Protein AF-A0A315RXN0-F1 (afdb_monomer_lite)

Structure (mmCIF, N/CA/C/O backbone):
data_AF-A0A315RXN0-F1
#
_entry.id   AF-A0A315RXN0-F1
#
loop_
_atom_site.group_PDB
_atom_site.id
_ato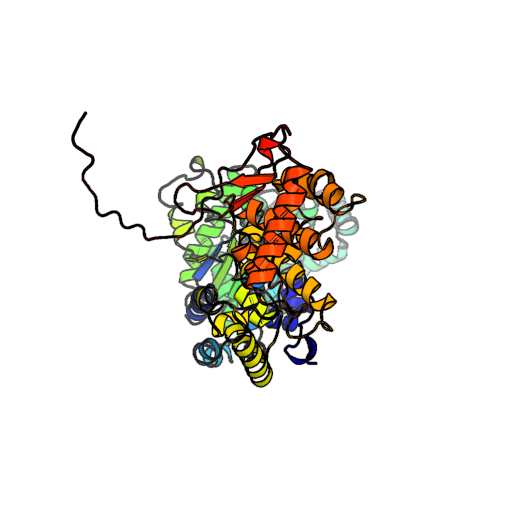m_site.type_symbol
_atom_site.label_atom_id
_atom_site.label_alt_id
_atom_site.label_comp_id
_atom_site.label_asym_id
_atom_site.label_entity_id
_atom_site.label_seq_id
_atom_site.pdbx_PDB_ins_code
_atom_site.Cartn_x
_atom_site.Cartn_y
_atom_site.Cartn_z
_atom_site.occupancy
_atom_site.B_iso_or_equiv
_atom_site.auth_seq_id
_atom_site.auth_comp_id
_atom_site.auth_asym_id
_atom_site.auth_atom_id
_atom_site.pdbx_PDB_model_num
ATOM 1 N N . MET A 1 1 ? -21.521 -25.350 19.139 1.00 75.31 1 MET A N 1
ATOM 2 C CA . MET A 1 1 ? -21.614 -23.873 19.123 1.00 75.31 1 MET A CA 1
ATOM 3 C C . MET A 1 1 ? -20.817 -23.420 17.915 1.00 75.31 1 MET A C 1
ATOM 5 O O . MET A 1 1 ? -19.782 -24.033 17.699 1.00 75.31 1 MET A O 1
ATOM 9 N N . LYS A 1 2 ? -21.306 -22.473 17.102 1.00 87.25 2 LYS A N 1
ATOM 10 C CA . LYS A 1 2 ? -20.527 -22.011 15.941 1.00 87.25 2 LYS A CA 1
ATOM 11 C C . LYS A 1 2 ? -19.225 -21.360 16.410 1.00 87.25 2 LYS A C 1
ATOM 13 O O . LYS A 1 2 ? -19.244 -20.686 17.444 1.00 87.25 2 LYS A O 1
ATOM 18 N N . THR A 1 3 ? -18.146 -21.546 15.666 1.00 93.25 3 THR A N 1
ATOM 19 C CA . THR A 1 3 ? -16.863 -20.861 15.879 1.00 93.25 3 THR A CA 1
ATOM 20 C C . THR A 1 3 ? -16.587 -19.869 14.750 1.00 93.25 3 THR A C 1
ATOM 22 O O . THR A 1 3 ? -17.370 -19.760 13.805 1.00 93.25 3 THR A O 1
ATOM 25 N N . TYR A 1 4 ? -15.483 -19.129 14.841 1.00 93.31 4 TYR A N 1
ATOM 26 C CA . TYR A 1 4 ? -15.018 -18.248 13.765 1.00 93.31 4 TYR A CA 1
ATOM 27 C C . TYR A 1 4 ? -14.851 -18.984 12.431 1.00 93.31 4 TYR A C 1
ATOM 29 O O . TYR A 1 4 ? -15.318 -18.496 11.405 1.00 93.31 4 TYR A O 1
ATOM 37 N N . SER A 1 5 ? -14.299 -20.201 12.461 1.00 92.94 5 SER A N 1
ATOM 38 C CA . SER A 1 5 ? -14.101 -21.037 11.264 1.00 92.94 5 SER A CA 1
ATOM 39 C C . SER A 1 5 ? -15.405 -21.387 10.526 1.00 92.94 5 SER A C 1
ATOM 41 O O . SER A 1 5 ? -15.380 -21.694 9.339 1.00 92.94 5 SER A O 1
ATOM 43 N N . ASP A 1 6 ? -16.560 -21.325 11.201 1.00 93.69 6 ASP A N 1
ATOM 44 C CA . ASP A 1 6 ? -17.869 -21.541 10.568 1.00 93.69 6 ASP A CA 1
ATOM 45 C C . ASP A 1 6 ? -18.415 -20.279 9.870 1.00 93.69 6 ASP A C 1
ATOM 47 O O . ASP A 1 6 ? -19.415 -20.345 9.146 1.00 93.69 6 ASP A O 1
ATOM 51 N N . LEU A 1 7 ? -17.831 -19.109 10.141 1.00 94.56 7 LEU A N 1
ATOM 52 C CA . LEU A 1 7 ? -18.395 -17.799 9.804 1.00 94.56 7 LEU A CA 1
ATOM 53 C C . LEU A 1 7 ? -17.593 -17.009 8.782 1.00 94.56 7 LEU A C 1
ATOM 55 O O . LEU A 1 7 ? -18.133 -16.051 8.238 1.00 94.56 7 LEU A O 1
ATOM 59 N N . PHE A 1 8 ? -16.360 -17.401 8.499 1.00 95.38 8 PHE A N 1
ATOM 60 C CA . PHE A 1 8 ? -15.545 -16.808 7.447 1.00 95.38 8 PHE A CA 1
ATOM 61 C C . PHE A 1 8 ? -14.391 -17.737 7.079 1.00 95.38 8 PHE A C 1
ATOM 63 O O . PHE A 1 8 ? -14.064 -18.668 7.812 1.00 95.38 8 PHE A O 1
ATOM 70 N N . GLU A 1 9 ? -13.776 -17.459 5.939 1.00 94.06 9 GLU A N 1
ATOM 71 C CA . GLU A 1 9 ? -12.486 -18.007 5.545 1.00 94.06 9 GLU A CA 1
ATOM 72 C C . GLU A 1 9 ? -11.409 -16.946 5.784 1.00 94.06 9 GLU A C 1
ATOM 74 O O . GLU A 1 9 ? -11.575 -15.782 5.414 1.00 94.06 9 GLU A O 1
ATOM 79 N N . LEU A 1 10 ? -10.324 -17.334 6.450 1.00 93.44 10 LEU A N 1
ATOM 80 C CA . LEU A 1 10 ? -9.169 -16.463 6.631 1.00 93.44 10 LEU A CA 1
ATOM 81 C C . LEU A 1 10 ? -8.245 -16.635 5.426 1.00 93.44 10 LEU A C 1
ATOM 83 O O . LEU A 1 10 ? -7.914 -17.765 5.064 1.00 93.44 10 LEU A O 1
ATOM 87 N N . SER A 1 11 ? -7.828 -15.530 4.815 1.00 90.06 11 SER A N 1
ATOM 88 C CA . SER A 1 11 ? -6.896 -15.572 3.688 1.00 90.06 11 SER A CA 1
ATOM 89 C C . SER A 1 11 ? -5.485 -15.991 4.111 1.00 90.06 11 SER A C 1
ATOM 91 O O . SER A 1 11 ? -5.196 -16.236 5.287 1.00 90.06 11 SER A O 1
ATOM 93 N N . GLN A 1 12 ? -4.575 -16.092 3.140 1.00 86.19 12 GLN A N 1
ATOM 94 C CA . GLN A 1 12 ? -3.159 -16.292 3.438 1.00 86.19 12 GLN A CA 1
ATOM 95 C C . GLN A 1 12 ? -2.584 -15.091 4.198 1.00 86.19 12 GLN A C 1
ATOM 97 O O . GLN A 1 12 ? -3.066 -13.966 4.067 1.00 86.19 12 GLN A O 1
ATOM 102 N N . LYS A 1 13 ? -1.538 -15.336 4.994 1.00 85.25 13 LYS A N 1
ATOM 103 C CA . LYS A 1 13 ? -0.887 -14.282 5.775 1.00 85.25 13 LYS A CA 1
ATOM 104 C C . LYS A 1 13 ? -0.389 -13.161 4.845 1.00 85.25 13 LYS A C 1
ATOM 106 O O . LYS A 1 13 ? 0.370 -13.465 3.922 1.00 85.25 13 LYS A O 1
ATOM 111 N N . PRO A 1 14 ? -0.751 -11.888 5.094 1.00 77.56 14 PRO A N 1
ATOM 112 C CA . PRO A 1 14 ? -0.233 -10.761 4.325 1.00 77.56 14 PRO A CA 1
ATOM 113 C C . PRO A 1 14 ? 1.295 -10.677 4.418 1.00 77.56 14 PRO A C 1
ATOM 115 O O . PRO A 1 14 ? 1.860 -10.788 5.507 1.00 77.56 14 PRO A O 1
ATOM 118 N N . GLN A 1 15 ? 1.966 -10.465 3.284 1.00 68.75 15 GLN A N 1
ATOM 119 C CA . GLN A 1 15 ? 3.411 -10.218 3.237 1.00 68.75 15 GLN A CA 1
ATOM 120 C C . GLN A 1 15 ? 3.730 -8.731 3.449 1.00 68.75 15 GLN A C 1
ATOM 122 O O . GLN A 1 15 ? 2.965 -7.859 3.039 1.00 68.75 15 GLN A O 1
ATOM 127 N N . GLU A 1 16 ? 4.872 -8.439 4.078 1.00 58.25 16 GLU A N 1
ATOM 128 C CA . GLU A 1 16 ? 5.240 -7.071 4.479 1.00 58.25 16 GLU A CA 1
ATOM 129 C C . GLU A 1 16 ? 5.811 -6.226 3.335 1.00 58.25 16 GLU A C 1
ATOM 131 O O . GLU A 1 16 ? 5.558 -5.016 3.259 1.00 58.25 16 GLU A O 1
ATOM 136 N N . VAL A 1 17 ? 6.571 -6.859 2.437 1.00 58.62 17 VAL A N 1
ATOM 137 C CA . VAL A 1 17 ? 7.255 -6.205 1.320 1.00 58.62 17 VAL A CA 1
ATOM 138 C C . VAL A 1 17 ? 7.345 -7.184 0.155 1.00 58.62 17 VAL A C 1
ATOM 140 O O . VAL A 1 17 ? 7.923 -8.256 0.292 1.00 58.62 17 VAL A O 1
ATOM 143 N N . ILE A 1 18 ? 6.796 -6.793 -0.992 1.00 60.75 18 ILE A N 1
ATOM 144 C CA . ILE A 1 18 ? 7.152 -7.370 -2.287 1.00 60.75 18 ILE A CA 1
ATOM 145 C C . ILE A 1 18 ? 7.739 -6.210 -3.083 1.00 60.75 18 ILE A C 1
ATOM 147 O O . ILE A 1 18 ? 7.095 -5.163 -3.208 1.00 60.75 18 ILE A O 1
ATOM 151 N N . THR A 1 19 ? 8.973 -6.356 -3.559 1.00 66.94 19 THR A N 1
ATOM 152 C CA . THR A 1 19 ? 9.562 -5.354 -4.456 1.00 66.94 19 THR A CA 1
ATOM 153 C C . THR A 1 19 ? 8.796 -5.346 -5.779 1.00 66.94 19 THR A C 1
ATOM 155 O O . THR A 1 19 ? 8.264 -6.378 -6.190 1.00 66.94 19 THR A O 1
ATOM 158 N N . MET A 1 20 ? 8.712 -4.200 -6.461 1.00 71.94 20 MET A N 1
ATOM 159 C CA . MET A 1 20 ? 7.974 -4.113 -7.731 1.00 71.94 20 MET A CA 1
ATOM 160 C C . MET A 1 20 ? 8.499 -5.128 -8.763 1.00 71.94 20 MET A C 1
ATOM 162 O O . MET A 1 20 ? 7.715 -5.763 -9.467 1.00 71.94 20 MET A O 1
ATOM 166 N N . ASP A 1 21 ? 9.810 -5.370 -8.774 1.00 68.19 21 ASP A N 1
ATOM 167 C CA . ASP A 1 21 ? 10.449 -6.349 -9.656 1.00 68.19 21 ASP A CA 1
ATOM 168 C C . ASP A 1 21 ? 10.018 -7.797 -9.334 1.00 68.19 21 ASP A C 1
ATOM 170 O O . ASP A 1 21 ? 9.669 -8.564 -10.235 1.00 68.19 21 ASP A O 1
ATOM 174 N N . GLU A 1 22 ? 9.972 -8.183 -8.053 1.00 66.19 22 GLU A N 1
ATOM 175 C CA . GLU A 1 22 ? 9.501 -9.514 -7.635 1.00 66.19 22 GLU A CA 1
ATOM 176 C C . GLU A 1 22 ? 7.999 -9.702 -7.875 1.00 66.19 22 GLU A C 1
ATOM 178 O O . GLU A 1 22 ? 7.572 -10.759 -8.355 1.00 66.19 22 GLU A O 1
ATOM 183 N N . ALA A 1 23 ? 7.210 -8.664 -7.586 1.00 66.44 23 ALA A N 1
ATOM 184 C CA . ALA A 1 23 ? 5.761 -8.641 -7.744 1.00 66.44 23 ALA A CA 1
ATOM 185 C C . ALA A 1 23 ? 5.357 -8.949 -9.191 1.00 66.44 23 ALA A C 1
ATOM 187 O O . ALA A 1 23 ? 4.492 -9.791 -9.448 1.00 66.44 23 ALA A O 1
ATOM 188 N N . VAL A 1 24 ? 6.026 -8.296 -10.141 1.00 66.88 24 VAL A N 1
ATOM 189 C CA . VAL A 1 24 ? 5.688 -8.352 -11.564 1.00 66.88 24 VAL A CA 1
ATOM 190 C C . VAL A 1 24 ? 6.201 -9.627 -12.240 1.00 66.88 24 VAL A C 1
ATOM 192 O O . VAL A 1 24 ? 5.588 -10.100 -13.201 1.00 66.88 24 VAL A O 1
ATOM 195 N N . ILE A 1 25 ? 7.300 -10.215 -11.761 1.00 69.38 25 ILE A N 1
ATOM 196 C CA . ILE A 1 25 ? 7.927 -11.372 -12.419 1.00 69.38 25 ILE A CA 1
ATOM 197 C C . ILE A 1 25 ? 7.445 -12.698 -11.818 1.00 69.38 25 ILE A C 1
ATOM 199 O O . ILE A 1 25 ? 7.067 -13.598 -12.569 1.00 69.38 25 ILE A O 1
ATOM 203 N N . ASN A 1 26 ? 7.422 -12.822 -10.488 1.00 69.06 26 ASN A N 1
ATOM 204 C CA . ASN A 1 26 ? 7.276 -14.118 -9.812 1.00 69.06 26 ASN A CA 1
ATOM 205 C C . ASN A 1 26 ? 5.956 -14.287 -9.046 1.00 69.06 26 ASN A C 1
ATOM 207 O O . ASN A 1 26 ? 5.575 -15.421 -8.757 1.00 69.06 26 ASN A O 1
ATOM 211 N N . SER A 1 27 ? 5.236 -13.196 -8.764 1.00 75.31 27 SER A N 1
ATOM 212 C CA . SER A 1 27 ? 4.100 -13.206 -7.827 1.00 75.31 27 SER A CA 1
ATOM 213 C C . SER A 1 27 ? 2.819 -12.580 -8.393 1.00 75.31 27 SER A C 1
ATOM 215 O O . SER A 1 27 ? 1.987 -12.085 -7.642 1.00 75.31 27 SER A O 1
ATOM 217 N N . ARG A 1 28 ? 2.610 -12.623 -9.715 1.00 82.38 28 ARG A N 1
ATOM 218 C CA . ARG A 1 28 ? 1.486 -11.950 -10.406 1.00 82.38 28 ARG A CA 1
ATOM 219 C C . ARG A 1 28 ? 0.103 -12.279 -9.836 1.00 82.38 28 ARG A C 1
ATOM 221 O O . ARG A 1 28 ? -0.680 -11.377 -9.563 1.00 82.38 28 ARG A O 1
ATOM 228 N N . GLU A 1 29 ? -0.199 -13.564 -9.642 1.00 82.00 29 GLU A N 1
ATOM 229 C CA . GLU A 1 29 ? -1.489 -13.985 -9.070 1.00 82.00 29 GLU A CA 1
ATOM 230 C C . GLU A 1 29 ? -1.657 -13.477 -7.640 1.00 82.00 29 GLU A C 1
ATOM 232 O O . GLU A 1 29 ? -2.728 -13.009 -7.266 1.00 82.00 29 GLU A O 1
ATOM 237 N N . GLN A 1 30 ? -0.578 -13.515 -6.860 1.00 78.62 30 GLN A N 1
ATOM 238 C CA . GLN A 1 30 ? -0.580 -12.997 -5.505 1.00 78.62 30 GLN A CA 1
ATOM 239 C C . GLN A 1 30 ? -0.837 -11.484 -5.501 1.00 78.62 30 GLN A C 1
ATOM 241 O O . GLN A 1 30 ? -1.710 -11.038 -4.771 1.00 78.62 30 GLN A O 1
ATOM 246 N N . VAL A 1 31 ? -0.163 -10.706 -6.356 1.00 82.88 31 VAL A N 1
ATOM 247 C CA . VAL A 1 31 ? -0.358 -9.249 -6.473 1.00 82.88 31 VAL A CA 1
ATOM 248 C C . VAL A 1 31 ? -1.819 -8.897 -6.738 1.00 82.88 31 VAL A C 1
ATOM 250 O O . VAL A 1 31 ? -2.343 -7.988 -6.094 1.00 82.88 31 VAL A O 1
ATOM 253 N N . ILE A 1 32 ? -2.471 -9.627 -7.649 1.00 85.62 32 ILE A N 1
ATOM 254 C CA . ILE A 1 32 ? -3.877 -9.409 -8.010 1.00 85.62 32 ILE A CA 1
ATOM 255 C C . ILE A 1 32 ? -4.823 -9.779 -6.867 1.00 85.62 32 ILE A C 1
ATOM 257 O O . ILE A 1 32 ? -5.783 -9.058 -6.619 1.00 85.62 32 ILE A O 1
ATOM 261 N N . ASN A 1 33 ? -4.553 -10.881 -6.169 1.00 79.75 33 ASN A N 1
ATOM 262 C CA . ASN A 1 33 ? -5.395 -11.350 -5.067 1.00 79.75 33 ASN A CA 1
ATOM 263 C C . ASN A 1 33 ? -5.205 -10.528 -3.782 1.00 79.75 33 ASN A C 1
ATOM 265 O O . ASN A 1 33 ? -6.117 -10.435 -2.965 1.00 79.75 33 ASN A O 1
ATOM 269 N N . ASP A 1 34 ? -4.019 -9.950 -3.594 1.00 79.00 34 ASP A N 1
ATOM 270 C CA . ASP A 1 34 ? -3.653 -9.202 -2.395 1.00 79.00 34 ASP A CA 1
ATOM 271 C C . ASP A 1 34 ? -4.034 -7.720 -2.456 1.00 79.00 34 ASP A C 1
ATOM 273 O O . ASP A 1 34 ? -4.115 -7.071 -1.410 1.00 79.00 34 ASP A O 1
ATOM 277 N N . TYR A 1 35 ? -4.211 -7.144 -3.647 1.00 84.12 35 TYR A N 1
ATOM 278 C CA . TYR A 1 35 ? -4.552 -5.729 -3.770 1.00 84.12 35 TYR A CA 1
ATOM 279 C C . TYR A 1 35 ? -6.065 -5.519 -3.691 1.00 84.12 35 TYR A C 1
ATOM 281 O O . TYR A 1 35 ? -6.819 -6.019 -4.523 1.00 84.12 35 TYR A O 1
ATOM 289 N N . VAL A 1 36 ? -6.508 -4.729 -2.712 1.00 84.50 36 VAL A N 1
ATOM 290 C CA . VAL A 1 36 ? -7.911 -4.318 -2.584 1.00 84.50 36 VAL A CA 1
ATOM 291 C C . VAL A 1 36 ? -8.067 -2.915 -3.148 1.00 84.50 36 VAL A C 1
ATOM 293 O O . VAL A 1 36 ? -7.514 -1.958 -2.604 1.00 84.50 36 VAL A O 1
ATOM 296 N N . VAL A 1 37 ? -8.855 -2.784 -4.216 1.00 87.06 37 VAL A N 1
ATOM 297 C CA . VAL A 1 37 ? -9.267 -1.477 -4.742 1.00 87.06 37 VAL A CA 1
ATOM 298 C C . VAL A 1 37 ? -10.373 -0.926 -3.841 1.00 87.06 37 VAL A C 1
ATOM 300 O O . VAL A 1 37 ? -11.558 -1.172 -4.068 1.00 87.06 37 VAL A O 1
ATOM 303 N N . THR A 1 38 ? -9.971 -0.203 -2.795 1.00 86.69 38 THR A N 1
ATOM 304 C CA . THR A 1 38 ? -10.905 0.401 -1.837 1.00 86.69 38 THR A CA 1
ATOM 305 C C . THR A 1 38 ? -11.777 1.466 -2.493 1.00 86.69 38 THR A C 1
ATOM 307 O O . THR A 1 38 ? -11.410 2.047 -3.518 1.00 86.69 38 THR A O 1
ATOM 310 N N . SER A 1 39 ? -12.914 1.789 -1.879 1.00 83.94 39 SER A N 1
ATOM 311 C CA . SER A 1 39 ? -13.827 2.834 -2.355 1.00 83.94 39 SER A CA 1
ATOM 312 C C . SER A 1 39 ? -13.123 4.183 -2.555 1.00 83.94 39 SER A C 1
ATOM 314 O O . SER A 1 39 ? -13.461 4.916 -3.485 1.00 83.94 39 SER A O 1
ATOM 316 N N . GLN A 1 40 ? -12.119 4.490 -1.723 1.00 81.00 40 GLN A N 1
ATOM 317 C CA . GLN A 1 40 ? -11.324 5.719 -1.810 1.00 81.00 40 GLN A CA 1
ATOM 318 C C . GLN A 1 40 ? -10.398 5.727 -3.038 1.00 81.00 40 GLN A C 1
ATOM 320 O O . GLN A 1 40 ? -10.372 6.704 -3.783 1.00 81.00 40 GLN A O 1
ATOM 325 N N . ILE A 1 41 ? -9.682 4.625 -3.292 1.00 87.94 41 ILE A N 1
ATOM 326 C CA . ILE A 1 41 ? -8.713 4.525 -4.399 1.00 87.94 41 ILE A CA 1
ATOM 327 C C . ILE A 1 41 ? -9.415 4.260 -5.735 1.00 87.94 41 ILE A C 1
ATOM 329 O O . ILE A 1 41 ? -8.898 4.611 -6.793 1.00 87.94 41 ILE A O 1
ATOM 333 N N . LYS A 1 42 ? -10.619 3.680 -5.716 1.00 90.56 42 LYS A N 1
ATOM 334 C CA . LYS A 1 42 ? -11.374 3.281 -6.911 1.00 90.56 42 LYS A CA 1
ATOM 335 C C . LYS A 1 42 ? -11.503 4.387 -7.954 1.00 90.56 42 LYS A C 1
ATOM 337 O O . LYS A 1 42 ? -11.374 4.111 -9.144 1.00 90.56 42 LYS A O 1
ATOM 342 N N . LYS A 1 43 ? -11.748 5.628 -7.524 1.00 90.44 43 LYS A N 1
ATOM 343 C CA . LYS A 1 43 ? -11.845 6.779 -8.432 1.00 90.44 43 LYS A CA 1
ATOM 344 C C . LYS A 1 43 ? -10.516 7.042 -9.143 1.00 90.44 43 LYS A C 1
ATOM 346 O O . LYS A 1 43 ? -10.502 7.161 -10.364 1.00 90.44 43 LYS A O 1
ATOM 351 N N . GLU A 1 44 ? -9.420 7.093 -8.393 1.00 91.88 44 GLU A N 1
ATOM 352 C CA . GLU A 1 44 ? -8.078 7.321 -8.937 1.00 91.88 44 GLU A CA 1
ATOM 353 C C . GLU A 1 44 ? -7.633 6.168 -9.843 1.00 91.88 44 GLU A C 1
ATOM 355 O O . GLU A 1 44 ? -7.081 6.378 -10.920 1.00 91.88 44 GLU A O 1
ATOM 360 N N . PHE A 1 45 ? -7.958 4.934 -9.457 1.00 94.25 45 PHE A N 1
ATOM 361 C CA . PHE A 1 45 ? -7.713 3.754 -10.274 1.00 94.25 45 PHE A CA 1
ATOM 362 C C . PHE A 1 45 ? -8.469 3.815 -11.610 1.00 94.25 45 PHE A C 1
ATOM 364 O O . PHE A 1 45 ? -7.867 3.612 -12.664 1.00 94.25 45 PHE A O 1
ATOM 371 N N . LYS A 1 46 ? -9.762 4.175 -11.594 1.00 94.94 46 LYS A N 1
ATOM 372 C CA . LYS A 1 46 ? -10.535 4.407 -12.824 1.00 94.94 46 LYS A CA 1
ATOM 373 C C . LYS A 1 46 ? -9.956 5.549 -13.662 1.00 94.94 46 LYS A C 1
ATOM 375 O O . LYS A 1 46 ? -9.945 5.425 -14.879 1.00 94.94 46 LYS A O 1
ATOM 380 N N . ASN A 1 47 ? -9.431 6.615 -13.049 1.00 94.75 47 ASN A N 1
ATOM 381 C CA . ASN A 1 47 ? -8.774 7.701 -13.788 1.00 94.75 47 ASN A CA 1
ATOM 382 C C . ASN A 1 47 ? -7.568 7.188 -14.596 1.00 94.75 47 ASN A C 1
ATOM 384 O O . ASN A 1 47 ? -7.449 7.471 -15.789 1.00 94.75 47 ASN A O 1
ATOM 388 N N . VAL A 1 48 ? -6.722 6.354 -13.983 1.00 96.50 48 VAL A N 1
ATOM 389 C CA . VAL A 1 48 ? -5.592 5.721 -14.683 1.00 96.50 48 VAL A CA 1
ATOM 390 C C . VAL A 1 48 ? -6.072 4.831 -15.825 1.00 96.50 48 VAL A C 1
ATOM 392 O O . VAL A 1 48 ? -5.589 4.974 -16.948 1.00 96.50 48 VAL A O 1
ATOM 395 N N . LEU A 1 49 ? -7.031 3.935 -15.564 1.00 96.38 49 LEU A N 1
ATOM 396 C CA . LEU A 1 49 ? -7.565 3.041 -16.596 1.00 96.38 49 LEU A CA 1
ATOM 397 C C . LEU A 1 49 ? -8.183 3.824 -17.754 1.00 96.38 49 LEU A C 1
ATOM 399 O O . LEU A 1 49 ? -7.904 3.518 -18.910 1.00 96.38 49 LEU A O 1
ATOM 403 N N . HIS A 1 50 ? -8.959 4.866 -17.457 1.00 96.19 50 HIS A N 1
ATOM 404 C CA . HIS A 1 50 ? -9.536 5.744 -18.464 1.00 96.19 50 HIS A CA 1
ATOM 405 C C . HIS A 1 50 ? -8.457 6.421 -19.307 1.00 96.19 50 HIS A C 1
ATOM 407 O O . HIS A 1 50 ? -8.533 6.382 -20.533 1.00 96.19 50 HIS A O 1
ATOM 413 N N . SER A 1 51 ? -7.426 6.985 -18.677 1.00 95.88 51 SER A N 1
ATOM 414 C CA . SER A 1 51 ? -6.312 7.608 -19.393 1.00 95.88 51 SER A CA 1
ATOM 415 C C . SER A 1 51 ? -5.612 6.630 -20.333 1.00 95.88 51 SER A C 1
ATOM 417 O O . SER A 1 51 ? -5.308 6.993 -21.467 1.00 95.88 51 SER A O 1
ATOM 419 N N . LEU A 1 52 ? -5.420 5.382 -19.900 1.00 95.88 52 LEU A N 1
ATOM 420 C CA . LEU A 1 52 ? -4.833 4.324 -20.721 1.00 95.88 52 LEU A CA 1
ATOM 421 C C . LEU A 1 52 ? -5.685 3.991 -21.955 1.00 95.88 52 LEU A C 1
ATOM 423 O O . LEU A 1 52 ? -5.129 3.547 -22.954 1.00 95.88 52 LEU A O 1
ATOM 427 N N . THR A 1 53 ? -7.000 4.244 -21.934 1.00 94.94 53 THR A N 1
ATOM 428 C CA . THR A 1 53 ? -7.865 4.035 -23.112 1.00 94.94 53 THR A CA 1
ATOM 429 C C . THR A 1 53 ? -7.690 5.072 -24.223 1.00 94.94 53 THR A C 1
ATOM 431 O O . THR A 1 53 ? -8.213 4.891 -25.323 1.00 94.94 53 THR A O 1
ATOM 434 N N . LEU A 1 54 ? -6.978 6.168 -23.954 1.00 92.62 54 LEU A N 1
ATOM 435 C CA . LEU A 1 54 ? -6.794 7.266 -24.898 1.00 92.62 54 LEU A CA 1
ATOM 436 C C . LEU A 1 54 ? -5.564 7.032 -25.787 1.00 92.62 54 LEU A C 1
ATOM 438 O O . LEU A 1 54 ? -4.566 6.478 -25.353 1.00 92.62 54 LEU A O 1
ATOM 442 N N . ASP A 1 55 ? -5.554 7.579 -27.004 1.00 85.56 55 ASP A N 1
ATOM 443 C CA . ASP A 1 55 ? -4.355 7.576 -27.870 1.00 85.56 55 ASP A CA 1
ATOM 444 C C . ASP A 1 55 ? -3.319 8.651 -27.464 1.00 85.56 55 ASP A C 1
ATOM 446 O O . ASP A 1 55 ? -2.495 9.095 -28.268 1.00 85.56 55 ASP A O 1
ATOM 450 N N . LYS A 1 56 ? -3.401 9.141 -26.223 1.00 89.06 56 LYS A N 1
ATOM 451 C CA . LYS A 1 56 ? -2.536 10.176 -25.656 1.00 89.06 56 LYS A CA 1
ATOM 452 C C . LYS A 1 56 ? -2.122 9.770 -24.255 1.00 89.06 56 LYS A C 1
ATOM 454 O O . LYS A 1 56 ? -2.965 9.485 -23.410 1.00 89.06 56 LYS A O 1
ATOM 459 N N . GLY A 1 57 ? -0.823 9.805 -24.030 1.00 92.38 57 GLY A N 1
ATOM 460 C CA . GLY A 1 57 ? -0.192 9.495 -22.771 1.00 92.38 57 GLY A CA 1
ATOM 461 C C . GLY A 1 57 ? -0.453 10.535 -21.695 1.00 92.38 57 GLY A C 1
ATOM 462 O O . GLY A 1 57 ? -0.832 11.679 -21.969 1.00 92.38 57 GLY A O 1
ATOM 463 N N . GLN A 1 58 ? -0.206 10.129 -20.455 1.00 93.62 58 GLN A N 1
ATOM 464 C CA . GLN A 1 58 ? -0.328 10.984 -19.285 1.00 93.62 58 GLN A CA 1
ATOM 465 C C . GLN A 1 58 ? 0.720 10.623 -18.235 1.00 93.62 58 GLN A C 1
ATOM 467 O O . GLN A 1 58 ? 1.104 9.461 -18.079 1.00 93.62 58 GLN A O 1
ATOM 472 N N . GLY A 1 59 ? 1.192 11.642 -17.523 1.00 93.19 59 GLY A N 1
ATOM 473 C CA . GLY A 1 59 ? 2.030 11.471 -16.345 1.00 93.19 59 GLY A CA 1
ATOM 474 C C . GLY A 1 59 ? 1.177 11.485 -15.081 1.00 93.19 59 GLY A C 1
ATOM 475 O O . GLY A 1 59 ? 0.280 12.315 -14.967 1.00 93.19 59 GLY A O 1
ATOM 476 N N . PHE A 1 60 ? 1.480 10.615 -14.125 1.00 94.12 60 PHE A N 1
ATOM 477 C CA . PHE A 1 60 ? 0.823 10.540 -12.830 1.00 94.12 60 PHE A CA 1
ATOM 478 C C . PHE A 1 60 ? 1.835 10.529 -11.687 1.00 94.12 60 PHE A C 1
ATOM 480 O O . PHE A 1 60 ? 2.796 9.752 -11.688 1.00 94.12 60 PHE A O 1
ATOM 487 N N . TRP A 1 61 ? 1.572 11.346 -10.672 1.00 92.25 61 TRP A N 1
ATOM 488 C CA . TRP A 1 61 ? 2.247 11.260 -9.384 1.00 92.25 61 TRP A CA 1
ATOM 489 C C . TRP A 1 61 ? 1.453 10.339 -8.471 1.00 92.25 61 TRP A C 1
ATOM 491 O O . TRP A 1 61 ? 0.387 10.718 -8.006 1.00 92.25 61 TRP A O 1
ATOM 501 N N . VAL A 1 62 ? 1.964 9.147 -8.177 1.00 93.25 62 VAL A N 1
ATOM 502 C CA . VAL A 1 62 ? 1.355 8.257 -7.181 1.00 93.25 62 VAL A CA 1
ATOM 503 C C . VAL A 1 62 ? 1.814 8.730 -5.801 1.00 93.25 62 VAL A C 1
ATOM 505 O O . VAL A 1 62 ? 2.910 8.390 -5.357 1.00 93.25 62 VAL A O 1
ATOM 508 N N . GLN A 1 63 ? 1.007 9.571 -5.158 1.00 88.81 63 GLN A N 1
ATOM 509 C CA . GLN A 1 63 ? 1.325 10.269 -3.912 1.00 88.81 63 GLN A CA 1
ATOM 510 C C . GLN A 1 63 ? 0.847 9.487 -2.687 1.00 88.81 63 GLN A C 1
ATOM 512 O O . GLN A 1 63 ? -0.207 8.860 -2.716 1.00 88.81 63 GLN A O 1
ATOM 517 N N . GLY A 1 64 ? 1.606 9.532 -1.593 1.00 83.69 64 GLY A N 1
ATOM 518 C CA . GLY A 1 64 ? 1.175 8.998 -0.299 1.00 83.69 64 GLY A CA 1
ATOM 519 C C . GLY A 1 64 ? 2.337 8.755 0.661 1.00 83.69 64 GLY A C 1
ATOM 520 O O . GLY A 1 64 ? 3.492 8.639 0.240 1.00 83.69 64 GLY A O 1
ATOM 521 N N . ALA A 1 65 ? 2.042 8.627 1.955 1.00 76.25 65 ALA A N 1
ATOM 522 C CA . ALA A 1 65 ? 3.044 8.359 2.989 1.00 76.25 65 ALA A CA 1
ATOM 523 C C . ALA A 1 65 ? 3.791 7.026 2.767 1.00 76.25 65 ALA A C 1
ATOM 525 O O . ALA A 1 65 ? 3.408 6.191 1.936 1.00 76.25 65 ALA A O 1
ATOM 526 N N . TYR A 1 66 ? 4.893 6.806 3.489 1.00 73.44 66 TYR A N 1
ATOM 527 C CA . TYR A 1 66 ? 5.545 5.493 3.495 1.00 73.44 66 TYR A CA 1
ATOM 528 C C . TYR A 1 66 ? 4.526 4.408 3.888 1.00 73.44 66 TYR A C 1
ATOM 530 O O . TYR A 1 66 ? 3.611 4.664 4.654 1.00 73.44 66 TYR A O 1
ATOM 538 N N . GLY A 1 67 ? 4.601 3.215 3.299 1.00 72.12 67 GLY A N 1
ATOM 539 C CA . GLY A 1 67 ? 3.637 2.150 3.606 1.00 72.12 67 GLY A CA 1
ATOM 540 C C . GLY A 1 67 ? 2.239 2.281 2.974 1.00 72.12 67 GLY A C 1
ATOM 541 O O . GLY A 1 67 ? 1.545 1.266 2.926 1.00 72.12 67 GLY A O 1
ATOM 542 N N . SER A 1 68 ? 1.862 3.419 2.366 1.00 76.25 68 SER A N 1
ATOM 543 C CA . SER A 1 68 ? 0.516 3.645 1.782 1.00 76.25 68 SER A CA 1
ATOM 544 C C . SER A 1 68 ? 0.132 2.731 0.606 1.00 76.25 68 SER A C 1
ATOM 546 O O . SER A 1 68 ? -1.009 2.723 0.164 1.00 76.25 68 SER A O 1
ATOM 548 N N . GLY A 1 69 ? 1.082 1.950 0.079 1.00 82.12 69 GLY A N 1
ATOM 549 C CA . GLY A 1 69 ? 0.814 0.964 -0.974 1.00 82.12 69 GLY A CA 1
ATOM 550 C C . GLY A 1 69 ? 1.139 1.415 -2.400 1.00 82.12 69 GLY A C 1
ATOM 551 O O . GLY A 1 69 ? 0.778 0.699 -3.323 1.00 82.12 69 GLY A O 1
ATOM 552 N N . LYS A 1 70 ? 1.866 2.528 -2.599 1.00 88.00 70 LYS A N 1
ATOM 553 C CA . LYS A 1 70 ? 2.289 3.040 -3.927 1.00 88.00 70 LYS A CA 1
ATOM 554 C C . LYS A 1 70 ? 2.867 1.967 -4.858 1.00 88.00 70 LYS A C 1
ATOM 556 O O . LYS A 1 70 ? 2.348 1.760 -5.950 1.00 88.00 70 LYS A O 1
ATOM 561 N N . SER A 1 71 ? 3.885 1.237 -4.405 1.00 87.19 71 SER A N 1
ATOM 562 C CA . SER A 1 71 ? 4.527 0.168 -5.182 1.00 87.19 71 SER A CA 1
ATOM 563 C C . SER A 1 71 ? 3.564 -0.977 -5.509 1.00 87.19 71 SER A C 1
ATOM 565 O O . SER A 1 71 ? 3.608 -1.535 -6.603 1.00 87.19 71 SER A O 1
ATOM 567 N N . HIS A 1 72 ? 2.657 -1.312 -4.582 1.00 85.81 72 HIS A N 1
ATOM 568 C CA . HIS A 1 72 ? 1.660 -2.369 -4.780 1.00 85.81 72 HIS A CA 1
ATOM 569 C C . HIS A 1 72 ? 0.578 -1.927 -5.774 1.00 85.81 72 HIS A C 1
ATOM 571 O O . HIS A 1 72 ? 0.234 -2.704 -6.654 1.00 85.81 72 HIS A O 1
ATOM 577 N N . PHE A 1 73 ? 0.130 -0.668 -5.717 1.00 90.44 73 PHE A N 1
ATOM 578 C CA . PHE A 1 73 ? -0.784 -0.071 -6.698 1.00 90.44 73 PHE A CA 1
ATOM 579 C C . PHE A 1 73 ? -0.197 -0.093 -8.115 1.00 90.44 73 PHE A C 1
ATOM 581 O O . PHE A 1 73 ? -0.851 -0.551 -9.049 1.00 90.44 73 PHE A O 1
ATOM 588 N N . MET A 1 74 ? 1.059 0.337 -8.272 1.00 93.62 74 MET A N 1
ATOM 589 C CA . MET A 1 74 ? 1.754 0.284 -9.563 1.00 93.62 74 MET A CA 1
ATOM 590 C C . MET A 1 74 ? 1.915 -1.159 -10.056 1.00 93.62 74 MET A C 1
ATOM 592 O O . MET A 1 74 ? 1.539 -1.460 -11.184 1.00 93.62 74 MET A O 1
ATOM 596 N N . SER A 1 75 ? 2.364 -2.074 -9.189 1.00 91.31 75 SER A N 1
ATOM 597 C CA . SER A 1 75 ? 2.475 -3.505 -9.517 1.00 91.31 75 SER A CA 1
ATOM 598 C C . SER A 1 75 ? 1.132 -4.106 -9.939 1.00 91.31 75 SER A C 1
ATOM 600 O O . SER A 1 75 ? 1.080 -4.913 -10.863 1.00 91.31 75 SER A O 1
ATOM 602 N N . TYR A 1 76 ? 0.040 -3.707 -9.284 1.00 91.62 76 TYR A N 1
ATOM 603 C CA . TYR A 1 76 ? -1.310 -4.165 -9.594 1.00 91.62 76 TYR A CA 1
ATOM 604 C C . TYR A 1 76 ? -1.733 -3.761 -11.009 1.00 91.62 76 TYR A C 1
ATOM 606 O O . TYR A 1 76 ? -2.144 -4.619 -11.789 1.00 91.62 76 TYR A O 1
ATOM 614 N N . ILE A 1 77 ? -1.544 -2.489 -11.380 1.00 94.44 77 ILE A N 1
ATOM 615 C CA . ILE A 1 77 ? -1.800 -2.012 -12.748 1.00 94.44 77 ILE A CA 1
ATOM 616 C C . ILE A 1 77 ? -0.911 -2.758 -13.747 1.00 94.44 77 ILE A C 1
ATOM 618 O O . ILE A 1 77 ? -1.405 -3.228 -14.771 1.00 94.44 77 ILE A 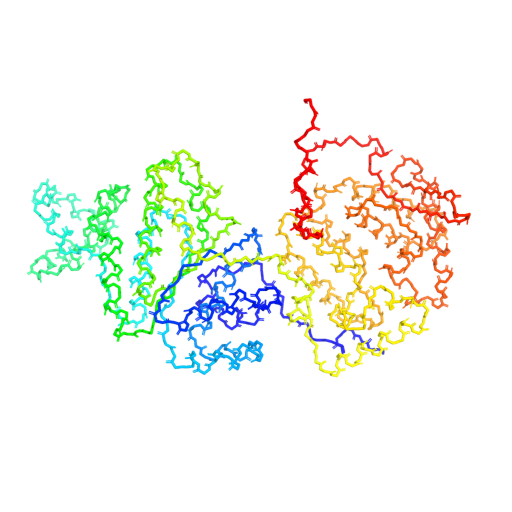O 1
ATOM 622 N N . THR A 1 78 ? 0.379 -2.923 -13.444 1.00 93.56 78 THR A N 1
ATOM 623 C CA . THR A 1 78 ? 1.310 -3.664 -14.301 1.00 93.56 78 THR A CA 1
ATOM 624 C C . THR A 1 78 ? 0.807 -5.075 -14.597 1.00 93.56 78 THR A C 1
ATOM 626 O O . THR A 1 78 ? 0.775 -5.480 -15.758 1.00 93.56 78 THR A O 1
ATOM 629 N N . VAL A 1 79 ? 0.382 -5.829 -13.578 1.00 92.06 79 VAL A N 1
ATOM 630 C CA . VAL A 1 79 ? -0.106 -7.201 -13.779 1.00 92.06 79 VAL A CA 1
ATOM 631 C C . VAL A 1 79 ? -1.412 -7.220 -14.579 1.00 92.06 79 VAL A C 1
ATOM 633 O O . VAL A 1 79 ? -1.563 -8.075 -15.452 1.00 92.06 79 VAL A O 1
ATOM 636 N N . LEU A 1 80 ? -2.323 -6.267 -14.360 1.00 92.50 80 LEU A N 1
ATOM 637 C CA . LEU A 1 80 ? -3.555 -6.151 -15.153 1.00 92.50 80 LEU A CA 1
ATOM 638 C C . LEU A 1 80 ? -3.274 -5.908 -16.641 1.00 92.50 80 LEU A C 1
ATOM 640 O O . LEU A 1 80 ? -3.915 -6.523 -17.496 1.00 92.50 80 LEU A O 1
ATOM 644 N N . LEU A 1 81 ? -2.293 -5.061 -16.958 1.00 92.88 81 LEU A N 1
ATOM 645 C CA . LEU A 1 81 ? -1.898 -4.761 -18.338 1.00 92.88 81 LEU A CA 1
ATOM 646 C C . LEU A 1 81 ? -1.175 -5.921 -19.034 1.00 92.88 81 LEU A C 1
ATOM 648 O O . LEU A 1 81 ? -1.126 -5.961 -20.259 1.00 92.88 81 LEU A O 1
ATOM 652 N N . GLN A 1 82 ? -0.653 -6.889 -18.278 1.00 87.81 82 GLN A N 1
ATOM 653 C CA . GLN A 1 82 ? 0.005 -8.080 -18.823 1.00 87.81 82 GLN A CA 1
ATOM 654 C C . GLN A 1 82 ? -0.969 -9.186 -19.252 1.00 87.81 82 GLN A C 1
ATOM 656 O O . GLN A 1 82 ? -0.540 -10.178 -19.849 1.00 87.81 82 GLN A O 1
ATOM 661 N N . GLY A 1 83 ? -2.265 -9.076 -18.943 1.00 85.19 83 GLY A N 1
ATOM 662 C CA . GLY A 1 83 ? -3.248 -10.005 -19.490 1.00 85.19 83 GLY A CA 1
ATOM 663 C C . GLY A 1 83 ? -4.648 -9.906 -18.897 1.00 85.19 83 GLY A C 1
ATOM 664 O O . GLY A 1 83 ? -4.839 -9.867 -17.682 1.00 85.19 83 GLY A O 1
ATOM 665 N N . SER A 1 84 ? -5.646 -10.021 -19.773 1.00 84.06 84 SER A N 1
ATOM 666 C CA . SER A 1 84 ? -7.076 -9.966 -19.439 1.00 84.06 84 SER A CA 1
ATOM 667 C C . SER A 1 84 ? -7.529 -11.004 -18.406 1.00 84.06 84 SER A C 1
ATOM 669 O O . SER A 1 84 ? -8.457 -10.754 -17.643 1.00 84.06 84 SER A O 1
ATOM 671 N N . LYS A 1 85 ? -6.835 -12.144 -18.284 1.00 86.62 85 LYS A N 1
ATOM 672 C CA . LYS A 1 85 ? -7.134 -13.161 -17.256 1.00 86.62 85 LYS A CA 1
ATOM 673 C C . LYS A 1 85 ? -7.042 -12.633 -15.815 1.00 86.62 85 LYS A C 1
ATOM 675 O O . LYS A 1 85 ? -7.674 -13.199 -14.931 1.00 86.62 85 LYS A O 1
ATOM 680 N N . TYR A 1 86 ? -6.257 -11.581 -15.575 1.00 88.56 86 TYR A N 1
ATOM 681 C CA . TYR A 1 86 ? -6.076 -10.992 -14.244 1.00 88.56 86 TYR A CA 1
ATOM 682 C C . TYR A 1 86 ? -7.205 -10.034 -13.847 1.00 88.56 86 TYR A C 1
ATOM 684 O O . TYR A 1 86 ? -7.283 -9.619 -12.695 1.00 88.56 86 TYR A O 1
ATOM 692 N N . TRP A 1 87 ? -8.109 -9.717 -14.773 1.00 89.56 87 TRP A N 1
ATOM 693 C CA . TRP A 1 87 ? -9.217 -8.796 -14.537 1.00 89.56 87 TRP A CA 1
ATOM 694 C C . TRP A 1 87 ? -10.409 -9.444 -13.828 1.00 89.56 87 TRP A C 1
ATOM 696 O O . TRP A 1 87 ? -11.280 -8.732 -13.341 1.00 89.56 87 TRP A O 1
ATOM 706 N N . ALA A 1 88 ? -10.439 -10.776 -13.719 1.00 83.56 88 ALA A N 1
ATOM 707 C CA . ALA A 1 88 ? -11.570 -11.526 -13.167 1.00 83.56 88 ALA A CA 1
ATOM 708 C C . ALA A 1 88 ? -11.918 -11.169 -11.707 1.00 83.56 88 ALA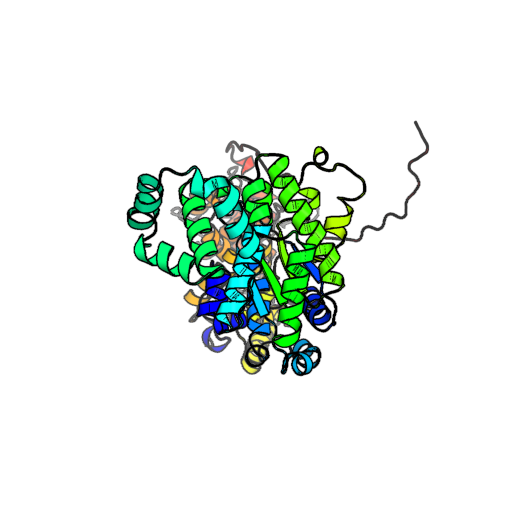 A C 1
ATOM 710 O O . ALA A 1 88 ? -13.060 -11.354 -11.293 1.00 83.56 88 ALA A O 1
ATOM 711 N N . ASN A 1 89 ? -10.947 -10.660 -10.940 1.00 75.50 89 ASN A N 1
ATOM 712 C CA . ASN A 1 89 ? -11.103 -10.319 -9.521 1.00 75.50 89 ASN A CA 1
ATOM 713 C C . ASN A 1 89 ? -11.377 -8.824 -9.276 1.00 75.50 89 ASN A C 1
ATOM 715 O O . ASN A 1 89 ? -11.438 -8.394 -8.126 1.00 75.50 89 ASN A O 1
ATOM 719 N N . LEU A 1 90 ? -11.516 -8.019 -10.334 1.00 85.06 90 LEU A N 1
ATOM 720 C CA . LEU A 1 90 ? -11.896 -6.613 -10.206 1.00 85.06 90 LEU A CA 1
ATOM 721 C C . LEU A 1 90 ? -13.377 -6.469 -9.840 1.00 85.06 90 LEU A C 1
ATOM 723 O O . LEU A 1 90 ? -14.178 -7.369 -10.070 1.00 85.06 90 LEU A O 1
ATOM 727 N N . ALA A 1 91 ? -13.767 -5.310 -9.309 1.00 85.62 91 ALA A N 1
ATOM 728 C CA . ALA A 1 91 ? -15.180 -5.008 -9.095 1.00 85.62 91 ALA A CA 1
ATOM 729 C C . ALA A 1 91 ? -15.957 -5.020 -10.426 1.00 85.62 91 ALA A C 1
ATOM 731 O O . ALA A 1 91 ? -15.440 -4.543 -11.441 1.00 85.62 91 ALA A O 1
ATOM 732 N N . ASP A 1 92 ? -17.197 -5.522 -10.406 1.00 88.44 92 ASP A N 1
ATOM 733 C CA . ASP A 1 92 ? -18.037 -5.694 -11.604 1.00 88.44 92 ASP A CA 1
ATOM 734 C C . ASP A 1 92 ? -18.139 -4.409 -12.437 1.00 88.44 92 ASP A C 1
ATOM 736 O O . ASP A 1 92 ? -17.971 -4.437 -13.649 1.00 88.44 92 ASP A O 1
ATOM 740 N N . ASP A 1 93 ? -18.297 -3.252 -11.794 1.00 91.62 93 ASP A N 1
ATOM 741 C CA . ASP A 1 93 ? -18.412 -1.961 -12.479 1.00 91.62 93 ASP A CA 1
ATOM 742 C C . ASP A 1 93 ? -17.104 -1.463 -13.118 1.00 91.62 93 ASP A C 1
ATOM 744 O O . ASP A 1 93 ? -17.130 -0.522 -13.905 1.00 91.62 93 ASP A O 1
ATOM 748 N N . ILE A 1 94 ? -15.949 -2.014 -12.736 1.00 92.31 94 ILE A N 1
ATOM 749 C CA . ILE A 1 94 ? -14.672 -1.767 -13.420 1.00 92.31 94 ILE A CA 1
ATOM 750 C C . ILE A 1 94 ? -14.556 -2.724 -14.606 1.00 92.31 94 ILE A C 1
ATOM 752 O O . ILE A 1 94 ? -14.154 -2.308 -15.691 1.00 92.31 94 ILE A O 1
ATOM 756 N N . GLN A 1 95 ? -14.923 -3.994 -14.413 1.00 92.75 95 GLN A N 1
ATOM 757 C CA . GLN A 1 95 ? -14.902 -4.987 -15.485 1.00 92.75 95 GLN A CA 1
ATOM 758 C C . GLN A 1 95 ? -15.840 -4.579 -16.627 1.00 92.75 95 GLN A C 1
ATOM 760 O O . GLN A 1 95 ? -15.400 -4.503 -17.768 1.00 92.75 95 GLN A O 1
ATOM 765 N N . GLU A 1 96 ? -17.092 -4.234 -16.321 1.00 93.00 96 GLU A N 1
ATOM 766 C CA . GLU A 1 96 ? -18.096 -3.801 -17.303 1.00 93.00 96 GLU A CA 1
ATOM 767 C C . GLU A 1 96 ? -17.654 -2.575 -18.116 1.00 93.00 96 GLU A C 1
ATOM 769 O O . GLU A 1 96 ? -18.044 -2.427 -19.272 1.00 93.00 96 GLU A O 1
ATOM 774 N N . GLU A 1 97 ? -16.846 -1.691 -17.527 1.00 95.06 97 GLU A N 1
ATOM 775 C CA . GLU A 1 97 ? -16.419 -0.442 -18.161 1.00 95.06 97 GLU A CA 1
ATOM 776 C C . GLU A 1 97 ? -15.150 -0.608 -19.015 1.00 95.06 97 GLU A C 1
ATOM 778 O O . GLU A 1 97 ? -15.035 0.022 -20.066 1.00 95.06 97 GLU A O 1
ATOM 783 N N . TYR A 1 98 ? -14.203 -1.452 -18.588 1.00 94.62 98 TYR A N 1
ATOM 784 C CA . TYR A 1 98 ? -12.848 -1.478 -19.154 1.00 94.62 98 TYR A CA 1
ATOM 785 C C . TYR A 1 98 ? -12.409 -2.835 -19.726 1.00 94.62 98 TYR A C 1
ATOM 787 O O . TYR A 1 98 ? -11.534 -2.854 -20.593 1.00 94.62 98 TYR A O 1
ATOM 795 N N . LEU A 1 99 ? -12.984 -3.964 -19.289 1.00 92.25 99 LEU A N 1
ATOM 796 C CA . LEU A 1 99 ? -12.485 -5.301 -19.647 1.00 92.25 99 LEU A CA 1
ATOM 797 C C . LEU A 1 99 ? -12.467 -5.526 -21.161 1.00 92.25 99 LEU A C 1
ATOM 799 O O . LEU A 1 99 ? -11.450 -5.959 -21.696 1.00 92.25 99 LEU A O 1
ATOM 803 N N . ASP A 1 100 ? -13.559 -5.186 -21.845 1.00 92.31 100 ASP A N 1
ATOM 804 C CA . ASP A 1 100 ? -13.682 -5.359 -23.295 1.00 92.31 100 ASP A CA 1
ATOM 805 C C . ASP A 1 100 ? -12.627 -4.549 -24.062 1.00 92.31 100 ASP A C 1
ATOM 807 O O . ASP A 1 100 ? -12.107 -5.014 -25.074 1.00 92.31 100 ASP A O 1
ATOM 811 N N . PHE A 1 101 ? -12.271 -3.354 -23.574 1.00 92.62 101 PHE A N 1
ATOM 812 C CA . PHE A 1 101 ? -11.234 -2.533 -24.198 1.00 92.62 101 PHE A CA 1
ATOM 813 C C . PHE A 1 101 ? -9.850 -3.162 -24.031 1.00 92.62 101 PHE A C 1
ATOM 815 O O . PHE A 1 101 ? -9.109 -3.269 -25.005 1.00 92.62 101 PHE A O 1
ATOM 822 N N . PHE A 1 102 ? -9.493 -3.582 -22.813 1.00 93.06 102 PHE A N 1
ATOM 823 C CA . PHE A 1 102 ? -8.162 -4.125 -22.523 1.00 93.06 102 PHE A CA 1
ATOM 824 C C . PHE A 1 102 ? -7.986 -5.589 -22.943 1.00 93.06 102 PHE A C 1
ATOM 826 O O . PHE A 1 102 ? -6.853 -6.064 -22.988 1.00 93.06 102 PHE A O 1
ATOM 833 N N . ALA A 1 103 ? -9.067 -6.305 -23.275 1.00 90.69 103 ALA A N 1
ATOM 834 C CA . ALA A 1 103 ? -9.031 -7.722 -23.636 1.00 90.69 103 ALA A CA 1
ATOM 835 C C . ALA A 1 103 ? -8.066 -8.039 -24.790 1.00 90.69 103 ALA A C 1
ATOM 837 O O . ALA A 1 103 ? -7.358 -9.045 -24.727 1.00 90.69 103 ALA A O 1
ATOM 838 N N . ASP A 1 104 ? -8.019 -7.157 -25.793 1.00 88.50 104 ASP A N 1
ATOM 839 C CA . ASP A 1 104 ? -7.223 -7.314 -27.015 1.00 88.50 104 ASP A CA 1
ATOM 840 C C . ASP A 1 104 ? -6.000 -6.380 -27.066 1.00 88.50 104 ASP A C 1
ATOM 842 O O . ASP A 1 104 ? -5.345 -6.269 -28.103 1.00 88.50 104 ASP A O 1
ATOM 846 N N . LYS A 1 105 ? -5.689 -5.682 -25.965 1.00 92.06 105 LYS A N 1
ATOM 847 C CA . LYS A 1 105 ? -4.606 -4.694 -25.914 1.00 92.06 105 LYS A CA 1
ATOM 848 C C . LYS A 1 105 ? -3.296 -5.301 -25.436 1.00 92.06 105 LYS A C 1
ATOM 850 O O . LYS A 1 105 ? -3.266 -6.081 -24.488 1.00 92.06 105 LYS A O 1
ATOM 855 N N . ASN A 1 106 ? -2.199 -4.879 -26.056 1.00 93.00 106 ASN A N 1
ATOM 856 C CA . ASN A 1 106 ? -0.845 -5.280 -25.703 1.00 93.00 106 ASN A CA 1
ATOM 857 C C . ASN A 1 106 ? -0.005 -4.056 -25.314 1.00 93.00 106 ASN A C 1
ATOM 859 O O . ASN A 1 106 ? 0.649 -3.442 -26.160 1.00 93.00 106 ASN A O 1
ATOM 863 N N . TYR A 1 107 ? -0.029 -3.694 -24.031 1.00 95.31 107 TYR A N 1
ATOM 864 C CA . TYR A 1 107 ? 0.820 -2.631 -23.491 1.00 95.31 107 TYR A CA 1
ATOM 865 C C . TYR A 1 107 ? 2.181 -3.188 -23.076 1.00 95.31 107 TYR A C 1
ATOM 867 O O . TYR A 1 107 ? 2.267 -4.197 -22.377 1.00 95.31 107 TYR A O 1
ATOM 875 N N . LEU A 1 108 ? 3.252 -2.482 -23.434 1.00 96.12 108 LEU A N 1
ATOM 876 C CA . LEU A 1 108 ? 4.569 -2.737 -22.866 1.00 96.12 108 LEU A CA 1
ATOM 877 C C . LEU A 1 108 ? 4.664 -2.053 -21.500 1.00 96.12 108 LEU A C 1
ATOM 879 O O . LEU A 1 108 ? 4.508 -0.837 -21.405 1.00 96.12 108 LEU A O 1
ATOM 883 N N . THR A 1 109 ? 4.946 -2.813 -20.444 1.00 95.56 109 THR A N 1
ATOM 884 C CA . THR A 1 109 ? 5.148 -2.264 -19.096 1.00 95.56 109 THR A CA 1
ATOM 885 C C . THR A 1 109 ? 6.631 -2.225 -18.749 1.00 95.56 109 THR A C 1
ATOM 887 O O . THR A 1 109 ? 7.278 -3.270 -18.761 1.00 95.56 109 THR A O 1
ATOM 890 N N . VAL A 1 110 ? 7.153 -1.057 -18.383 1.00 94.88 110 VAL A N 1
ATOM 891 C CA . VAL A 1 110 ? 8.535 -0.875 -17.920 1.00 94.88 110 VAL A CA 1
ATOM 892 C C . VAL A 1 110 ? 8.509 -0.500 -16.452 1.00 94.88 110 VAL A C 1
ATOM 894 O O . VAL A 1 110 ? 7.929 0.515 -16.085 1.00 94.88 110 VAL A O 1
ATOM 897 N N . ASN A 1 111 ? 9.131 -1.321 -15.613 1.00 92.19 111 ASN A N 1
ATOM 898 C CA . ASN A 1 111 ? 9.074 -1.201 -14.161 1.00 92.19 111 ASN A CA 1
ATOM 899 C C . ASN A 1 111 ? 10.495 -1.100 -13.622 1.00 92.19 111 ASN A C 1
ATOM 901 O O . ASN A 1 111 ? 11.325 -1.937 -13.972 1.00 92.19 111 ASN A O 1
ATOM 905 N N . PHE A 1 112 ? 10.786 -0.094 -12.798 1.00 90.50 112 PHE A N 1
ATOM 906 C CA . PHE A 1 112 ? 12.054 -0.044 -12.076 1.00 90.50 112 PHE A CA 1
ATOM 907 C C . PHE A 1 112 ? 11.996 0.837 -10.830 1.00 90.50 112 PHE A C 1
ATOM 909 O O . PHE A 1 112 ? 11.268 1.829 -10.763 1.00 90.50 112 PHE A O 1
ATOM 916 N N . THR A 1 113 ? 12.856 0.506 -9.873 1.00 89.12 113 THR A N 1
ATOM 917 C CA . THR A 1 113 ? 13.125 1.320 -8.685 1.00 89.12 113 THR A CA 1
ATOM 918 C C . THR A 1 113 ? 14.411 2.128 -8.876 1.00 89.12 113 THR A C 1
ATOM 920 O O . THR A 1 113 ? 15.354 1.682 -9.540 1.00 89.12 113 THR A O 1
ATOM 923 N N . LEU A 1 114 ? 14.467 3.337 -8.312 1.00 86.94 114 LEU A N 1
ATOM 924 C CA . LEU A 1 114 ? 15.627 4.235 -8.413 1.00 86.94 114 LEU A CA 1
ATOM 925 C C . LEU A 1 114 ? 16.703 4.029 -7.327 1.00 86.94 114 LEU A C 1
ATOM 927 O O . LEU A 1 114 ? 17.553 4.900 -7.115 1.00 86.94 114 LEU A O 1
ATOM 931 N N . SER A 1 115 ? 16.733 2.863 -6.683 1.00 71.75 115 SER A N 1
ATOM 932 C CA . SER A 1 115 ? 17.743 2.506 -5.687 1.00 71.75 115 SER A CA 1
ATOM 933 C C . SER A 1 115 ? 19.136 2.437 -6.343 1.00 71.75 115 SER A C 1
ATOM 935 O O . SER A 1 115 ? 19.338 1.729 -7.325 1.00 71.75 115 SER A O 1
ATOM 937 N N . GLU A 1 116 ? 20.104 3.203 -5.827 1.00 65.06 116 GLU A N 1
ATOM 938 C CA . GLU A 1 116 ? 21.513 3.227 -6.287 1.00 65.06 116 GLU A CA 1
ATOM 939 C C . GLU A 1 116 ? 21.770 3.809 -7.696 1.00 65.06 116 GLU A C 1
ATOM 941 O O . GLU A 1 116 ? 22.866 3.689 -8.252 1.00 65.06 116 GLU A O 1
ATOM 946 N N . VAL A 1 117 ? 20.789 4.498 -8.283 1.00 69.69 117 VAL A N 1
ATOM 947 C CA . VAL A 1 117 ? 20.921 5.120 -9.607 1.00 69.69 117 VAL A CA 1
ATOM 948 C C . VAL A 1 117 ? 21.509 6.531 -9.498 1.00 69.69 117 VAL A C 1
ATOM 950 O O . VAL A 1 117 ? 21.141 7.315 -8.630 1.00 69.69 117 VAL A O 1
ATOM 953 N N . ASN A 1 118 ? 22.391 6.900 -10.435 1.00 72.25 118 ASN A N 1
ATOM 954 C CA . ASN A 1 118 ? 22.963 8.253 -10.503 1.00 72.25 118 ASN A CA 1
ATOM 955 C C . ASN A 1 118 ? 22.271 9.174 -11.520 1.00 72.25 118 ASN A C 1
ATOM 957 O O . ASN A 1 118 ? 22.463 10.387 -11.457 1.00 72.25 118 ASN A O 1
ATOM 961 N N . ASN A 1 119 ? 21.505 8.645 -12.475 1.00 85.69 119 ASN A N 1
ATOM 962 C CA . ASN A 1 119 ? 20.917 9.443 -13.550 1.00 85.69 119 ASN A CA 1
ATOM 963 C C . ASN A 1 119 ? 19.590 8.849 -14.043 1.00 85.69 119 ASN A C 1
ATOM 965 O O . ASN A 1 119 ? 19.561 7.714 -14.521 1.00 85.69 119 ASN A O 1
ATOM 969 N N . LEU A 1 120 ? 18.518 9.641 -13.955 1.00 88.94 120 LEU A N 1
ATOM 970 C CA . LEU A 1 120 ? 17.159 9.219 -14.296 1.00 88.94 120 LEU A CA 1
ATOM 971 C C . LEU A 1 120 ? 17.008 8.863 -15.781 1.00 88.94 120 LEU A C 1
ATOM 973 O O . LEU A 1 120 ? 16.509 7.790 -16.102 1.00 88.94 120 LEU A O 1
ATOM 977 N N . LYS A 1 121 ? 17.481 9.730 -16.684 1.00 91.19 121 LYS A N 1
ATOM 978 C CA . LYS A 1 121 ? 17.386 9.532 -18.141 1.00 91.19 121 LYS A CA 1
ATOM 979 C C . LYS A 1 121 ? 18.052 8.234 -18.589 1.00 91.19 121 LYS A C 1
ATOM 981 O O . LYS A 1 121 ? 17.481 7.482 -19.370 1.00 91.19 121 LYS A O 1
ATOM 986 N N . VAL A 1 122 ? 19.264 7.979 -18.097 1.00 88.94 122 VAL A N 1
ATOM 987 C CA . VAL A 1 122 ? 20.019 6.765 -18.432 1.00 88.94 122 VAL A CA 1
ATOM 988 C C . VAL A 1 122 ? 19.274 5.520 -17.972 1.00 88.94 122 VAL A C 1
ATOM 990 O O . VAL A 1 122 ? 19.046 4.624 -18.778 1.00 88.94 122 VAL A O 1
ATOM 993 N N . LYS A 1 123 ? 18.851 5.487 -16.702 1.00 90.88 123 LYS A N 1
ATOM 994 C CA . LYS A 1 123 ? 18.109 4.349 -16.150 1.00 90.88 123 LYS A CA 1
ATOM 995 C C . LYS A 1 123 ? 16.811 4.107 -16.916 1.00 90.88 123 LYS A C 1
ATOM 997 O O . LYS A 1 123 ? 16.533 2.971 -17.274 1.00 90.88 123 LYS A O 1
ATOM 1002 N N . LEU A 1 124 ? 16.065 5.170 -17.212 1.00 93.62 124 LEU A N 1
ATOM 1003 C CA . LEU A 1 124 ? 14.833 5.099 -17.989 1.00 93.62 124 LEU A CA 1
ATOM 1004 C C . LEU A 1 124 ? 15.060 4.443 -19.357 1.00 93.62 124 LEU A C 1
ATOM 1006 O O . LEU A 1 124 ? 14.362 3.497 -19.703 1.00 93.62 124 LEU A O 1
ATOM 1010 N N . PHE A 1 125 ? 16.036 4.923 -20.132 1.00 94.19 125 PHE A N 1
ATOM 1011 C CA . PHE A 1 125 ? 16.308 4.356 -21.452 1.00 94.19 125 PHE A CA 1
ATOM 1012 C C . PHE A 1 125 ? 16.845 2.926 -21.389 1.00 94.19 125 PHE A C 1
ATOM 1014 O O . PHE A 1 125 ? 16.433 2.109 -22.206 1.00 94.19 125 PHE A O 1
ATOM 1021 N N . ASP A 1 126 ? 17.703 2.603 -20.420 1.00 91.19 126 ASP A N 1
ATOM 1022 C CA . ASP A 1 126 ? 18.204 1.237 -20.244 1.00 91.19 126 ASP A CA 1
ATOM 1023 C C . ASP A 1 126 ? 17.084 0.241 -19.926 1.00 91.19 126 ASP A C 1
ATOM 1025 O O . ASP A 1 126 ? 17.044 -0.840 -20.513 1.00 91.19 126 ASP A O 1
ATOM 1029 N N . GLU A 1 127 ? 16.158 0.593 -19.031 1.00 93.31 127 GLU A N 1
ATOM 1030 C CA . GLU A 1 127 ? 15.039 -0.294 -18.690 1.00 93.31 127 GLU A CA 1
ATOM 1031 C C . GLU A 1 127 ? 14.042 -0.420 -19.849 1.00 93.31 127 GLU A C 1
ATOM 1033 O O . GLU A 1 127 ? 13.528 -1.510 -20.093 1.00 93.31 127 GLU A O 1
ATOM 1038 N N . ILE A 1 128 ? 13.832 0.643 -20.636 1.00 95.31 128 ILE A N 1
ATOM 1039 C CA . ILE A 1 128 ? 13.031 0.560 -21.864 1.00 95.31 128 ILE A CA 1
ATOM 1040 C C . ILE A 1 128 ? 13.694 -0.387 -22.880 1.00 95.31 128 ILE A C 1
ATOM 1042 O O . ILE A 1 128 ? 13.043 -1.319 -23.345 1.00 95.31 128 ILE A O 1
ATOM 1046 N N . GLU A 1 129 ? 14.979 -0.205 -23.212 1.00 94.00 129 GLU A N 1
ATOM 1047 C CA . GLU A 1 129 ? 15.700 -1.100 -24.139 1.00 94.00 129 GLU A CA 1
ATOM 1048 C C . GLU A 1 129 ? 15.639 -2.564 -23.680 1.00 94.00 129 GLU A C 1
ATOM 1050 O O . GLU A 1 129 ? 15.386 -3.469 -24.483 1.00 94.00 129 GLU A O 1
ATOM 1055 N N . LYS A 1 130 ? 15.842 -2.795 -22.379 1.00 93.00 130 LYS A N 1
ATOM 1056 C CA . LYS A 1 130 ? 15.779 -4.120 -21.760 1.00 93.00 130 LYS A CA 1
ATOM 1057 C C . LYS A 1 130 ? 14.401 -4.757 -21.922 1.00 93.00 130 LYS A C 1
ATOM 1059 O O . LYS A 1 130 ? 14.332 -5.914 -22.329 1.00 93.00 130 LYS A O 1
ATOM 1064 N N . GLU A 1 131 ? 13.319 -4.028 -21.666 1.00 94.00 131 GLU A N 1
ATOM 1065 C CA . GLU A 1 131 ? 11.966 -4.579 -21.784 1.00 94.00 131 GLU A CA 1
ATOM 1066 C C . GLU A 1 131 ? 11.530 -4.815 -23.233 1.00 94.00 131 GLU A C 1
ATOM 1068 O O . GLU A 1 131 ? 10.914 -5.842 -23.524 1.00 94.00 131 GLU A O 1
ATOM 1073 N N . PHE A 1 132 ? 11.920 -3.953 -24.177 1.00 95.81 132 PHE A N 1
ATOM 1074 C CA . PHE A 1 132 ? 11.738 -4.246 -25.604 1.00 95.81 132 PHE A CA 1
ATOM 1075 C C . PHE A 1 132 ? 12.445 -5.558 -25.985 1.00 95.81 132 PHE A C 1
ATOM 1077 O O . PHE A 1 132 ? 11.832 -6.443 -26.590 1.00 95.81 132 PHE A O 1
ATOM 1084 N N . LYS A 1 133 ? 13.700 -5.735 -25.550 1.00 93.69 133 LYS A N 1
ATOM 1085 C CA . LYS A 1 133 ? 14.483 -6.953 -25.801 1.00 93.69 133 LYS A CA 1
ATOM 1086 C C . LYS A 1 133 ? 13.867 -8.196 -25.150 1.00 93.69 133 LYS A C 1
ATOM 1088 O O . LYS A 1 133 ? 13.823 -9.244 -25.793 1.00 93.69 133 LYS A O 1
ATOM 1093 N N . ASN A 1 134 ? 13.369 -8.091 -23.917 1.00 93.06 134 ASN A N 1
ATOM 1094 C CA . ASN A 1 134 ? 12.678 -9.182 -23.216 1.00 93.06 134 ASN A CA 1
ATOM 1095 C C . ASN A 1 134 ? 11.428 -9.654 -23.974 1.00 93.06 134 ASN A C 1
ATOM 1097 O O . ASN A 1 134 ? 11.093 -10.837 -23.938 1.00 93.06 134 ASN A O 1
ATOM 1101 N N . ASN A 1 135 ? 10.788 -8.749 -24.716 1.00 93.38 135 ASN A N 1
ATOM 1102 C CA . ASN A 1 135 ? 9.644 -9.037 -25.578 1.00 93.38 135 ASN A CA 1
ATOM 1103 C C . ASN A 1 135 ? 10.042 -9.370 -27.031 1.00 93.38 135 ASN A C 1
ATOM 1105 O O . ASN A 1 135 ? 9.192 -9.415 -27.916 1.00 93.38 135 ASN A O 1
ATOM 1109 N N . GLY A 1 136 ? 11.329 -9.627 -27.298 1.00 94.00 136 GLY A N 1
ATOM 1110 C CA . GLY A 1 136 ? 11.825 -10.043 -28.613 1.00 94.00 136 GLY A CA 1
ATOM 1111 C C . GLY A 1 136 ? 11.882 -8.928 -29.661 1.00 94.00 136 GLY A C 1
ATOM 1112 O O . GLY A 1 136 ? 12.042 -9.219 -30.847 1.00 94.00 136 GLY A O 1
ATOM 1113 N N . VAL A 1 137 ? 11.770 -7.664 -29.247 1.00 94.81 137 VAL A N 1
ATOM 1114 C CA . VAL A 1 137 ? 11.819 -6.497 -30.130 1.00 94.81 137 VAL A CA 1
ATOM 1115 C C . VAL A 1 137 ? 13.162 -5.790 -29.959 1.00 94.81 137 VAL A C 1
ATOM 1117 O O . VAL A 1 137 ? 13.549 -5.402 -28.860 1.00 94.81 137 VAL A O 1
ATOM 1120 N N . ASN A 1 138 ? 13.887 -5.592 -31.059 1.00 89.81 138 ASN A N 1
ATOM 1121 C CA . ASN A 1 138 ? 15.149 -4.858 -31.025 1.00 89.81 138 ASN A CA 1
ATOM 1122 C C . ASN A 1 138 ? 14.882 -3.350 -31.058 1.00 89.81 138 ASN A C 1
ATOM 1124 O O . ASN A 1 138 ? 14.462 -2.811 -32.081 1.00 89.81 138 ASN A O 1
ATOM 1128 N N . LEU A 1 139 ? 15.178 -2.679 -29.948 1.00 90.75 139 LEU A N 1
ATOM 1129 C CA . LEU A 1 139 ? 15.233 -1.227 -29.843 1.00 90.75 139 LEU A CA 1
ATOM 1130 C C . LEU A 1 139 ? 16.638 -0.826 -29.383 1.00 90.75 139 LEU A C 1
ATOM 1132 O O . LEU A 1 139 ? 17.122 -1.317 -28.366 1.00 90.75 139 LEU A O 1
ATOM 1136 N N . THR A 1 140 ? 17.273 0.079 -30.124 1.00 88.00 140 THR A N 1
ATOM 1137 C CA . THR A 1 140 ? 18.564 0.674 -29.756 1.00 88.00 140 THR A CA 1
ATOM 1138 C C . THR A 1 140 ? 18.395 2.185 -29.711 1.00 88.00 140 THR A C 1
ATOM 1140 O O . THR A 1 140 ? 18.351 2.848 -30.745 1.00 88.00 140 THR A O 1
ATOM 1143 N N . ILE A 1 141 ? 18.258 2.709 -28.496 1.00 90.06 141 ILE A N 1
ATOM 1144 C CA . ILE A 1 141 ? 18.186 4.137 -28.178 1.00 90.06 141 ILE A CA 1
ATOM 1145 C C . ILE A 1 141 ? 19.602 4.725 -28.133 1.00 90.06 141 ILE A C 1
ATOM 1147 O O . ILE A 1 141 ? 19.829 5.882 -28.498 1.00 90.06 141 ILE A O 1
ATOM 1151 N N . LYS A 1 142 ? 20.580 3.927 -27.686 1.00 88.69 142 LYS A N 1
ATOM 1152 C CA . LYS A 1 142 ? 21.994 4.315 -27.647 1.00 88.69 142 LYS A CA 1
ATOM 1153 C C . LYS A 1 142 ? 22.490 4.794 -29.020 1.00 88.69 142 LYS A C 1
ATOM 1155 O O . LYS A 1 142 ? 22.226 4.203 -30.065 1.00 88.69 142 LYS A O 1
ATOM 1160 N N . LYS A 1 143 ? 23.271 5.877 -29.032 1.00 89.12 143 LYS A N 1
ATOM 1161 C CA . LYS A 1 143 ? 23.890 6.450 -30.237 1.00 89.12 143 LYS A CA 1
ATOM 1162 C C . LYS A 1 143 ? 25.161 5.689 -30.621 1.00 89.12 143 LYS A C 1
ATOM 1164 O O . LYS A 1 143 ? 26.220 6.304 -30.757 1.00 89.12 143 LYS A O 1
ATOM 1169 N N . ASP A 1 144 ? 25.063 4.378 -30.834 1.00 89.00 144 ASP A N 1
ATOM 1170 C CA . ASP A 1 144 ? 26.200 3.472 -31.068 1.00 89.00 144 ASP A CA 1
ATOM 1171 C C . ASP A 1 144 ? 27.180 4.009 -32.118 1.00 89.00 144 ASP A C 1
ATOM 1173 O O . ASP A 1 144 ? 28.372 4.156 -31.854 1.00 89.00 144 ASP A O 1
ATOM 1177 N N . ALA A 1 145 ? 26.674 4.434 -33.279 1.00 88.50 145 ALA A N 1
ATOM 1178 C CA . ALA A 1 145 ? 27.506 4.999 -34.341 1.00 88.50 145 ALA A CA 1
ATOM 1179 C C . ALA A 1 145 ? 28.270 6.266 -33.903 1.00 88.50 145 ALA A C 1
ATOM 1181 O O . ALA A 1 145 ? 29.415 6.477 -34.304 1.00 88.50 145 ALA A O 1
ATOM 1182 N N . LYS A 1 146 ? 27.663 7.120 -33.064 1.00 89.44 146 LYS A N 1
ATOM 1183 C CA . LYS A 1 146 ? 28.317 8.321 -32.519 1.00 89.44 146 LYS A CA 1
ATOM 1184 C C . LYS A 1 146 ? 29.386 7.938 -31.496 1.00 89.44 146 LYS A C 1
ATOM 1186 O O . LYS A 1 146 ? 30.469 8.519 -31.542 1.00 89.44 146 LYS A O 1
ATOM 1191 N N . ILE A 1 147 ? 29.097 6.966 -30.627 1.00 90.19 147 ILE A N 1
ATOM 1192 C CA . ILE A 1 147 ? 30.029 6.433 -29.622 1.00 90.19 147 ILE A CA 1
ATOM 1193 C C . ILE A 1 147 ? 31.269 5.870 -30.319 1.00 90.19 147 ILE A C 1
ATOM 1195 O O . ILE A 1 147 ? 32.383 6.313 -30.040 1.00 90.19 147 ILE A O 1
ATOM 1199 N N . VAL A 1 148 ? 31.067 4.957 -31.274 1.00 92.38 148 VAL A N 1
ATOM 1200 C CA . VAL A 1 148 ? 32.142 4.313 -32.040 1.00 92.38 148 VAL A CA 1
ATOM 1201 C C . VAL A 1 148 ? 32.952 5.359 -32.798 1.00 92.38 148 VAL A C 1
ATOM 1203 O O . VAL A 1 148 ? 34.170 5.422 -32.644 1.00 92.38 148 VAL A O 1
ATOM 1206 N N . LYS A 1 149 ? 32.293 6.252 -33.548 1.00 92.00 149 LYS A N 1
ATOM 1207 C CA . LYS A 1 149 ? 32.980 7.293 -34.324 1.00 92.00 149 LYS A CA 1
ATOM 1208 C C . LYS A 1 149 ? 33.812 8.227 -33.446 1.00 92.00 149 LYS A C 1
ATOM 1210 O O . LYS A 1 149 ? 34.933 8.561 -33.819 1.00 92.00 149 LYS A O 1
ATOM 1215 N N . GLN A 1 150 ? 33.284 8.680 -32.308 1.00 89.94 150 GLN A N 1
ATOM 1216 C CA . GLN A 1 150 ? 34.035 9.557 -31.407 1.00 89.94 150 GLN A CA 1
ATOM 1217 C C . GLN A 1 150 ? 35.205 8.828 -30.753 1.00 89.94 150 GLN A C 1
ATOM 1219 O O . GLN A 1 150 ? 36.304 9.375 -30.723 1.00 89.94 150 GLN A O 1
ATOM 1224 N N . PHE A 1 151 ? 34.998 7.599 -30.279 1.00 91.44 151 PHE A N 1
ATOM 1225 C CA . PHE A 1 151 ? 36.063 6.820 -29.661 1.00 91.44 151 PHE A CA 1
ATOM 1226 C C . PHE A 1 151 ? 37.191 6.528 -30.652 1.00 91.44 151 PHE A C 1
ATOM 1228 O O . PHE A 1 151 ? 38.348 6.810 -30.352 1.00 91.44 151 PHE A O 1
ATOM 1235 N N . LEU A 1 152 ? 36.872 6.034 -31.852 1.00 92.38 152 LEU A N 1
ATOM 1236 C CA . LEU A 1 152 ? 37.879 5.695 -32.858 1.00 92.38 152 LEU A CA 1
ATOM 1237 C C . LEU A 1 152 ? 38.654 6.923 -33.349 1.00 92.38 152 LEU A C 1
ATOM 1239 O O . LEU A 1 152 ? 39.878 6.871 -33.432 1.00 92.38 152 LEU A O 1
ATOM 1243 N N . ASN A 1 153 ? 37.967 8.039 -33.613 1.00 90.75 153 ASN A N 1
ATOM 1244 C CA . ASN A 1 153 ? 38.610 9.225 -34.182 1.00 90.75 153 ASN A CA 1
ATOM 1245 C C . ASN A 1 153 ? 39.395 10.052 -33.160 1.00 90.75 153 ASN A C 1
ATOM 1247 O O . ASN A 1 153 ? 40.393 10.671 -33.524 1.00 90.75 153 ASN A O 1
ATOM 1251 N N . ASN A 1 154 ? 38.930 10.111 -31.909 1.00 87.62 154 ASN A N 1
ATOM 1252 C CA . ASN A 1 154 ? 39.446 11.078 -30.938 1.00 87.62 154 ASN A CA 1
ATOM 1253 C C . ASN A 1 154 ? 40.292 10.437 -29.836 1.00 87.62 154 ASN A C 1
ATOM 1255 O O . ASN A 1 154 ? 41.098 11.127 -29.217 1.00 87.62 154 ASN A O 1
ATOM 1259 N N . GLU A 1 155 ? 40.108 9.144 -29.564 1.00 88.12 155 GLU A N 1
ATOM 1260 C CA . GLU A 1 155 ? 40.716 8.490 -28.401 1.00 88.12 155 GLU A CA 1
ATOM 1261 C C . GLU A 1 155 ? 41.550 7.278 -28.786 1.00 88.12 155 GLU A C 1
ATOM 1263 O O . GLU A 1 155 ? 42.687 7.166 -28.335 1.00 88.12 155 GLU A O 1
ATOM 1268 N N . TYR A 1 156 ? 41.025 6.395 -29.639 1.00 90.25 156 TYR A N 1
ATOM 1269 C CA . TYR A 1 156 ? 41.604 5.079 -29.885 1.00 90.25 156 TYR A CA 1
ATOM 1270 C C . TYR A 1 156 ? 43.064 5.155 -30.336 1.00 90.25 156 TYR A C 1
ATOM 1272 O O . TYR A 1 156 ? 43.891 4.423 -29.796 1.00 90.25 156 TYR A O 1
ATOM 1280 N N . GLU A 1 157 ? 43.411 6.046 -31.267 1.00 86.94 157 GLU A N 1
ATOM 1281 C CA . GLU A 1 157 ? 44.794 6.241 -31.739 1.00 86.94 157 GLU A CA 1
ATOM 1282 C C . GLU A 1 157 ? 45.752 6.733 -30.643 1.00 86.94 157 GLU A C 1
ATOM 1284 O O . GLU A 1 157 ? 46.926 6.368 -30.632 1.00 86.94 157 GLU A O 1
ATOM 1289 N N . GLY A 1 158 ? 45.256 7.518 -29.683 1.00 85.44 158 GLY A N 1
ATOM 1290 C CA . GLY A 1 158 ? 46.044 8.029 -28.559 1.00 85.44 158 GLY A CA 1
ATOM 1291 C C . GLY A 1 158 ? 46.199 7.043 -27.395 1.00 85.44 158 GLY A C 1
ATOM 1292 O O . GLY A 1 158 ? 46.994 7.292 -26.486 1.00 85.44 158 GLY A O 1
ATOM 1293 N N . LEU A 1 159 ? 45.455 5.931 -27.392 1.00 89.62 159 LEU A N 1
ATOM 1294 C CA . LEU A 1 159 ? 45.522 4.930 -26.327 1.00 89.62 159 LEU A CA 1
ATOM 1295 C C . LEU A 1 159 ? 46.790 4.080 -26.425 1.00 89.62 159 LEU A C 1
ATOM 1297 O O . LEU A 1 159 ? 47.172 3.587 -27.488 1.00 89.62 159 LEU A O 1
ATOM 1301 N N . LYS A 1 160 ? 47.376 3.776 -25.263 1.00 92.56 160 LYS A N 1
ATOM 1302 C CA . LYS A 1 160 ? 48.327 2.668 -25.145 1.00 92.56 160 LYS A CA 1
ATOM 1303 C C . LYS A 1 160 ? 47.570 1.355 -25.343 1.00 92.56 160 LYS A C 1
ATOM 1305 O O . LYS A 1 160 ? 46.860 0.918 -24.441 1.00 92.56 160 LYS A O 1
ATOM 1310 N N . LYS A 1 161 ? 47.718 0.740 -26.520 1.00 91.69 161 LYS A N 1
ATOM 1311 C CA . LYS A 1 161 ? 46.967 -0.467 -26.914 1.00 91.69 161 LYS A CA 1
ATOM 1312 C C . LYS A 1 161 ? 47.128 -1.617 -25.918 1.00 91.69 161 LYS A C 1
ATOM 1314 O O . LYS A 1 161 ? 46.159 -2.306 -25.646 1.00 91.69 161 LYS A O 1
ATOM 1319 N N . GLU A 1 162 ? 48.315 -1.764 -25.336 1.00 91.50 162 GLU A N 1
ATOM 1320 C CA . GLU A 1 162 ? 48.608 -2.748 -24.285 1.00 91.50 162 GLU A CA 1
ATOM 1321 C C . GLU A 1 162 ? 47.662 -2.606 -23.087 1.00 91.50 162 GLU A C 1
ATOM 1323 O O . GLU A 1 162 ? 47.080 -3.589 -22.655 1.00 91.50 162 GLU A O 1
ATOM 1328 N N . TRP A 1 163 ? 47.446 -1.382 -22.593 1.00 90.69 163 TRP A N 1
ATOM 1329 C CA . TRP A 1 163 ? 46.554 -1.125 -21.455 1.00 90.69 163 TRP A CA 1
ATOM 1330 C C . TRP A 1 163 ? 45.081 -1.260 -21.828 1.00 90.69 163 TRP A C 1
ATOM 1332 O O . TRP A 1 163 ? 44.270 -1.670 -21.008 1.00 90.69 163 TRP A O 1
ATOM 1342 N N . PHE A 1 164 ? 44.728 -0.893 -23.061 1.00 93.06 164 PHE A N 1
ATOM 1343 C CA . PHE A 1 164 ? 43.370 -1.075 -23.558 1.00 93.06 164 PHE A CA 1
ATOM 1344 C C . PHE A 1 164 ? 43.010 -2.564 -23.616 1.00 93.06 164 PHE A C 1
ATOM 1346 O O . PHE A 1 164 ? 42.004 -2.956 -23.037 1.00 93.06 164 PHE A O 1
ATOM 1353 N N . TYR A 1 165 ? 43.853 -3.389 -24.247 1.00 94.38 165 TYR A N 1
ATOM 1354 C CA . TYR A 1 165 ? 43.623 -4.832 -24.337 1.00 94.38 165 TYR A CA 1
ATOM 1355 C C . TYR A 1 165 ? 43.693 -5.525 -22.974 1.00 94.38 165 TYR A C 1
ATOM 1357 O O . TYR A 1 165 ? 42.878 -6.402 -22.725 1.00 94.38 165 TYR A O 1
ATOM 1365 N N . ASP A 1 166 ? 44.581 -5.087 -22.077 1.00 93.50 166 ASP A N 1
ATOM 1366 C CA . ASP A 1 166 ? 44.642 -5.589 -20.699 1.00 93.50 166 ASP A CA 1
ATOM 1367 C C . ASP A 1 166 ? 43.313 -5.393 -19.954 1.00 93.50 166 ASP A C 1
ATOM 1369 O O . ASP A 1 166 ? 42.806 -6.332 -19.352 1.00 93.50 166 ASP A O 1
ATOM 1373 N N . ILE A 1 167 ? 42.694 -4.211 -20.060 1.00 93.19 167 ILE A N 1
ATOM 1374 C CA . ILE A 1 167 ? 41.378 -3.954 -19.453 1.00 93.19 167 ILE A CA 1
ATOM 1375 C C . ILE A 1 167 ? 40.286 -4.800 -20.119 1.00 93.19 167 ILE A C 1
ATOM 1377 O O . ILE A 1 167 ? 39.430 -5.342 -19.421 1.00 93.19 167 ILE A O 1
ATOM 1381 N N . LEU A 1 168 ? 40.295 -4.922 -21.451 1.00 94.69 168 LEU A N 1
ATOM 1382 C CA . LEU A 1 168 ? 39.302 -5.746 -22.145 1.00 94.69 168 LEU A CA 1
ATOM 1383 C C . LEU A 1 168 ? 39.366 -7.209 -21.682 1.00 94.69 168 LEU A C 1
ATOM 1385 O O . LEU A 1 168 ? 38.335 -7.784 -21.342 1.00 94.69 168 LEU A O 1
ATOM 1389 N N . GLU A 1 169 ? 40.565 -7.784 -21.615 1.00 94.25 169 GLU A N 1
ATOM 1390 C CA . GLU A 1 169 ? 40.760 -9.197 -21.289 1.00 94.25 169 GLU A CA 1
ATOM 1391 C C . GLU A 1 169 ? 40.586 -9.476 -19.792 1.00 94.25 169 GLU A C 1
ATOM 1393 O O . GLU A 1 169 ? 39.899 -10.426 -19.425 1.00 94.25 169 GLU A O 1
ATOM 1398 N N . ASN A 1 170 ? 41.165 -8.645 -18.920 1.00 92.06 170 ASN A N 1
ATOM 1399 C CA . ASN A 1 170 ? 41.210 -8.921 -17.482 1.00 92.06 170 ASN A CA 1
ATOM 1400 C C . ASN A 1 170 ? 40.025 -8.348 -16.693 1.00 92.06 170 ASN A C 1
ATOM 1402 O O . ASN A 1 170 ? 39.702 -8.893 -15.637 1.00 92.06 170 ASN A O 1
ATOM 1406 N N . SER A 1 171 ? 39.379 -7.277 -17.172 1.00 92.25 171 SER A N 1
ATOM 1407 C CA . SER A 1 171 ? 38.222 -6.675 -16.486 1.00 92.25 171 SER A CA 1
ATOM 1408 C C . SER A 1 171 ? 36.883 -6.974 -17.163 1.00 92.25 171 SER A C 1
ATOM 1410 O O . SER A 1 171 ? 35.863 -6.981 -16.478 1.00 92.25 171 SER A O 1
ATOM 1412 N N . LEU A 1 172 ? 36.850 -7.187 -18.485 1.00 91.50 172 LEU A N 1
ATOM 1413 C CA . LEU A 1 172 ? 35.595 -7.230 -19.255 1.00 91.50 172 LEU A CA 1
ATOM 1414 C C . LEU A 1 172 ? 35.324 -8.557 -19.972 1.00 91.50 172 LEU A C 1
ATOM 1416 O O . LEU A 1 172 ? 34.268 -8.679 -20.588 1.00 91.50 172 LEU A O 1
ATOM 1420 N N . ASP A 1 173 ? 36.238 -9.528 -19.887 1.00 92.69 173 ASP A N 1
ATOM 1421 C CA . ASP A 1 173 ? 36.144 -10.829 -20.568 1.00 92.69 173 ASP A CA 1
ATOM 1422 C C . ASP A 1 173 ? 35.952 -10.704 -22.097 1.00 92.69 173 ASP A C 1
ATOM 1424 O O . ASP A 1 173 ? 35.227 -11.466 -22.732 1.00 92.69 173 ASP A O 1
ATOM 1428 N N . VAL A 1 174 ? 36.595 -9.699 -22.705 1.00 93.75 174 VAL A N 1
ATOM 1429 C CA . VAL A 1 174 ? 36.589 -9.453 -24.156 1.00 93.75 174 VAL A CA 1
ATOM 1430 C C . VAL A 1 174 ? 38.006 -9.619 -24.690 1.00 93.75 174 VAL A C 1
ATOM 1432 O O . VAL A 1 174 ? 38.918 -8.886 -24.310 1.00 93.75 174 VAL A O 1
ATOM 1435 N N . SER A 1 175 ? 38.206 -10.560 -25.614 1.00 94.19 175 SER A N 1
ATOM 1436 C CA . SER A 1 175 ? 39.542 -10.807 -26.173 1.00 94.19 175 SER A CA 1
ATOM 1437 C C . SER A 1 175 ? 39.987 -9.708 -27.144 1.00 94.19 175 SER A C 1
ATOM 1439 O O . SER A 1 175 ? 39.179 -9.123 -27.874 1.00 94.19 175 SER A O 1
ATOM 1441 N N . ALA A 1 176 ? 41.300 -9.475 -27.257 1.00 91.94 176 ALA A N 1
ATOM 1442 C CA . ALA A 1 176 ? 41.827 -8.569 -28.280 1.00 91.94 176 ALA A CA 1
ATOM 1443 C C . ALA A 1 176 ? 41.494 -9.018 -29.719 1.00 91.94 176 ALA A C 1
ATOM 1445 O O . ALA A 1 176 ? 41.477 -8.186 -30.630 1.00 91.94 176 ALA A O 1
ATOM 1446 N N . ALA A 1 177 ? 41.260 -10.318 -29.939 1.00 93.31 177 ALA A N 1
ATOM 1447 C CA . ALA A 1 177 ? 40.811 -10.855 -31.223 1.00 93.31 177 ALA A CA 1
ATOM 1448 C C . ALA A 1 177 ? 39.368 -10.435 -31.521 1.00 93.31 177 ALA A C 1
ATOM 1450 O O . ALA A 1 177 ? 39.112 -9.888 -32.587 1.00 93.31 177 ALA A O 1
ATOM 1451 N N . GLU A 1 178 ? 38.467 -10.579 -30.550 1.00 94.69 178 GLU A N 1
ATOM 1452 C CA . GLU A 1 178 ? 37.062 -10.188 -30.685 1.00 94.69 178 GLU A CA 1
ATOM 1453 C C . GLU A 1 178 ? 36.906 -8.695 -31.011 1.00 94.69 178 GLU A C 1
ATOM 1455 O O . GLU A 1 178 ? 36.156 -8.330 -31.915 1.00 94.69 178 GLU A O 1
ATOM 1460 N N . TRP A 1 179 ? 37.662 -7.819 -30.338 1.00 94.69 179 TRP A N 1
ATOM 1461 C CA . TRP A 1 179 ? 37.667 -6.387 -30.660 1.00 94.69 179 TRP A CA 1
ATOM 1462 C C . TRP A 1 179 ? 38.088 -6.118 -32.113 1.00 94.69 179 TRP A C 1
ATOM 1464 O O . TRP A 1 179 ? 37.487 -5.289 -32.797 1.00 94.69 179 TRP A O 1
ATOM 1474 N N . LYS A 1 180 ? 39.126 -6.811 -32.600 1.00 94.31 180 LYS A N 1
ATOM 1475 C CA . LYS A 1 180 ? 39.618 -6.650 -33.976 1.00 94.31 180 LYS A CA 1
ATOM 1476 C C . LYS A 1 180 ? 38.627 -7.192 -34.999 1.00 94.31 180 LYS A C 1
ATOM 1478 O O . LYS A 1 180 ? 38.388 -6.521 -35.994 1.00 94.31 180 LYS A O 1
ATOM 1483 N N . GLU A 1 181 ? 38.025 -8.346 -34.737 1.00 95.88 181 GLU A N 1
ATOM 1484 C CA . GLU A 1 181 ? 36.981 -8.919 -35.590 1.00 95.88 181 GLU A CA 1
ATOM 1485 C C . GLU A 1 181 ? 35.770 -7.983 -35.683 1.00 95.88 181 GLU A C 1
ATOM 1487 O O . GLU A 1 181 ? 35.279 -7.719 -36.779 1.00 95.88 181 GLU A O 1
ATOM 1492 N N . ALA A 1 182 ? 35.335 -7.405 -34.559 1.00 94.06 182 ALA A N 1
ATOM 1493 C CA . ALA A 1 182 ? 34.253 -6.424 -34.540 1.00 94.06 182 ALA A CA 1
ATOM 1494 C C . ALA A 1 182 ? 34.601 -5.150 -35.333 1.00 94.06 182 ALA A C 1
ATOM 1496 O O . ALA A 1 182 ? 33.729 -4.597 -36.004 1.00 94.06 182 ALA A O 1
ATOM 1497 N N . LEU A 1 183 ? 35.864 -4.700 -35.294 1.00 93.81 183 LEU A N 1
ATOM 1498 C CA . LEU A 1 183 ? 36.346 -3.577 -36.107 1.00 93.81 183 LEU A CA 1
ATOM 1499 C C . LEU A 1 183 ? 36.366 -3.911 -37.602 1.00 93.81 183 LEU A C 1
ATOM 1501 O O . LEU A 1 183 ? 35.924 -3.100 -38.410 1.00 93.81 183 LEU A O 1
ATOM 1505 N N . GLU A 1 184 ? 36.876 -5.085 -37.975 1.00 94.94 184 GLU A N 1
ATOM 1506 C CA . GLU A 1 184 ? 36.951 -5.526 -39.373 1.00 94.94 184 GLU A CA 1
ATOM 1507 C C . GLU A 1 184 ? 35.561 -5.744 -39.984 1.00 94.94 184 GLU A C 1
ATOM 1509 O O . GLU A 1 184 ? 35.349 -5.446 -41.160 1.00 94.94 184 GLU A O 1
ATOM 1514 N N . ALA A 1 185 ? 34.608 -6.223 -39.182 1.00 94.12 185 ALA A N 1
ATOM 1515 C CA . ALA A 1 185 ? 33.225 -6.450 -39.587 1.00 94.12 185 ALA A CA 1
ATOM 1516 C C . ALA A 1 185 ? 32.336 -5.191 -39.537 1.00 94.12 185 ALA A C 1
ATOM 1518 O O . ALA A 1 185 ? 31.156 -5.287 -39.872 1.00 94.12 185 ALA A O 1
ATOM 1519 N N . ASP A 1 186 ? 32.865 -4.041 -39.099 1.00 91.31 186 ASP A N 1
ATOM 1520 C CA . ASP A 1 186 ? 32.101 -2.811 -38.825 1.00 91.31 186 ASP A CA 1
ATOM 1521 C C . ASP A 1 186 ? 30.866 -3.064 -37.930 1.00 91.31 186 ASP A C 1
ATOM 1523 O O . ASP A 1 186 ? 29.773 -2.521 -38.123 1.00 91.31 186 ASP A O 1
ATOM 1527 N N . ALA A 1 187 ? 31.032 -3.940 -36.930 1.00 92.12 187 ALA A N 1
ATOM 1528 C CA . ALA A 1 187 ? 29.977 -4.387 -36.026 1.00 92.12 187 ALA A CA 1
ATOM 1529 C C . ALA A 1 187 ? 29.642 -3.297 -34.991 1.00 92.12 187 ALA A C 1
ATOM 1531 O O . ALA A 1 187 ? 29.947 -3.419 -33.805 1.00 92.12 187 ALA A O 1
ATOM 1532 N N . THR A 1 188 ? 29.013 -2.214 -35.456 1.00 91.44 188 THR A N 1
ATOM 1533 C CA . THR A 1 188 ? 28.801 -0.958 -34.715 1.00 91.44 188 THR A CA 1
ATOM 1534 C C . THR A 1 188 ? 28.227 -1.163 -33.311 1.00 91.44 188 THR A C 1
ATOM 1536 O O . THR A 1 188 ? 28.774 -0.614 -32.357 1.00 91.44 188 THR A O 1
ATOM 1539 N N . SER A 1 189 ? 27.183 -1.981 -33.149 1.00 87.12 189 SER A N 1
ATOM 1540 C CA . SER A 1 189 ? 26.591 -2.222 -31.825 1.00 87.12 189 SER A CA 1
ATOM 1541 C C . SER A 1 189 ? 27.530 -2.977 -30.887 1.00 87.12 189 SER A C 1
ATOM 1543 O O . SER A 1 189 ? 27.689 -2.578 -29.737 1.00 87.12 189 SER A O 1
ATOM 1545 N N . ARG A 1 190 ? 28.251 -3.996 -31.380 1.00 90.88 190 ARG A N 1
ATOM 1546 C CA . ARG A 1 190 ? 29.232 -4.720 -30.555 1.00 90.88 190 ARG A CA 1
ATOM 1547 C C . ARG A 1 190 ? 30.403 -3.822 -30.157 1.00 90.88 190 ARG A C 1
ATOM 1549 O O . ARG A 1 190 ? 30.846 -3.848 -29.013 1.00 90.88 190 ARG A O 1
ATOM 1556 N N . LEU A 1 191 ? 30.881 -2.988 -31.081 1.00 93.38 191 LEU A N 1
ATOM 1557 C CA . LEU A 1 191 ? 31.922 -2.001 -30.796 1.00 93.38 191 LEU A CA 1
ATOM 1558 C C . LEU A 1 191 ? 31.461 -0.996 -29.735 1.00 93.38 191 LEU A C 1
ATOM 1560 O O . LEU A 1 191 ? 32.211 -0.712 -28.803 1.00 93.38 191 LEU A O 1
ATOM 1564 N N . ALA A 1 192 ? 30.234 -0.481 -29.846 1.00 91.12 192 ALA A N 1
ATOM 1565 C CA . ALA A 1 192 ? 29.664 0.436 -28.866 1.00 91.12 192 ALA A CA 1
ATOM 1566 C C . ALA A 1 192 ? 29.542 -0.212 -27.478 1.00 91.12 192 ALA A C 1
ATOM 1568 O O . ALA A 1 192 ? 29.968 0.403 -26.501 1.00 91.12 192 ALA A O 1
ATOM 1569 N N . GLU A 1 193 ? 29.054 -1.454 -27.386 1.00 90.00 193 GLU A N 1
ATOM 1570 C CA . GLU A 1 193 ? 28.995 -2.224 -26.133 1.00 90.00 193 GLU A CA 1
ATOM 1571 C C . GLU A 1 193 ? 30.368 -2.313 -25.452 1.00 90.00 193 GLU A C 1
ATOM 1573 O O . GLU A 1 193 ? 30.498 -1.976 -24.272 1.00 90.00 193 GLU A O 1
ATOM 1578 N N . ILE A 1 194 ? 31.407 -2.701 -26.204 1.00 93.12 194 ILE A N 1
ATOM 1579 C CA . ILE A 1 194 ? 32.777 -2.822 -25.685 1.00 93.12 194 ILE A CA 1
ATOM 1580 C C . ILE A 1 194 ? 33.306 -1.455 -25.223 1.00 93.12 194 ILE A C 1
ATOM 1582 O O . ILE A 1 194 ? 33.882 -1.345 -24.140 1.00 93.12 194 ILE A O 1
ATOM 1586 N N . ILE A 1 195 ? 33.086 -0.392 -26.005 1.00 92.19 195 ILE A N 1
ATOM 1587 C CA . ILE A 1 195 ? 33.524 0.971 -25.659 1.00 92.19 195 ILE A CA 1
ATOM 1588 C C . ILE A 1 195 ? 32.825 1.474 -24.391 1.00 92.19 195 ILE A C 1
ATOM 1590 O O . ILE A 1 195 ? 33.470 2.101 -23.545 1.00 92.19 195 ILE A O 1
ATOM 1594 N N . ILE A 1 196 ? 31.522 1.213 -24.247 1.00 89.38 196 ILE A N 1
ATOM 1595 C CA . ILE A 1 196 ? 30.751 1.592 -23.059 1.00 89.38 196 ILE A CA 1
ATOM 1596 C C . ILE A 1 196 ? 31.283 0.867 -21.826 1.00 89.38 196 ILE A C 1
ATOM 1598 O O . ILE A 1 196 ? 31.557 1.516 -20.815 1.00 89.38 196 ILE A O 1
ATOM 1602 N N . ALA A 1 197 ? 31.487 -0.448 -21.920 1.00 89.88 197 ALA A N 1
ATOM 1603 C CA . ALA A 1 197 ? 32.039 -1.250 -20.836 1.00 89.88 197 ALA A CA 1
ATOM 1604 C C . ALA A 1 197 ? 33.443 -0.764 -20.429 1.00 89.88 197 ALA A C 1
ATOM 1606 O O . ALA A 1 197 ? 33.685 -0.491 -19.253 1.00 89.88 197 ALA A O 1
ATOM 1607 N N . TYR A 1 198 ? 34.327 -0.527 -21.405 1.00 91.81 198 TYR A N 1
ATOM 1608 C CA . TYR A 1 198 ? 35.671 0.016 -21.182 1.00 91.81 198 TYR A CA 1
ATOM 1609 C C . TYR A 1 198 ? 35.650 1.367 -20.458 1.00 91.81 198 TYR A C 1
ATOM 1611 O O . TYR A 1 198 ? 36.370 1.581 -19.482 1.00 91.81 198 TYR A O 1
ATOM 1619 N N . ARG A 1 199 ? 34.810 2.304 -20.899 1.00 88.25 199 ARG A N 1
ATOM 1620 C CA . ARG A 1 199 ? 34.728 3.632 -20.275 1.00 88.25 199 ARG A CA 1
ATOM 1621 C C . ARG A 1 199 ? 34.047 3.613 -18.911 1.00 88.25 199 ARG A C 1
ATOM 1623 O O . ARG A 1 199 ? 34.395 4.430 -18.056 1.00 88.25 199 ARG A O 1
ATOM 1630 N N . LYS A 1 200 ? 33.102 2.697 -18.689 1.00 86.25 200 LYS A N 1
ATOM 1631 C CA . LYS A 1 200 ? 32.495 2.469 -17.373 1.00 86.25 200 LYS A CA 1
ATOM 1632 C C . LYS A 1 200 ? 33.550 1.997 -16.374 1.00 86.25 200 LYS A C 1
ATOM 1634 O O . LYS A 1 200 ? 33.656 2.602 -15.312 1.00 86.25 200 LYS A O 1
ATOM 1639 N N . GLU A 1 201 ? 34.388 1.038 -16.764 1.00 88.19 201 GLU A N 1
ATOM 1640 C CA . GLU A 1 201 ? 35.515 0.547 -15.956 1.00 88.19 201 GLU A CA 1
ATOM 1641 C C . GLU A 1 201 ? 36.529 1.660 -15.632 1.00 88.19 201 GLU A C 1
ATOM 1643 O O . GLU A 1 201 ? 37.081 1.742 -14.539 1.00 88.19 201 GLU A O 1
ATOM 1648 N N . ARG A 1 202 ? 36.719 2.608 -16.556 1.00 87.12 202 ARG A N 1
ATOM 1649 C CA . ARG A 1 202 ? 37.568 3.797 -16.358 1.00 87.12 202 ARG A CA 1
ATOM 1650 C C . ARG A 1 202 ? 36.926 4.908 -15.513 1.00 87.12 202 ARG A C 1
ATOM 1652 O O . ARG A 1 202 ? 37.562 5.942 -15.309 1.00 87.12 202 ARG A O 1
ATOM 1659 N N . GLY A 1 203 ? 35.687 4.738 -15.049 1.00 81.31 203 GLY A N 1
ATOM 1660 C CA . GLY A 1 203 ? 34.959 5.716 -14.231 1.00 81.31 203 GLY A CA 1
ATOM 1661 C C . GLY A 1 203 ? 34.326 6.879 -15.007 1.00 81.31 203 GLY A C 1
ATOM 1662 O O . GLY A 1 203 ? 33.758 7.790 -14.397 1.00 81.31 203 GLY A O 1
ATOM 1663 N N . SER A 1 204 ? 34.361 6.864 -16.345 1.00 80.12 204 SER A N 1
ATOM 1664 C CA . SER A 1 204 ? 33.836 7.952 -17.187 1.00 80.12 204 SER A CA 1
ATOM 1665 C C . SER A 1 204 ? 32.314 8.094 -17.120 1.00 80.12 204 SER A C 1
ATOM 1667 O O . SER A 1 204 ? 31.794 9.157 -17.433 1.00 80.12 204 SER A O 1
ATOM 1669 N N . PHE A 1 205 ? 31.582 7.066 -16.678 1.00 74.06 205 PHE A N 1
ATOM 1670 C CA . PHE A 1 205 ? 30.112 7.087 -16.569 1.00 74.06 205 PHE A CA 1
ATOM 1671 C C . PHE A 1 205 ? 29.571 8.164 -15.608 1.00 74.06 205 PHE A C 1
ATOM 1673 O O . PHE A 1 205 ? 28.427 8.608 -15.725 1.00 74.06 205 PHE A O 1
ATOM 1680 N N . SER A 1 206 ? 30.415 8.635 -14.686 1.00 70.62 206 SER A N 1
ATOM 1681 C CA . SER A 1 206 ? 30.123 9.765 -13.797 1.00 70.62 206 SER A CA 1
ATOM 1682 C C . SER A 1 206 ? 30.065 11.117 -14.528 1.00 70.62 206 SER A C 1
ATOM 1684 O O . SER A 1 206 ? 29.414 12.044 -14.047 1.00 70.62 206 SER A O 1
ATOM 1686 N N . GLN A 1 207 ? 30.658 11.229 -15.720 1.00 76.81 207 GLN A N 1
ATOM 1687 C CA . GLN A 1 207 ? 30.759 12.473 -16.483 1.00 76.81 207 GLN A CA 1
ATOM 1688 C C . GLN A 1 207 ? 29.499 12.709 -17.330 1.00 76.81 207 GLN A C 1
ATOM 1690 O O . GLN A 1 207 ? 29.122 11.863 -18.144 1.00 76.81 207 GLN A O 1
ATOM 1695 N N . LYS A 1 208 ? 28.862 13.880 -17.176 1.00 76.31 208 LYS A N 1
ATOM 1696 C CA . LYS A 1 208 ? 27.641 14.264 -17.915 1.00 76.31 208 LYS A CA 1
ATOM 1697 C C . LYS A 1 208 ? 27.838 14.200 -19.434 1.00 76.31 208 LYS A C 1
ATOM 1699 O O . LYS A 1 208 ? 27.060 13.547 -20.122 1.00 76.31 208 LYS A O 1
ATOM 1704 N N . GLU A 1 209 ? 28.930 14.782 -19.928 1.00 78.06 209 GLU A N 1
ATOM 1705 C CA . GLU A 1 209 ? 29.298 14.794 -21.354 1.00 78.06 209 GLU A CA 1
ATOM 1706 C C . GLU A 1 209 ? 29.337 13.385 -21.948 1.00 78.06 209 GLU A C 1
ATOM 1708 O O . GLU A 1 209 ? 28.872 13.145 -23.062 1.00 78.06 209 GLU A O 1
ATOM 1713 N N . TYR A 1 210 ? 29.853 12.422 -21.180 1.00 78.81 210 TYR A N 1
ATOM 1714 C CA . TYR A 1 210 ? 29.925 11.048 -21.634 1.00 78.81 210 TYR A CA 1
ATOM 1715 C C . TYR A 1 210 ? 28.538 10.402 -21.741 1.00 78.81 210 TYR A C 1
ATOM 1717 O O . TYR A 1 210 ? 28.244 9.747 -22.741 1.00 78.81 210 TYR A O 1
ATOM 1725 N N . ARG A 1 211 ? 27.644 10.643 -20.775 1.00 80.00 211 ARG A N 1
ATOM 1726 C CA . ARG A 1 211 ? 26.257 10.145 -20.823 1.00 80.00 211 ARG A CA 1
ATOM 1727 C C . ARG A 1 211 ? 25.461 10.733 -21.996 1.00 80.00 211 ARG A C 1
ATOM 1729 O O . ARG A 1 211 ? 24.686 10.014 -22.620 1.00 80.00 211 ARG A O 1
ATOM 1736 N N . GLU A 1 212 ? 25.681 12.002 -22.338 1.00 81.19 212 GLU A N 1
ATOM 1737 C CA . GLU A 1 212 ? 25.054 12.680 -23.492 1.00 81.19 212 GLU A CA 1
ATOM 1738 C C . GLU A 1 212 ? 25.571 12.203 -24.858 1.00 81.19 212 GLU A C 1
ATOM 1740 O O . GLU A 1 212 ? 24.935 12.404 -25.899 1.00 81.19 212 GLU A O 1
ATOM 1745 N N . ILE A 1 213 ? 26.750 11.581 -24.886 1.00 81.50 213 ILE A N 1
ATOM 1746 C CA . ILE A 1 213 ? 27.243 10.893 -26.078 1.00 81.50 213 ILE A CA 1
ATOM 1747 C C . ILE A 1 213 ? 26.500 9.572 -26.257 1.00 81.50 213 ILE A C 1
ATOM 1749 O O . ILE A 1 213 ? 26.125 9.262 -27.388 1.00 81.50 213 ILE A O 1
ATOM 1753 N N . ILE A 1 214 ? 26.294 8.826 -25.164 1.00 84.19 214 ILE A N 1
ATOM 1754 C CA . ILE A 1 214 ? 25.652 7.509 -25.202 1.00 84.19 214 ILE A CA 1
ATOM 1755 C C . ILE A 1 214 ? 24.180 7.637 -25.580 1.00 84.19 214 ILE A C 1
ATOM 1757 O O . ILE A 1 214 ? 23.744 6.972 -26.514 1.00 84.19 214 ILE A O 1
ATOM 1761 N N . TYR A 1 215 ? 23.424 8.491 -24.889 1.00 86.94 215 TYR A N 1
ATOM 1762 C CA . TYR A 1 215 ? 21.981 8.597 -25.097 1.00 86.94 215 TYR A CA 1
ATOM 1763 C C . TYR A 1 215 ? 21.590 9.893 -25.811 1.00 86.94 215 TYR A C 1
ATOM 1765 O O . TYR A 1 215 ? 22.221 10.936 -25.611 1.00 86.94 215 TYR A O 1
ATOM 1773 N N . PRO A 1 216 ? 20.528 9.863 -26.634 1.00 90.62 216 PRO A N 1
ATOM 1774 C CA . PRO A 1 216 ? 19.898 11.064 -27.157 1.00 90.62 216 PRO A CA 1
ATOM 1775 C C . PRO A 1 216 ? 19.366 11.986 -26.053 1.00 90.62 216 PRO A C 1
ATOM 1777 O O . PRO A 1 216 ? 19.284 11.630 -24.874 1.00 90.62 216 PRO A O 1
ATOM 1780 N N . ASN A 1 217 ? 18.988 13.203 -26.455 1.00 88.88 217 ASN A N 1
ATOM 1781 C CA . ASN A 1 217 ? 18.099 14.008 -25.623 1.00 88.88 217 ASN A CA 1
ATOM 1782 C C . ASN A 1 217 ? 16.723 13.318 -25.520 1.00 88.88 217 ASN A C 1
ATOM 1784 O O . ASN A 1 217 ? 16.417 12.405 -26.288 1.00 88.88 217 ASN A O 1
ATOM 1788 N N . MET A 1 218 ? 15.893 13.759 -24.574 1.00 90.00 218 MET A N 1
ATOM 1789 C CA . MET A 1 218 ? 14.602 13.115 -24.323 1.00 90.00 218 MET A CA 1
ATOM 1790 C C . MET A 1 218 ? 13.689 13.086 -25.551 1.00 90.00 218 MET A C 1
ATOM 1792 O O . MET A 1 218 ? 13.080 12.057 -25.815 1.00 90.00 218 MET A O 1
ATOM 1796 N N . ASN A 1 219 ? 13.633 14.166 -26.332 1.00 88.44 219 ASN A N 1
ATOM 1797 C CA . ASN A 1 219 ? 12.752 14.245 -27.500 1.00 88.44 219 ASN A CA 1
ATOM 1798 C C . ASN A 1 219 ? 13.147 13.233 -28.581 1.00 88.44 219 ASN A C 1
ATOM 1800 O O . ASN A 1 219 ? 12.310 12.449 -29.018 1.00 88.44 219 ASN A O 1
ATOM 1804 N N . GLU A 1 220 ? 14.427 13.205 -28.959 1.00 90.56 220 GLU A N 1
ATOM 1805 C CA . GLU A 1 220 ? 14.965 12.243 -29.927 1.00 90.56 220 GLU A CA 1
ATOM 1806 C C . GLU A 1 220 ? 14.782 10.794 -29.446 1.00 90.56 220 GLU A C 1
ATOM 1808 O O . GLU A 1 220 ? 14.403 9.926 -30.229 1.00 90.56 220 GLU A O 1
ATOM 1813 N N . GLY A 1 221 ? 15.029 10.527 -28.158 1.00 92.88 221 GLY A N 1
ATOM 1814 C CA . GLY A 1 221 ? 14.858 9.193 -27.579 1.00 92.88 221 GLY A CA 1
ATOM 1815 C C . GLY A 1 221 ? 13.402 8.727 -27.598 1.00 92.88 221 GLY A C 1
ATOM 1816 O O . GLY A 1 221 ? 13.118 7.609 -28.017 1.00 92.88 221 GLY A O 1
ATOM 1817 N N . LEU A 1 222 ? 12.462 9.594 -27.209 1.00 92.56 222 LEU A N 1
ATOM 1818 C CA . LEU A 1 222 ? 11.028 9.284 -27.226 1.00 92.56 222 LEU A CA 1
ATOM 1819 C C . LEU A 1 222 ? 10.481 9.110 -28.645 1.00 92.56 222 LEU A C 1
ATOM 1821 O O . LEU A 1 222 ? 9.605 8.275 -28.853 1.00 92.56 222 LEU A O 1
ATOM 1825 N N . GLU A 1 223 ? 11.005 9.837 -29.632 1.00 91.19 223 GLU A N 1
ATOM 1826 C CA . GLU A 1 223 ? 10.658 9.626 -31.043 1.00 91.19 223 GLU A CA 1
ATOM 1827 C C . GLU A 1 223 ? 11.113 8.255 -31.546 1.00 91.19 223 GLU A C 1
ATOM 1829 O O . GLU A 1 223 ? 10.340 7.548 -32.197 1.00 91.19 223 GLU A O 1
ATOM 1834 N N . GLN A 1 224 ? 12.334 7.840 -31.196 1.00 92.81 224 GLN A N 1
ATOM 1835 C CA . GLN A 1 224 ? 12.823 6.495 -31.505 1.00 92.81 224 GLN A CA 1
ATOM 1836 C C . GLN A 1 224 ? 11.949 5.426 -30.845 1.00 92.81 224 GLN A C 1
ATOM 1838 O O . GLN A 1 224 ? 11.478 4.521 -31.537 1.00 92.81 224 GLN A O 1
ATOM 1843 N N . ILE A 1 225 ? 11.665 5.571 -29.546 1.00 95.12 225 ILE A N 1
ATOM 1844 C CA . ILE A 1 225 ? 10.776 4.666 -28.805 1.00 95.12 225 ILE A CA 1
ATOM 1845 C C . ILE A 1 225 ? 9.410 4.593 -29.490 1.00 95.12 225 ILE A C 1
ATOM 1847 O O . ILE A 1 225 ? 8.959 3.502 -29.821 1.00 95.12 225 ILE A O 1
ATOM 1851 N N . SER A 1 226 ? 8.776 5.735 -29.766 1.00 92.88 226 SER A N 1
ATOM 1852 C CA . SER A 1 226 ? 7.443 5.786 -30.371 1.00 92.88 226 SER A CA 1
ATOM 1853 C C . SER A 1 226 ? 7.388 5.110 -31.739 1.00 92.88 226 SER A C 1
ATOM 1855 O O . SER A 1 226 ? 6.376 4.486 -32.058 1.00 92.88 226 SER A O 1
ATOM 1857 N N . SER A 1 227 ? 8.445 5.232 -32.548 1.00 92.56 227 SER A N 1
ATOM 1858 C CA . SER A 1 227 ? 8.489 4.627 -33.882 1.00 92.56 227 SER A CA 1
ATOM 1859 C C . SER A 1 227 ? 8.466 3.095 -33.836 1.00 92.56 227 SER A C 1
ATOM 1861 O O . SER A 1 227 ? 7.801 2.465 -34.655 1.00 92.56 227 SER A O 1
ATOM 1863 N N . VAL A 1 228 ? 9.147 2.497 -32.853 1.00 95.50 228 VAL A N 1
ATOM 1864 C CA . VAL A 1 228 ? 9.175 1.043 -32.649 1.00 95.50 228 VAL A CA 1
ATOM 1865 C C . VAL A 1 228 ? 7.937 0.580 -31.882 1.00 95.50 228 VAL A C 1
ATOM 1867 O O . VAL A 1 228 ? 7.385 -0.475 -32.191 1.00 95.50 228 VAL A O 1
ATOM 1870 N N . LEU A 1 229 ? 7.463 1.383 -30.925 1.00 95.19 229 LEU A N 1
ATOM 1871 C CA . LEU A 1 229 ? 6.275 1.107 -30.120 1.00 95.19 229 LEU A CA 1
ATOM 1872 C C . LEU A 1 229 ? 5.044 0.889 -31.004 1.00 95.19 229 LEU A C 1
ATOM 1874 O O . LEU A 1 229 ? 4.437 -0.172 -30.926 1.00 95.19 229 LEU A O 1
ATOM 1878 N N . ALA A 1 230 ? 4.757 1.826 -31.915 1.00 92.62 230 ALA A N 1
ATOM 1879 C CA . ALA A 1 230 ? 3.577 1.790 -32.785 1.00 92.62 230 ALA A CA 1
ATOM 1880 C C . ALA A 1 230 ? 3.495 0.553 -33.701 1.00 92.62 230 ALA A C 1
ATOM 1882 O O . ALA A 1 230 ? 2.433 0.254 -34.241 1.00 92.62 230 ALA A O 1
ATOM 1883 N N . ALA A 1 231 ? 4.611 -0.155 -33.908 1.00 93.88 231 ALA A N 1
ATOM 1884 C CA . ALA A 1 231 ? 4.662 -1.368 -34.719 1.00 93.88 231 ALA A CA 1
ATOM 1885 C C . ALA A 1 231 ? 4.485 -2.666 -33.910 1.00 93.88 231 ALA A C 1
ATOM 1887 O O . ALA A 1 231 ? 4.262 -3.712 -34.516 1.00 93.88 231 ALA A O 1
ATOM 1888 N N . ASN A 1 232 ? 4.617 -2.625 -32.578 1.00 95.44 232 ASN A N 1
ATOM 1889 C CA . ASN A 1 232 ? 4.722 -3.830 -31.742 1.00 95.44 232 ASN A CA 1
ATOM 1890 C C . ASN A 1 232 ? 3.764 -3.849 -30.536 1.00 95.44 232 ASN A C 1
ATOM 1892 O O . ASN A 1 232 ? 3.438 -4.930 -30.047 1.00 95.44 232 ASN A O 1
ATOM 1896 N N . PHE A 1 233 ? 3.313 -2.685 -30.059 1.00 96.06 233 PHE A N 1
ATOM 1897 C CA . PHE A 1 233 ? 2.504 -2.535 -28.847 1.00 96.06 233 PHE A CA 1
ATOM 1898 C C . PHE A 1 233 ? 1.454 -1.430 -29.023 1.00 96.06 233 PHE A C 1
ATOM 1900 O O . PHE A 1 233 ? 1.651 -0.494 -29.798 1.00 96.06 233 PHE A O 1
ATOM 1907 N N . ASP A 1 234 ? 0.360 -1.507 -28.267 1.00 95.19 234 ASP A N 1
ATOM 1908 C CA . ASP A 1 234 ? -0.684 -0.471 -28.237 1.00 95.19 234 ASP A CA 1
ATOM 1909 C C . ASP A 1 234 ? -0.266 0.767 -27.427 1.00 95.19 234 ASP A C 1
ATOM 1911 O O . ASP A 1 234 ? -0.827 1.848 -27.594 1.00 95.19 234 ASP A O 1
ATOM 1915 N N . GLY A 1 235 ? 0.733 0.623 -26.555 1.00 96.00 235 GLY A N 1
ATOM 1916 C CA . GLY A 1 235 ? 1.224 1.699 -25.708 1.00 96.00 235 GLY A CA 1
ATOM 1917 C C . GLY A 1 235 ? 2.361 1.260 -24.794 1.00 96.00 235 GLY A C 1
ATOM 1918 O O . GLY A 1 235 ? 2.637 0.069 -24.647 1.00 96.00 235 GLY A O 1
ATOM 1919 N N . LEU A 1 236 ? 3.025 2.235 -24.178 1.00 97.19 236 LEU A N 1
ATOM 1920 C CA . LEU A 1 236 ? 4.089 2.034 -23.195 1.00 97.19 236 LEU A CA 1
ATOM 1921 C C . LEU A 1 236 ? 3.647 2.610 -21.853 1.00 97.19 236 LEU A C 1
ATOM 1923 O O . LEU A 1 236 ? 3.292 3.781 -21.783 1.00 97.19 236 LEU A O 1
ATOM 1927 N N . VAL A 1 237 ? 3.713 1.824 -20.784 1.00 97.56 237 VAL A N 1
ATOM 1928 C CA . VAL A 1 237 ? 3.430 2.292 -19.423 1.00 97.56 237 VAL A CA 1
ATOM 1929 C C . VAL A 1 237 ? 4.676 2.121 -18.571 1.00 97.56 237 VAL A C 1
ATOM 1931 O O . VAL A 1 237 ? 5.215 1.024 -18.449 1.00 97.56 237 VAL A O 1
ATOM 1934 N N . ILE A 1 238 ? 5.155 3.226 -18.015 1.00 96.75 238 ILE A N 1
ATOM 1935 C CA . ILE A 1 238 ? 6.402 3.306 -17.264 1.00 96.75 238 ILE A CA 1
ATOM 1936 C C . ILE A 1 238 ? 6.057 3.510 -15.793 1.00 96.75 238 ILE A C 1
ATOM 1938 O O . ILE A 1 238 ? 5.324 4.436 -15.457 1.00 96.75 238 ILE A O 1
ATOM 1942 N N . PHE A 1 239 ? 6.607 2.675 -14.921 1.00 95.62 239 PHE A N 1
ATOM 1943 C CA . PHE A 1 239 ? 6.415 2.728 -13.479 1.00 95.62 239 PHE A CA 1
ATOM 1944 C C . PHE A 1 239 ? 7.758 2.979 -12.799 1.00 95.62 239 PHE A C 1
ATOM 1946 O O . PHE A 1 239 ? 8.704 2.206 -12.979 1.00 95.62 239 PHE A O 1
ATOM 1953 N N . ILE A 1 240 ? 7.836 4.064 -12.030 1.00 93.62 240 ILE A N 1
ATOM 1954 C CA . ILE A 1 240 ? 9.043 4.485 -11.316 1.00 93.62 240 ILE A CA 1
ATOM 1955 C C . ILE A 1 240 ? 8.760 4.482 -9.821 1.00 93.62 240 ILE A C 1
ATOM 1957 O O . ILE A 1 240 ? 7.950 5.276 -9.340 1.00 93.62 240 ILE A O 1
ATOM 1961 N N . ASP A 1 241 ? 9.462 3.629 -9.080 1.00 91.31 241 ASP A N 1
ATOM 1962 C CA . ASP A 1 241 ? 9.392 3.608 -7.619 1.00 91.31 241 ASP A CA 1
ATOM 1963 C C . ASP A 1 241 ? 10.570 4.359 -6.967 1.00 91.31 241 ASP A C 1
ATOM 1965 O O . ASP A 1 241 ? 11.634 4.533 -7.570 1.00 91.31 241 ASP A O 1
ATOM 1969 N N . GLU A 1 242 ? 10.366 4.821 -5.730 1.00 87.12 242 GLU A N 1
ATOM 1970 C CA . GLU A 1 242 ? 11.340 5.579 -4.920 1.00 87.12 242 GLU A CA 1
ATOM 1971 C C . GLU A 1 242 ? 11.832 6.909 -5.540 1.00 87.12 242 GLU A C 1
ATOM 1973 O O . GLU A 1 242 ? 12.924 7.389 -5.218 1.00 87.12 242 GLU A O 1
ATOM 1978 N N . LEU A 1 243 ? 11.033 7.572 -6.389 1.00 88.56 243 LEU A N 1
ATOM 1979 C CA . LEU A 1 243 ? 11.453 8.834 -7.018 1.00 88.56 243 LEU A CA 1
ATOM 1980 C C . LEU A 1 243 ? 11.730 9.943 -5.991 1.00 88.56 243 LEU A C 1
ATOM 1982 O O . LEU A 1 243 ? 12.710 10.670 -6.138 1.00 88.56 243 LEU A O 1
ATOM 1986 N N . SER A 1 244 ? 10.915 10.063 -4.935 1.00 83.56 244 SER A N 1
ATOM 1987 C CA . SER A 1 244 ? 11.164 11.057 -3.878 1.00 83.56 244 SER A CA 1
ATOM 1988 C C . SER A 1 244 ? 12.515 10.858 -3.197 1.00 83.56 244 SER A C 1
ATOM 1990 O O . SER A 1 244 ? 13.247 11.826 -3.018 1.00 83.56 244 SER A O 1
ATOM 1992 N N . GLU A 1 245 ? 12.873 9.620 -2.851 1.00 82.50 245 GLU A N 1
ATOM 1993 C CA . GLU A 1 245 ? 14.170 9.347 -2.229 1.00 82.50 245 GLU A CA 1
ATOM 1994 C C . GLU A 1 245 ? 15.327 9.611 -3.188 1.00 82.50 245 GLU A C 1
ATOM 1996 O O . GLU A 1 245 ? 16.367 10.124 -2.777 1.00 82.50 245 GLU A O 1
ATOM 2001 N N . PHE A 1 246 ? 15.156 9.266 -4.465 1.00 86.12 246 PHE A N 1
ATOM 2002 C CA . PHE A 1 246 ? 16.151 9.543 -5.492 1.00 86.12 246 PHE A CA 1
ATOM 2003 C C . PHE A 1 246 ? 16.414 11.045 -5.632 1.00 86.12 246 PHE A C 1
ATOM 2005 O O . PHE A 1 246 ? 17.576 11.449 -5.629 1.00 86.12 246 PHE A O 1
ATOM 2012 N N . LEU A 1 247 ? 15.356 11.862 -5.710 1.00 80.81 247 LEU A N 1
ATOM 2013 C CA . LEU A 1 247 ? 15.476 13.318 -5.812 1.00 80.81 247 LEU A CA 1
ATOM 2014 C C . LEU A 1 247 ? 16.112 13.913 -4.545 1.00 80.81 247 LEU A C 1
ATOM 2016 O O . LEU A 1 247 ? 17.056 14.683 -4.662 1.00 80.81 247 LEU A O 1
ATOM 2020 N N . GLN A 1 248 ? 15.700 13.480 -3.348 1.00 77.88 248 GLN A N 1
ATOM 2021 C CA . GLN A 1 248 ? 16.262 13.961 -2.072 1.00 77.88 248 GLN A CA 1
ATOM 2022 C C . GLN A 1 248 ? 17.737 13.578 -1.855 1.00 77.88 248 GLN A C 1
ATOM 2024 O O . GLN A 1 248 ? 18.475 14.281 -1.167 1.00 77.88 248 GLN A O 1
ATOM 2029 N N . LYS A 1 249 ? 18.196 12.446 -2.408 1.00 78.38 249 LYS A N 1
ATOM 2030 C CA . LYS A 1 249 ? 19.595 11.992 -2.281 1.00 78.38 249 LYS A CA 1
ATOM 2031 C C . LYS A 1 249 ? 20.570 12.821 -3.128 1.00 78.38 249 LYS A C 1
ATOM 2033 O O . LYS A 1 249 ? 21.785 12.690 -2.939 1.00 78.38 249 LYS A O 1
ATOM 2038 N N . LYS A 1 250 ? 20.091 13.651 -4.059 1.00 72.44 250 LYS A N 1
ATOM 2039 C CA . LYS A 1 250 ? 20.949 14.476 -4.914 1.00 72.44 250 LYS A CA 1
ATOM 2040 C C . LYS A 1 250 ? 21.526 15.648 -4.1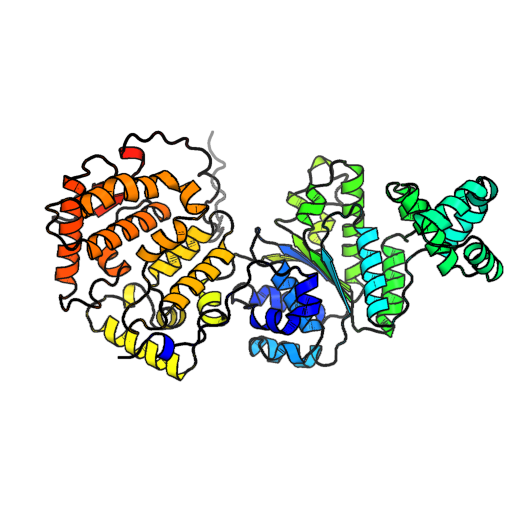22 1.00 72.44 250 LYS A C 1
ATOM 2042 O O . LYS A 1 250 ? 20.839 16.562 -3.722 1.00 72.44 250 LYS A O 1
ATOM 2047 N N . LYS A 1 251 ? 22.841 15.619 -3.885 1.00 61.41 251 LYS A N 1
ATOM 2048 C CA . LYS A 1 251 ? 23.533 16.600 -3.022 1.00 61.41 251 LYS A CA 1
ATOM 2049 C C . LYS A 1 251 ? 24.001 17.865 -3.748 1.00 61.41 251 LYS A C 1
ATOM 2051 O O . LYS A 1 251 ? 24.645 18.708 -3.128 1.00 61.41 251 LYS A O 1
ATOM 2056 N N . SER A 1 252 ? 23.799 17.965 -5.064 1.00 65.38 252 SER A N 1
ATOM 2057 C CA . SER A 1 252 ? 24.302 19.091 -5.855 1.00 65.38 252 SER A CA 1
ATOM 2058 C C . SER A 1 252 ? 23.265 19.607 -6.847 1.00 65.38 252 SER A C 1
ATOM 2060 O O . SER A 1 252 ? 22.657 18.823 -7.577 1.00 65.38 252 SER A O 1
ATOM 2062 N N . LYS A 1 253 ? 23.179 20.940 -6.936 1.00 65.25 253 LYS A N 1
ATOM 2063 C CA . LYS A 1 253 ? 22.298 21.703 -7.835 1.00 65.25 253 LYS A CA 1
ATOM 2064 C C . LYS A 1 253 ? 22.319 21.205 -9.289 1.00 65.25 253 LYS A C 1
ATOM 2066 O O . LYS A 1 253 ? 21.291 21.183 -9.955 1.00 65.25 253 LYS A O 1
ATOM 2071 N N . ASN A 1 254 ? 23.476 20.751 -9.780 1.00 68.06 254 ASN A N 1
ATOM 2072 C CA . ASN A 1 254 ? 23.621 20.256 -11.154 1.00 68.06 254 ASN A CA 1
ATOM 2073 C C . ASN A 1 254 ? 22.955 18.887 -11.392 1.00 68.06 254 ASN A C 1
ATOM 2075 O O . ASN A 1 254 ? 22.469 18.637 -12.493 1.00 68.06 254 ASN A O 1
ATOM 2079 N N . GLU A 1 255 ? 22.966 17.983 -10.406 1.00 69.44 255 GLU A N 1
ATOM 2080 C CA . GLU A 1 255 ? 22.374 16.642 -10.552 1.00 69.44 255 GLU A CA 1
ATOM 2081 C C . GLU A 1 255 ? 20.851 16.652 -10.377 1.00 69.44 255 GLU A C 1
ATOM 2083 O O . GLU A 1 255 ? 20.148 15.875 -11.031 1.00 69.44 255 GLU A O 1
ATOM 2088 N N . GLU A 1 256 ? 20.350 17.532 -9.509 1.00 71.38 256 GLU A N 1
ATOM 2089 C CA . GLU A 1 256 ? 18.916 17.783 -9.344 1.00 71.38 256 GLU A CA 1
ATOM 2090 C C . GLU A 1 256 ? 18.334 18.367 -10.629 1.00 71.38 256 GLU A C 1
ATOM 2092 O O . GLU A 1 256 ? 17.437 17.766 -11.218 1.00 71.38 256 GLU A O 1
ATOM 2097 N N . SER A 1 257 ? 18.925 19.458 -11.131 1.00 73.94 257 SER A N 1
ATOM 2098 C CA . SER A 1 257 ? 18.498 20.124 -12.367 1.00 73.94 257 SER A CA 1
ATOM 2099 C C . SER A 1 257 ? 18.432 19.162 -13.565 1.00 73.94 257 SER A C 1
ATOM 2101 O O . SER A 1 257 ? 17.420 19.129 -14.258 1.00 73.94 257 SER A O 1
ATOM 2103 N N . GLU A 1 258 ? 19.421 18.275 -13.755 1.00 80.31 258 GLU A N 1
ATOM 2104 C CA . GLU A 1 258 ? 19.392 17.277 -14.844 1.00 80.31 258 GLU A CA 1
ATOM 2105 C C . GLU A 1 258 ? 18.192 16.307 -14.738 1.00 80.31 258 GLU A C 1
ATOM 2107 O O . GLU A 1 258 ? 17.604 15.897 -15.748 1.00 80.31 258 GLU A O 1
ATOM 2112 N N . SER A 1 259 ? 17.813 15.922 -13.516 1.00 84.31 259 SER A N 1
ATOM 2113 C CA . SER A 1 259 ? 16.679 15.020 -13.279 1.00 84.31 259 SER A CA 1
ATOM 2114 C C . SER A 1 259 ? 15.344 15.723 -13.546 1.00 84.31 259 SER A C 1
ATOM 2116 O O . SER A 1 259 ? 14.443 15.123 -14.134 1.00 84.31 259 SER A O 1
ATOM 2118 N N . LEU A 1 260 ? 15.241 17.005 -13.190 1.00 79.69 260 LEU A N 1
ATOM 2119 C CA . LEU A 1 260 ? 14.057 17.830 -13.440 1.00 79.69 260 LEU A CA 1
ATOM 2120 C C . LEU A 1 260 ? 13.871 18.153 -14.921 1.00 79.69 260 LEU A C 1
ATOM 2122 O O . LEU A 1 260 ? 12.773 17.964 -15.442 1.00 79.69 260 LEU A O 1
ATOM 2126 N N . GLU A 1 261 ? 14.943 18.520 -15.627 1.00 80.69 261 GLU A N 1
ATOM 2127 C CA . GLU A 1 261 ? 14.941 18.693 -17.087 1.00 80.69 261 GLU A CA 1
ATOM 2128 C C . GLU A 1 261 ? 14.424 17.427 -17.793 1.00 80.69 261 GLU A C 1
ATOM 2130 O O . GLU A 1 261 ? 13.639 17.488 -18.744 1.00 80.69 261 GLU A O 1
ATOM 2135 N N . THR A 1 262 ? 14.832 16.252 -17.300 1.00 87.19 262 THR A N 1
ATOM 2136 C CA . THR A 1 262 ? 14.384 14.956 -17.824 1.00 87.19 262 THR A CA 1
ATOM 2137 C C . THR A 1 262 ? 12.878 14.760 -17.622 1.00 87.19 262 THR A C 1
ATOM 2139 O O . THR A 1 262 ? 12.172 14.438 -18.582 1.00 87.19 262 THR A O 1
ATOM 2142 N N . LEU A 1 263 ? 12.370 14.981 -16.404 1.00 87.06 263 LEU A N 1
ATOM 2143 C CA . LEU A 1 263 ? 10.939 14.874 -16.086 1.00 87.06 263 LEU A CA 1
ATOM 2144 C C . LEU A 1 263 ? 10.093 15.896 -16.861 1.00 87.06 263 LEU A C 1
ATOM 2146 O O . LEU A 1 263 ? 9.009 15.559 -17.338 1.00 87.06 263 LEU A O 1
ATOM 2150 N N . GLN A 1 264 ? 10.600 17.115 -17.055 1.00 81.38 264 GLN A N 1
ATOM 2151 C CA . GLN A 1 264 ? 9.949 18.163 -17.843 1.00 81.38 264 GLN A CA 1
ATOM 2152 C C . GLN A 1 264 ? 9.781 17.767 -19.304 1.00 81.38 264 GLN A C 1
ATOM 2154 O O . GLN A 1 264 ? 8.676 17.858 -19.852 1.00 81.38 264 GLN A O 1
ATOM 2159 N N . ALA A 1 265 ? 10.872 17.330 -19.933 1.00 84.88 265 ALA A N 1
ATOM 2160 C CA . ALA A 1 265 ? 10.850 16.917 -21.326 1.00 84.88 265 ALA A CA 1
ATOM 2161 C C . ALA A 1 265 ? 9.929 15.702 -21.528 1.00 84.88 265 ALA A C 1
ATOM 2163 O O . ALA A 1 265 ? 9.162 15.669 -22.491 1.00 84.88 265 ALA A O 1
ATOM 2164 N N . LEU A 1 266 ? 9.932 14.754 -20.580 1.00 88.44 266 LEU A N 1
ATOM 2165 C CA . LEU A 1 266 ? 8.980 13.641 -20.545 1.00 88.44 266 LEU A CA 1
ATOM 2166 C C . LEU A 1 266 ? 7.536 14.139 -20.481 1.00 88.44 266 LEU A C 1
ATOM 2168 O O . LEU A 1 266 ? 6.770 13.882 -21.407 1.00 88.44 266 LEU A O 1
ATOM 2172 N N . GLY A 1 267 ? 7.176 14.898 -19.443 1.00 85.25 267 GLY A N 1
ATOM 2173 C CA . GLY A 1 267 ? 5.811 15.385 -19.223 1.00 85.25 267 GLY A CA 1
ATOM 2174 C C . GLY A 1 267 ? 5.257 16.229 -20.374 1.00 85.25 267 GLY A C 1
ATOM 2175 O O . GLY A 1 267 ? 4.047 16.271 -20.591 1.00 85.25 267 GLY A O 1
ATOM 2176 N N . GLN A 1 268 ? 6.127 16.893 -21.141 1.00 84.38 268 GLN A N 1
ATOM 2177 C CA . GLN A 1 268 ? 5.727 17.596 -22.358 1.00 84.38 268 GLN A CA 1
ATOM 2178 C C . GLN A 1 268 ? 5.350 16.643 -23.487 1.00 84.38 268 GLN A C 1
ATOM 2180 O O . GLN A 1 268 ? 4.333 16.835 -24.150 1.00 84.38 268 GLN A O 1
ATOM 2185 N N . ARG A 1 269 ? 6.207 15.651 -23.736 1.00 87.00 269 ARG A N 1
ATOM 2186 C CA . ARG A 1 269 ? 6.148 14.840 -24.948 1.00 87.00 269 ARG A CA 1
ATOM 2187 C C . ARG A 1 269 ? 5.160 13.686 -24.830 1.00 87.00 269 ARG A C 1
ATOM 2189 O O . ARG A 1 269 ? 4.532 13.337 -25.825 1.00 87.00 269 ARG A O 1
ATOM 2196 N N . ILE A 1 270 ? 4.970 13.136 -23.629 1.00 88.38 270 ILE A N 1
ATOM 2197 C CA . ILE A 1 270 ? 4.039 12.019 -23.403 1.00 88.38 270 ILE A CA 1
ATOM 2198 C C . ILE A 1 270 ? 2.587 12.362 -23.762 1.00 88.38 270 ILE A C 1
ATOM 2200 O O . ILE A 1 270 ? 1.856 11.487 -24.196 1.00 88.38 270 ILE A O 1
ATOM 2204 N N . LYS A 1 271 ? 2.177 13.637 -23.710 1.00 85.94 271 LYS A N 1
ATOM 2205 C CA . LYS A 1 271 ? 0.810 14.069 -24.078 1.00 85.94 271 LYS A CA 1
ATOM 2206 C C . LYS A 1 271 ? 0.466 13.884 -25.562 1.00 85.94 271 LYS A C 1
ATOM 2208 O O . LYS A 1 271 ? -0.694 14.015 -25.952 1.00 85.94 271 LYS A O 1
ATOM 2213 N N . GLU A 1 272 ? 1.469 13.621 -26.394 1.00 88.75 272 GLU A N 1
ATOM 2214 C CA . GLU A 1 272 ? 1.340 13.449 -27.845 1.00 88.75 272 GLU A CA 1
ATOM 2215 C C . GLU A 1 272 ? 1.644 12.016 -28.303 1.00 88.75 272 GLU A C 1
ATOM 2217 O O . GLU A 1 272 ? 1.583 11.736 -29.498 1.00 88.75 272 GLU A O 1
ATOM 2222 N N . LEU A 1 273 ? 1.994 11.123 -27.375 1.00 92.25 273 LEU A N 1
ATOM 2223 C CA . LEU A 1 273 ? 2.431 9.754 -27.646 1.00 92.25 273 LEU A CA 1
ATOM 2224 C C . LEU A 1 273 ? 1.632 8.782 -26.768 1.00 92.25 273 LEU A C 1
ATOM 2226 O O . LEU A 1 273 ? 1.253 9.174 -25.672 1.00 92.25 273 LEU A O 1
ATOM 2230 N N . PRO A 1 274 ? 1.417 7.515 -27.156 1.00 94.88 274 PRO A N 1
ATOM 2231 C CA . PRO A 1 274 ? 0.781 6.515 -26.293 1.00 94.88 274 PRO A CA 1
ATOM 2232 C C . PRO A 1 274 ? 1.773 6.006 -25.226 1.00 94.88 274 PRO A C 1
ATOM 2234 O O . PRO A 1 274 ? 2.155 4.834 -25.203 1.00 94.88 274 PRO A O 1
ATOM 2237 N N . ILE A 1 275 ? 2.268 6.922 -24.387 1.00 95.69 275 ILE A N 1
ATOM 2238 C CA . ILE A 1 275 ? 3.256 6.669 -23.333 1.00 95.69 275 ILE A CA 1
ATOM 2239 C C . ILE A 1 275 ? 2.729 7.227 -22.012 1.00 95.69 275 ILE A C 1
ATOM 2241 O O . ILE A 1 275 ? 2.585 8.434 -21.862 1.00 95.69 275 ILE A O 1
ATOM 2245 N N . TRP A 1 276 ? 2.503 6.368 -21.027 1.00 97.00 276 TRP A N 1
ATOM 2246 C CA . TRP A 1 276 ? 2.078 6.756 -19.685 1.00 97.00 276 TRP A CA 1
ATOM 2247 C C . TRP A 1 276 ? 3.214 6.579 -18.692 1.00 97.00 276 TRP A C 1
ATOM 2249 O O . TRP A 1 276 ? 4.038 5.675 -18.829 1.00 97.00 276 TRP A O 1
ATOM 2259 N N . LEU A 1 277 ? 3.253 7.441 -17.682 1.00 95.50 277 LEU A N 1
ATOM 2260 C CA . LEU A 1 277 ? 4.259 7.401 -16.629 1.00 95.50 277 LEU A CA 1
ATOM 2261 C C . LEU A 1 277 ? 3.570 7.495 -15.273 1.00 95.50 277 LEU A C 1
ATOM 2263 O O . LEU A 1 277 ? 2.896 8.479 -15.009 1.00 95.50 277 LEU A O 1
ATOM 2267 N N . LEU A 1 278 ? 3.766 6.507 -14.409 1.00 96.31 278 LEU A N 1
ATOM 2268 C CA . LEU A 1 278 ? 3.355 6.533 -13.012 1.00 96.31 278 LEU A CA 1
ATOM 2269 C C . LEU A 1 278 ? 4.613 6.559 -12.149 1.00 96.31 278 LEU A C 1
ATOM 2271 O O . LEU A 1 278 ? 5.452 5.665 -12.237 1.00 96.31 278 LEU A O 1
ATOM 2275 N N . ALA A 1 279 ? 4.759 7.590 -11.323 1.00 93.38 279 ALA A N 1
ATOM 2276 C CA . ALA A 1 279 ? 5.924 7.750 -10.464 1.00 93.38 279 ALA A CA 1
ATOM 2277 C C . ALA A 1 279 ? 5.510 7.896 -8.998 1.00 93.38 279 ALA A C 1
ATOM 2279 O O . ALA A 1 279 ? 4.738 8.791 -8.649 1.00 93.38 279 ALA A O 1
ATOM 2280 N N . ALA A 1 280 ? 6.034 7.022 -8.138 1.00 91.75 280 ALA A N 1
ATOM 2281 C CA . ALA A 1 280 ? 5.758 7.032 -6.709 1.00 91.75 280 ALA A CA 1
ATOM 2282 C C . ALA A 1 280 ? 6.516 8.155 -5.994 1.00 91.75 280 ALA A C 1
ATOM 2284 O O . ALA A 1 280 ? 7.748 8.220 -6.022 1.00 91.75 280 ALA A O 1
ATOM 2285 N N . VAL A 1 281 ? 5.767 9.016 -5.306 1.00 87.75 281 VAL A N 1
ATOM 2286 C CA . VAL A 1 281 ? 6.293 10.167 -4.565 1.00 87.75 281 VAL A CA 1
ATOM 2287 C C . VAL A 1 281 ? 5.611 10.290 -3.197 1.00 87.75 281 VAL A C 1
ATOM 2289 O O . VAL A 1 281 ? 4.493 9.821 -3.005 1.00 87.75 281 VAL A O 1
ATOM 2292 N N . GLN A 1 282 ? 6.288 10.864 -2.200 1.00 81.00 282 GLN A N 1
ATOM 2293 C CA . GLN A 1 282 ? 5.707 11.055 -0.860 1.00 81.00 282 GLN A CA 1
ATOM 2294 C C . GLN A 1 282 ? 4.760 12.256 -0.808 1.00 81.00 282 GLN A C 1
ATOM 2296 O O . GLN A 1 282 ? 3.669 12.170 -0.252 1.00 81.00 282 GLN A O 1
ATOM 2301 N N . LYS A 1 283 ? 5.196 13.360 -1.412 1.00 72.44 283 LYS A N 1
ATOM 2302 C CA . LYS A 1 283 ? 4.458 14.608 -1.614 1.00 72.44 283 LYS A CA 1
ATOM 2303 C C . LYS A 1 283 ? 4.697 15.079 -3.041 1.00 72.44 283 LYS A C 1
ATOM 2305 O O . LYS A 1 283 ? 5.528 14.489 -3.741 1.00 72.44 283 LYS A O 1
ATOM 2310 N N . ASN A 1 284 ? 3.997 16.126 -3.466 1.00 68.75 284 ASN A N 1
ATOM 2311 C CA . ASN A 1 284 ? 4.279 16.755 -4.747 1.00 68.75 284 ASN A CA 1
ATOM 2312 C C . ASN A 1 284 ? 5.781 17.098 -4.812 1.00 68.75 284 ASN A C 1
ATOM 2314 O O . ASN A 1 284 ? 6.270 17.786 -3.916 1.00 68.75 284 ASN A O 1
ATOM 2318 N N . PRO A 1 285 ? 6.538 16.618 -5.816 1.00 66.44 285 PRO A N 1
ATOM 2319 C CA . PRO A 1 285 ? 7.962 16.916 -5.900 1.00 66.44 285 PRO A CA 1
ATOM 2320 C C . PRO A 1 285 ? 8.261 18.418 -5.937 1.00 66.44 285 PRO A C 1
ATOM 2322 O O . PRO A 1 285 ? 9.324 18.808 -5.466 1.00 66.44 285 PRO A O 1
ATOM 2325 N N . ALA A 1 286 ? 7.312 19.249 -6.389 1.00 64.00 286 ALA A N 1
ATOM 2326 C CA . ALA A 1 286 ? 7.414 20.703 -6.311 1.00 64.00 286 ALA A CA 1
ATOM 2327 C C . ALA A 1 286 ? 7.668 21.219 -4.879 1.00 64.00 286 ALA A C 1
ATOM 2329 O O . ALA A 1 286 ? 8.409 22.177 -4.699 1.00 64.00 286 ALA A O 1
ATOM 2330 N N . GLU A 1 287 ? 7.103 20.549 -3.868 1.00 60.53 287 GLU A N 1
ATOM 2331 C CA . GLU A 1 287 ? 7.250 20.875 -2.439 1.00 60.53 287 GLU A CA 1
ATOM 2332 C C . GLU A 1 287 ? 8.534 20.301 -1.814 1.00 60.53 287 GLU A C 1
ATOM 2334 O O . GLU A 1 287 ? 8.888 20.643 -0.688 1.00 60.53 287 GLU A O 1
ATOM 2339 N N . ILE A 1 288 ? 9.199 19.364 -2.498 1.00 57.56 288 ILE A N 1
ATOM 2340 C CA . ILE A 1 288 ? 10.389 18.655 -1.996 1.00 57.56 288 ILE A CA 1
ATOM 2341 C C . ILE A 1 288 ? 11.680 19.364 -2.438 1.00 57.56 288 ILE A C 1
ATOM 2343 O O . ILE A 1 288 ? 12.733 19.164 -1.836 1.00 57.56 288 ILE A O 1
ATOM 2347 N N . ILE A 1 289 ? 11.606 20.170 -3.495 1.00 60.06 289 ILE A N 1
ATOM 2348 C CA . ILE A 1 289 ? 12.751 20.800 -4.153 1.00 60.06 289 ILE A CA 1
ATOM 2349 C C . ILE A 1 289 ? 12.870 22.248 -3.675 1.00 60.06 289 ILE A C 1
ATOM 2351 O O . ILE A 1 289 ? 11.873 22.957 -3.585 1.00 60.06 289 ILE A O 1
ATOM 2355 N N . ASP A 1 290 ? 14.097 22.678 -3.379 1.00 56.72 290 ASP A N 1
ATOM 2356 C CA . ASP A 1 290 ? 14.415 24.028 -2.902 1.00 56.72 290 ASP A CA 1
ATOM 2357 C C . ASP A 1 290 ? 13.919 25.116 -3.881 1.00 56.72 290 ASP A C 1
ATOM 2359 O O . ASP A 1 290 ? 14.210 25.058 -5.080 1.00 56.72 290 ASP A O 1
ATOM 2363 N N . GLU A 1 291 ? 13.200 26.126 -3.374 1.00 54.59 291 GLU A N 1
ATOM 2364 C CA . GLU A 1 291 ? 12.655 27.251 -4.153 1.00 54.59 291 GLU A CA 1
ATOM 2365 C C . GLU A 1 291 ? 13.755 28.004 -4.936 1.00 54.59 291 GLU A C 1
ATOM 2367 O O . GLU A 1 291 ? 13.510 28.530 -6.019 1.00 54.59 291 GLU A O 1
ATOM 2372 N N . GLU A 1 292 ? 15.007 28.000 -4.456 1.00 51.59 292 GLU A N 1
ATOM 2373 C CA . GLU A 1 292 ? 16.152 28.643 -5.128 1.00 51.59 292 GLU A CA 1
ATOM 2374 C C . GLU A 1 292 ? 16.702 27.869 -6.347 1.00 51.59 292 GLU A C 1
ATOM 2376 O O . GLU A 1 292 ? 17.586 28.353 -7.079 1.00 51.59 292 GLU A O 1
ATOM 2381 N N . LEU A 1 293 ? 16.243 26.634 -6.561 1.00 50.28 293 LEU A N 1
ATOM 2382 C CA . LEU A 1 293 ? 16.550 25.839 -7.753 1.00 50.28 293 LEU A CA 1
ATOM 2383 C C . LEU A 1 293 ? 15.629 26.182 -8.924 1.00 50.28 293 LEU A C 1
ATOM 2385 O O . LEU A 1 293 ? 15.999 25.864 -10.051 1.00 50.28 293 LEU A O 1
ATOM 2389 N N . TYR A 1 294 ? 14.515 26.878 -8.666 1.00 52.78 294 TYR A N 1
ATOM 2390 C CA . TYR A 1 294 ? 13.598 27.362 -9.689 1.00 52.78 294 TYR A CA 1
ATOM 2391 C C . TYR A 1 294 ? 14.210 28.570 -10.402 1.00 52.78 294 TYR A C 1
ATOM 2393 O O . TYR A 1 294 ? 14.134 29.710 -9.940 1.00 52.78 294 TYR A O 1
ATOM 2401 N N . ILE A 1 295 ? 14.852 28.344 -11.544 1.00 46.16 295 ILE A N 1
ATOM 2402 C CA . ILE A 1 295 ? 15.387 29.413 -12.394 1.00 46.16 295 ILE A CA 1
ATOM 2403 C C . ILE A 1 295 ? 14.358 29.700 -13.502 1.00 46.16 295 ILE A C 1
ATOM 2405 O O . ILE A 1 295 ? 14.661 29.653 -14.691 1.00 46.16 295 ILE A O 1
ATOM 2409 N N . GLY A 1 296 ? 13.122 30.035 -13.107 1.00 50.59 296 GLY A N 1
ATOM 2410 C CA . GLY A 1 296 ? 12.130 30.694 -13.969 1.00 50.59 296 GLY A CA 1
ATOM 2411 C C . GLY A 1 296 ? 10.696 30.151 -13.909 1.00 50.59 296 GLY A C 1
ATOM 2412 O O . GLY A 1 296 ? 10.452 29.008 -13.533 1.00 50.59 296 GLY A O 1
ATOM 2413 N N . ASP A 1 297 ? 9.747 30.966 -14.394 1.00 51.50 297 ASP A N 1
ATOM 2414 C CA . ASP A 1 297 ? 8.294 30.702 -14.509 1.00 51.50 297 ASP A CA 1
ATOM 2415 C C . ASP A 1 297 ? 7.911 29.433 -15.324 1.00 51.50 297 ASP A C 1
ATOM 2417 O O . ASP A 1 297 ? 6.734 29.185 -15.604 1.00 51.50 297 ASP A O 1
ATOM 2421 N N . GLU A 1 298 ? 8.873 28.650 -15.824 1.00 48.88 298 GLU A N 1
ATOM 2422 C CA . GLU A 1 298 ? 8.654 27.444 -16.637 1.00 48.88 298 GLU A CA 1
ATOM 2423 C C . GLU A 1 298 ? 8.787 26.124 -15.853 1.00 48.88 298 GLU A C 1
ATOM 2425 O O . GLU A 1 298 ? 8.322 25.094 -16.348 1.00 48.88 298 GLU A O 1
ATOM 2430 N N . GLU A 1 299 ? 9.346 26.141 -14.638 1.00 48.50 299 GLU A N 1
ATOM 2431 C CA . GLU A 1 299 ? 9.632 24.933 -13.841 1.00 48.50 299 GLU A CA 1
ATOM 2432 C C . GLU A 1 299 ? 8.483 24.530 -12.895 1.00 48.50 299 GLU A C 1
ATOM 2434 O O . GLU A 1 299 ? 8.177 23.340 -12.807 1.00 48.50 299 GLU A O 1
ATOM 2439 N N . GLU A 1 300 ? 7.719 25.483 -12.336 1.00 48.72 300 GLU A N 1
ATOM 2440 C CA . GLU A 1 300 ? 6.400 25.203 -11.715 1.00 48.72 300 GLU A CA 1
ATOM 2441 C C . GLU A 1 300 ? 5.468 24.456 -12.694 1.00 48.72 300 GLU A C 1
ATOM 2443 O O . GLU A 1 300 ? 4.726 23.551 -12.317 1.00 48.72 300 GLU A O 1
ATOM 2448 N N . LYS A 1 301 ? 5.600 24.725 -14.003 1.00 56.03 301 LYS A N 1
ATOM 2449 C CA . LYS A 1 301 ? 4.797 24.087 -15.059 1.00 56.03 301 LYS A CA 1
ATOM 2450 C C . LYS A 1 301 ? 5.148 22.620 -15.316 1.00 56.03 301 LYS A C 1
ATOM 2452 O O . LYS A 1 301 ? 4.501 22.014 -16.169 1.00 56.03 301 LYS A O 1
ATOM 2457 N N . VAL A 1 302 ? 6.194 22.056 -14.708 1.00 58.56 302 VAL A N 1
ATOM 2458 C CA . VAL A 1 302 ? 6.587 20.647 -14.907 1.00 58.56 302 VAL A CA 1
ATOM 2459 C C . VAL A 1 302 ? 5.705 19.727 -14.086 1.00 58.56 302 VAL A C 1
ATOM 2461 O O . VAL A 1 302 ? 5.159 18.760 -14.618 1.00 58.56 302 VAL A O 1
ATOM 2464 N N . PHE A 1 303 ? 5.543 20.052 -12.807 1.00 61.38 303 PHE A N 1
ATOM 2465 C CA . PHE A 1 303 ? 4.799 19.230 -11.861 1.00 61.38 303 PHE A CA 1
ATOM 2466 C C . PHE A 1 303 ? 3.294 19.295 -12.109 1.00 61.38 303 PHE A C 1
ATOM 2468 O O . PHE A 1 303 ? 2.640 18.261 -12.010 1.00 61.38 303 PHE A O 1
ATOM 2475 N N . ASP A 1 304 ? 2.792 20.434 -12.595 1.00 65.81 304 ASP A N 1
ATOM 2476 C CA . ASP A 1 304 ? 1.410 20.611 -13.065 1.00 65.81 304 ASP A CA 1
ATOM 2477 C C . ASP A 1 304 ? 1.057 19.771 -14.306 1.00 65.81 304 ASP A C 1
ATOM 2479 O O . ASP A 1 304 ? -0.112 19.639 -14.674 1.00 65.81 304 ASP A O 1
ATOM 2483 N N . ARG A 1 305 ? 2.051 19.218 -15.021 1.00 75.75 305 ARG A N 1
ATOM 2484 C CA . ARG A 1 305 ? 1.786 18.387 -16.212 1.00 75.75 305 ARG A CA 1
ATOM 2485 C C . ARG A 1 305 ? 1.394 16.962 -15.865 1.00 75.75 305 ARG A C 1
ATOM 2487 O O . ARG A 1 305 ? 0.881 16.289 -16.758 1.00 75.75 305 ARG A O 1
ATOM 2494 N N . PHE A 1 306 ? 1.656 16.539 -14.636 1.00 87.88 306 PHE A N 1
ATOM 2495 C CA . PHE A 1 306 ? 1.369 15.211 -14.126 1.00 87.88 306 PHE A CA 1
ATOM 2496 C C . PHE A 1 306 ? 0.164 15.289 -13.192 1.00 87.88 306 PHE A C 1
ATOM 2498 O O . PHE A 1 306 ? 0.087 16.168 -12.337 1.00 87.88 306 PHE A O 1
ATOM 2505 N N . GLU A 1 307 ? -0.770 14.360 -13.338 1.00 90.12 307 GLU A N 1
ATOM 2506 C CA . GLU A 1 307 ? -1.944 14.301 -12.476 1.00 90.12 307 GLU A CA 1
ATOM 2507 C C . GLU A 1 307 ? -1.609 13.624 -11.139 1.00 90.12 307 GLU A C 1
ATOM 2509 O O . GLU A 1 307 ? -0.993 12.554 -11.121 1.00 90.12 307 GLU A O 1
ATOM 2514 N N . PRO A 1 308 ? -1.993 14.212 -9.996 1.00 89.00 308 PRO A N 1
ATOM 2515 C CA . PRO A 1 308 ? -1.820 13.561 -8.709 1.00 89.00 308 PRO A CA 1
ATOM 2516 C C . PRO A 1 308 ? -2.821 12.412 -8.550 1.00 89.00 308 PRO A C 1
ATOM 2518 O O . PRO A 1 308 ? -4.026 12.607 -8.666 1.00 89.00 308 PRO A O 1
ATOM 2521 N N . ILE A 1 309 ? -2.309 11.231 -8.219 1.00 91.06 309 ILE A N 1
ATOM 2522 C CA . ILE A 1 309 ? -3.058 10.095 -7.685 1.00 91.06 309 ILE A CA 1
ATOM 2523 C C . ILE A 1 309 ? -2.767 10.045 -6.195 1.00 91.06 309 ILE A C 1
ATOM 2525 O O . ILE A 1 309 ? -1.690 9.622 -5.775 1.00 91.06 309 ILE A O 1
ATOM 2529 N N . ASN A 1 310 ? -3.725 10.479 -5.389 1.00 87.25 310 ASN A N 1
ATOM 2530 C CA . ASN A 1 310 ? -3.568 10.471 -3.943 1.00 87.25 310 ASN A CA 1
ATOM 2531 C C . ASN A 1 310 ? -3.950 9.097 -3.400 1.00 87.25 310 ASN A C 1
ATOM 2533 O O . ASN A 1 310 ? -5.129 8.777 -3.258 1.00 87.25 310 ASN A O 1
ATOM 2537 N N . LEU A 1 311 ? -2.944 8.285 -3.079 1.00 82.75 311 LEU A N 1
ATOM 2538 C CA . LEU A 1 311 ? -3.149 7.101 -2.261 1.00 82.75 311 LEU A CA 1
ATOM 2539 C C . LEU A 1 311 ? -3.249 7.558 -0.808 1.00 82.75 311 LEU A C 1
ATOM 2541 O O . LEU A 1 311 ? -2.240 7.750 -0.120 1.00 82.75 311 LEU A O 1
ATOM 2545 N N . SER A 1 312 ? -4.489 7.766 -0.373 1.00 68.94 312 SER A N 1
ATOM 2546 C CA . SER A 1 312 ? -4.823 7.937 1.034 1.00 68.94 312 SER A CA 1
ATOM 2547 C C . SER A 1 312 ? -4.442 6.692 1.832 1.00 68.94 312 SER A C 1
ATOM 2549 O O . SER A 1 312 ? -4.098 5.638 1.287 1.00 68.94 312 SER A O 1
ATOM 2551 N N . GLU A 1 313 ? -4.495 6.818 3.155 1.00 63.34 313 GLU A N 1
ATOM 2552 C CA . GLU A 1 313 ? -4.443 5.654 4.026 1.00 63.34 313 GLU A CA 1
ATOM 2553 C C . GLU A 1 313 ? -5.540 4.683 3.590 1.00 63.34 313 GLU A C 1
ATOM 2555 O O . GLU A 1 313 ? -6.724 5.025 3.584 1.00 63.34 313 GLU A O 1
ATOM 2560 N N . ALA A 1 314 ? -5.131 3.502 3.122 1.00 62.44 314 ALA A N 1
ATOM 2561 C CA . ALA A 1 314 ? -6.078 2.518 2.643 1.00 62.44 314 ALA A CA 1
ATOM 2562 C C . ALA A 1 314 ? -7.054 2.187 3.773 1.00 62.44 314 ALA A C 1
ATOM 2564 O O . ALA A 1 314 ? -6.631 1.983 4.912 1.00 62.44 314 ALA A O 1
ATOM 2565 N N . ASP A 1 315 ? -8.345 2.143 3.449 1.00 76.62 315 ASP A N 1
ATOM 2566 C CA . ASP A 1 315 ? -9.383 1.866 4.431 1.00 76.62 315 ASP A CA 1
ATOM 2567 C C . ASP A 1 315 ? -9.163 0.462 5.013 1.00 76.62 315 ASP A C 1
ATOM 2569 O O . ASP A 1 315 ? -9.444 -0.557 4.373 1.00 76.62 315 ASP A O 1
ATOM 2573 N N . ILE A 1 316 ? -8.589 0.416 6.220 1.00 83.00 316 ILE A N 1
ATOM 2574 C CA . ILE A 1 316 ? -8.262 -0.825 6.922 1.00 83.00 316 ILE A CA 1
ATOM 2575 C C . ILE A 1 316 ? -9.536 -1.654 7.112 1.00 83.00 316 ILE A C 1
ATOM 2577 O O . ILE A 1 316 ? -9.458 -2.880 7.042 1.00 83.00 316 ILE A O 1
ATOM 2581 N N . GLU A 1 317 ? -10.710 -1.028 7.272 1.00 87.69 317 GLU A N 1
ATOM 2582 C CA . GLU A 1 317 ? -11.979 -1.754 7.373 1.00 87.69 317 GLU A CA 1
ATOM 2583 C C . GLU A 1 317 ? -12.276 -2.531 6.089 1.00 87.69 317 GLU A C 1
ATOM 2585 O O . GLU A 1 317 ? -12.634 -3.712 6.137 1.00 87.69 317 GLU A O 1
ATOM 2590 N N . GLU A 1 318 ? -12.105 -1.887 4.932 1.00 87.25 318 GLU A N 1
ATOM 2591 C CA . GLU A 1 318 ? -12.319 -2.531 3.637 1.00 87.25 318 GLU A CA 1
ATOM 2592 C C . GLU A 1 318 ? -11.273 -3.611 3.364 1.00 87.25 318 GLU A C 1
ATOM 2594 O O . GLU A 1 318 ? -11.629 -4.681 2.870 1.00 87.25 318 GLU A O 1
ATOM 2599 N N . ILE A 1 319 ? -10.008 -3.392 3.737 1.00 86.94 319 ILE A N 1
ATOM 2600 C CA . ILE A 1 319 ? -8.965 -4.419 3.611 1.00 86.94 319 ILE A CA 1
ATOM 2601 C C . ILE A 1 319 ? -9.297 -5.632 4.490 1.00 86.94 319 ILE A C 1
ATOM 2603 O O . ILE A 1 319 ? -9.182 -6.774 4.036 1.00 86.94 319 ILE A O 1
ATOM 2607 N N . ILE A 1 320 ? -9.736 -5.413 5.732 1.00 87.25 320 ILE A N 1
ATOM 2608 C CA . ILE A 1 320 ? -10.126 -6.497 6.636 1.00 87.25 320 ILE A CA 1
ATOM 2609 C C . ILE A 1 320 ? -11.305 -7.294 6.056 1.00 87.25 320 ILE A C 1
ATOM 2611 O O . ILE A 1 320 ? -11.236 -8.524 6.018 1.00 87.25 320 ILE A O 1
ATOM 2615 N N . ASP A 1 321 ? -12.366 -6.630 5.581 1.00 89.62 321 ASP A N 1
ATOM 2616 C CA . ASP A 1 321 ? -13.565 -7.307 5.056 1.00 89.62 321 ASP A CA 1
ATOM 2617 C C . ASP A 1 321 ? -13.325 -8.004 3.710 1.00 89.62 321 ASP A C 1
ATOM 2619 O O . ASP A 1 321 ? -13.863 -9.086 3.478 1.00 89.62 321 ASP A O 1
ATOM 2623 N N . GLN A 1 322 ? -12.542 -7.397 2.814 1.00 86.31 322 GLN A N 1
ATOM 2624 C CA . GLN A 1 322 ? -12.408 -7.882 1.437 1.00 86.31 322 GLN A CA 1
ATOM 2625 C C . GLN A 1 322 ? -11.216 -8.819 1.238 1.00 86.31 322 GLN A C 1
ATOM 2627 O O . GLN A 1 322 ? -11.306 -9.737 0.426 1.00 86.31 322 GLN A O 1
ATOM 2632 N N . ARG A 1 323 ? -10.116 -8.626 1.979 1.00 86.06 323 ARG A N 1
ATOM 2633 C CA . ARG A 1 323 ? -8.885 -9.419 1.814 1.00 86.06 323 ARG A CA 1
ATOM 2634 C C . ARG A 1 323 ? -8.622 -10.376 2.956 1.00 86.06 323 ARG A C 1
ATOM 2636 O O . ARG A 1 323 ? -8.223 -11.507 2.708 1.00 86.06 323 ARG A O 1
ATOM 2643 N N . ILE A 1 324 ? -8.755 -9.930 4.202 1.00 90.06 324 ILE A N 1
ATOM 2644 C CA . ILE A 1 324 ? -8.326 -10.733 5.357 1.00 90.06 324 ILE A CA 1
ATOM 2645 C C . ILE A 1 324 ? -9.390 -11.769 5.709 1.00 90.06 324 ILE A C 1
ATOM 2647 O O . ILE A 1 324 ? -9.091 -12.957 5.813 1.00 90.06 324 ILE A O 1
ATOM 2651 N N . ILE A 1 325 ? -10.637 -11.325 5.861 1.00 93.12 325 ILE A N 1
ATOM 2652 C CA . ILE A 1 325 ? -11.729 -12.123 6.417 1.00 93.12 325 ILE A CA 1
ATOM 2653 C C . ILE A 1 325 ? -12.829 -12.291 5.374 1.00 93.12 325 ILE A C 1
ATOM 2655 O O . ILE A 1 325 ? -13.833 -11.574 5.382 1.00 93.12 325 ILE A O 1
ATOM 2659 N N . ILE A 1 326 ? -12.650 -13.286 4.510 1.00 92.31 326 ILE A N 1
ATOM 2660 C CA . ILE A 1 326 ? -13.497 -13.546 3.348 1.00 92.31 326 ILE A CA 1
ATOM 2661 C C . ILE A 1 326 ? -14.810 -14.198 3.797 1.00 92.31 326 ILE A C 1
ATOM 2663 O O . ILE A 1 326 ? -14.832 -15.251 4.439 1.00 92.31 326 ILE A O 1
ATOM 2667 N N . LYS A 1 327 ? -15.937 -13.563 3.454 1.00 94.19 327 LYS A N 1
ATOM 2668 C CA . LYS A 1 327 ? -17.285 -13.974 3.880 1.00 94.19 327 LYS A CA 1
ATOM 2669 C C . LYS A 1 327 ? -18.199 -14.200 2.682 1.00 94.19 327 LYS A C 1
ATOM 2671 O O . LYS A 1 327 ? -18.507 -13.260 1.948 1.00 94.19 327 LYS A O 1
ATOM 2676 N N . ASN A 1 328 ? -18.736 -15.411 2.549 1.00 94.12 328 ASN A N 1
ATOM 2677 C CA . ASN A 1 328 ? -19.789 -15.703 1.576 1.00 94.12 328 ASN A CA 1
ATOM 2678 C C . ASN A 1 328 ? -21.188 -15.262 2.061 1.00 94.12 328 ASN A C 1
ATOM 2680 O O . ASN A 1 328 ? -21.408 -14.940 3.230 1.00 94.12 328 ASN A O 1
ATOM 2684 N N . GLU A 1 329 ? -22.177 -15.306 1.169 1.00 93.75 329 GLU A N 1
ATOM 2685 C CA . GLU A 1 329 ? -23.566 -14.908 1.450 1.00 93.75 329 GLU A CA 1
ATOM 2686 C C . GLU A 1 329 ? -24.207 -15.630 2.655 1.00 93.75 329 GLU A C 1
ATOM 2688 O O . GLU A 1 329 ? -24.936 -15.030 3.451 1.00 93.75 329 GLU A O 1
ATOM 2693 N N . ASN A 1 330 ? -23.944 -16.928 2.832 1.00 95.06 330 ASN A N 1
ATOM 2694 C CA . ASN A 1 330 ? -24.517 -17.711 3.936 1.00 95.06 330 ASN A CA 1
ATOM 2695 C C . ASN A 1 330 ? -23.849 -17.387 5.281 1.00 95.06 330 ASN A C 1
ATOM 2697 O O . ASN A 1 330 ? -24.509 -17.345 6.327 1.00 95.06 330 ASN A O 1
ATOM 2701 N N . GLN A 1 331 ? -22.547 -17.129 5.249 1.00 95.94 331 GLN A N 1
ATOM 2702 C CA . GLN A 1 331 ? -21.757 -16.655 6.377 1.00 95.94 331 GLN A CA 1
ATOM 2703 C C . GLN A 1 331 ? -22.211 -15.258 6.818 1.00 95.94 331 GLN A C 1
ATOM 2705 O O . GLN A 1 331 ? -22.557 -15.076 7.987 1.00 95.94 331 GLN A O 1
ATOM 2710 N N . ARG A 1 332 ? -22.380 -14.315 5.879 1.00 95.75 332 ARG A N 1
ATOM 2711 C CA . ARG A 1 332 ? -22.940 -12.976 6.147 1.00 95.75 332 ARG A CA 1
ATOM 2712 C C . ARG A 1 332 ? -24.326 -13.055 6.802 1.00 95.75 332 ARG A C 1
ATOM 2714 O O . ARG A 1 332 ? -24.587 -12.365 7.788 1.00 95.75 332 ARG A O 1
ATOM 2721 N N . LYS A 1 333 ? -25.204 -13.962 6.348 1.00 95.94 333 LYS A N 1
ATOM 2722 C CA . LYS A 1 333 ? -26.511 -14.225 6.996 1.00 95.94 333 LYS A CA 1
ATOM 2723 C C . LYS A 1 333 ? -26.378 -14.782 8.417 1.00 95.94 333 LYS A C 1
ATOM 2725 O O . LYS A 1 333 ? -27.181 -14.435 9.282 1.00 95.94 333 LYS A O 1
ATOM 2730 N N . SER A 1 334 ? -25.383 -15.630 8.669 1.00 95.06 334 SER A N 1
ATOM 2731 C CA . SER A 1 334 ? -25.118 -16.171 10.007 1.00 95.06 334 SER A CA 1
ATOM 2732 C C . SER A 1 334 ? -24.637 -15.084 10.969 1.00 95.06 334 SER A C 1
ATOM 2734 O O . SER A 1 334 ? -25.169 -14.982 12.073 1.00 95.06 334 SER A O 1
ATOM 2736 N N . ILE A 1 335 ? -23.710 -14.228 10.531 1.00 95.19 335 ILE A N 1
ATOM 2737 C CA . ILE A 1 335 ? -23.213 -13.077 11.301 1.00 95.19 335 ILE A CA 1
ATOM 2738 C C . ILE A 1 335 ? -24.350 -12.086 11.584 1.00 95.19 335 ILE A C 1
ATOM 2740 O O . ILE A 1 335 ? -24.513 -11.619 12.709 1.00 95.19 335 ILE A O 1
ATOM 2744 N N . LYS A 1 336 ? -25.231 -11.848 10.606 1.00 94.94 336 LYS A N 1
ATOM 2745 C CA . LYS A 1 336 ? -26.448 -11.044 10.795 1.00 94.94 336 LYS A CA 1
ATOM 2746 C C . LYS A 1 336 ? -27.358 -11.577 11.908 1.00 94.94 336 LYS A C 1
ATOM 2748 O O . LYS A 1 336 ? -28.001 -10.790 12.599 1.00 94.94 336 LYS A O 1
ATOM 2753 N N . SER A 1 337 ? -27.438 -12.896 12.093 1.00 92.38 337 SER A N 1
ATOM 2754 C CA . SER A 1 337 ? -28.185 -13.479 13.215 1.00 92.38 337 SER A CA 1
ATOM 2755 C C . SER A 1 337 ? -27.528 -13.161 14.556 1.00 92.38 337 SER A C 1
ATOM 2757 O O . SER A 1 337 ? -28.237 -12.868 15.511 1.00 92.38 337 SER A O 1
ATOM 2759 N N . ILE A 1 338 ? -26.193 -13.170 14.617 1.00 89.50 338 ILE A N 1
ATOM 2760 C CA . ILE A 1 338 ? -25.437 -12.810 15.824 1.00 89.50 338 ILE A CA 1
ATOM 2761 C C . ILE A 1 338 ? -25.705 -11.351 16.187 1.00 89.50 338 ILE A C 1
ATOM 2763 O O . ILE A 1 338 ? -26.058 -11.076 17.328 1.00 89.50 338 ILE A O 1
ATOM 2767 N N . TYR A 1 339 ? -25.654 -10.433 15.216 1.00 89.81 339 TYR A N 1
ATOM 2768 C CA . TYR A 1 339 ? -25.996 -9.026 15.448 1.00 89.81 339 TYR A CA 1
ATOM 2769 C C . TYR A 1 339 ? -27.397 -8.858 16.055 1.00 89.81 339 TYR A C 1
ATOM 2771 O O . TYR A 1 339 ? -27.574 -8.130 17.028 1.00 89.81 339 TYR A O 1
ATOM 2779 N N . LYS A 1 340 ? -28.401 -9.564 15.515 1.00 88.81 340 LYS A N 1
ATOM 2780 C CA . LYS A 1 340 ? -29.773 -9.523 16.045 1.00 88.81 340 LYS A CA 1
ATOM 2781 C C . LYS A 1 340 ? -29.860 -10.046 17.476 1.00 88.81 340 LYS A C 1
ATOM 2783 O O . LYS A 1 340 ? -30.564 -9.451 18.285 1.00 88.81 340 LYS A O 1
ATOM 2788 N N . ASP A 1 341 ? -29.156 -11.132 17.784 1.00 84.69 341 ASP A N 1
ATOM 2789 C CA . ASP A 1 341 ? -29.108 -11.678 19.139 1.00 84.69 341 ASP A CA 1
ATOM 2790 C C . ASP A 1 341 ? -28.473 -10.674 20.112 1.00 84.69 341 ASP A C 1
ATOM 2792 O O . ASP A 1 341 ? -29.016 -10.456 21.191 1.00 84.69 341 ASP A O 1
ATOM 2796 N N . LEU A 1 342 ? -27.364 -10.030 19.733 1.00 80.75 342 LEU A N 1
ATOM 2797 C CA . LEU A 1 342 ? -26.678 -9.032 20.566 1.00 80.75 342 LEU A CA 1
ATOM 2798 C C . LEU A 1 342 ? -27.530 -7.791 20.805 1.00 80.75 342 LEU A C 1
ATOM 2800 O O . LEU A 1 342 ? -27.691 -7.363 21.946 1.00 80.75 342 LEU A O 1
ATOM 2804 N N . LYS A 1 343 ? -28.149 -7.281 19.739 1.00 80.94 343 LYS A N 1
ATOM 2805 C CA . LYS A 1 343 ? -29.105 -6.176 19.798 1.00 80.94 343 LYS A CA 1
ATOM 2806 C C . LYS A 1 343 ? -30.271 -6.474 20.748 1.00 80.94 343 LYS A C 1
ATOM 2808 O O . LYS A 1 343 ? -30.681 -5.614 21.517 1.00 80.94 343 LYS A O 1
ATOM 2813 N N . ASN A 1 344 ? -30.810 -7.694 20.714 1.00 77.25 344 ASN A N 1
ATOM 2814 C CA . ASN A 1 344 ? -31.926 -8.085 21.581 1.00 77.25 344 ASN A CA 1
ATOM 2815 C C . ASN A 1 344 ? -31.494 -8.326 23.037 1.00 77.25 344 ASN A C 1
ATOM 2817 O O . ASN A 1 344 ? -32.294 -8.136 23.952 1.00 77.25 344 ASN A O 1
ATOM 2821 N N . ASN A 1 345 ? -30.241 -8.731 23.264 1.00 68.62 345 ASN A N 1
ATOM 2822 C CA . ASN A 1 345 ? -29.699 -9.073 24.580 1.00 68.62 345 ASN A CA 1
ATOM 2823 C C . ASN A 1 345 ? -29.098 -7.869 25.328 1.00 68.62 345 ASN A C 1
ATOM 2825 O O . ASN A 1 345 ? -28.199 -8.046 26.141 1.00 68.62 345 ASN A O 1
ATOM 2829 N N . LYS A 1 346 ? -29.694 -6.682 25.137 1.00 59.66 346 LYS A N 1
ATOM 2830 C CA . LYS A 1 346 ? -29.525 -5.443 25.925 1.00 59.66 346 LYS A CA 1
ATOM 2831 C C . LYS A 1 346 ? -28.394 -4.483 25.533 1.00 59.66 346 LYS A C 1
ATOM 2833 O O . LYS A 1 346 ? -28.334 -3.410 26.126 1.00 59.66 346 LYS A O 1
ATOM 2838 N N . PHE A 1 347 ? -27.562 -4.772 24.533 1.00 61.88 347 PHE A N 1
ATOM 2839 C CA . PHE A 1 347 ? -26.639 -3.750 24.029 1.00 61.88 347 PHE A CA 1
ATOM 2840 C C . PHE A 1 347 ? -27.420 -2.755 23.164 1.00 61.88 347 PHE A C 1
ATOM 2842 O O . PHE A 1 347 ? -28.082 -3.161 22.206 1.00 61.88 347 PHE A O 1
ATOM 2849 N N . ASN A 1 348 ? -27.291 -1.450 23.431 1.00 65.56 348 ASN A N 1
ATOM 2850 C CA . ASN A 1 348 ? -27.707 -0.379 22.510 1.00 65.56 348 ASN A CA 1
ATOM 2851 C C . ASN A 1 348 ? -26.809 -0.354 21.250 1.00 65.56 348 ASN A C 1
ATOM 2853 O O . ASN A 1 348 ? -26.498 0.707 20.726 1.00 65.56 348 ASN A O 1
ATOM 2857 N N . LEU A 1 349 ? -26.411 -1.527 20.746 1.00 74.44 349 LEU A N 1
ATOM 2858 C CA . LEU A 1 349 ? -25.444 -1.742 19.675 1.00 74.44 349 LEU A CA 1
ATOM 2859 C C . LEU A 1 349 ? -25.827 -0.985 18.403 1.00 74.44 349 LEU A C 1
ATOM 2861 O O . LEU A 1 349 ? -24.966 -0.568 17.649 1.00 74.44 349 LEU A O 1
ATOM 2865 N N . GLU A 1 350 ? -27.123 -0.776 18.173 1.00 78.81 350 GLU A N 1
ATOM 2866 C CA . GLU A 1 350 ? -27.641 0.004 17.046 1.00 78.81 350 GLU A CA 1
ATOM 2867 C C . GLU A 1 350 ? -27.345 1.509 17.120 1.00 78.81 350 GLU A C 1
ATOM 2869 O O . GLU A 1 350 ? -27.399 2.174 16.088 1.00 78.81 350 GLU A O 1
ATOM 2874 N N . LYS A 1 351 ? -27.036 2.043 18.310 1.00 80.38 351 LYS A N 1
ATOM 2875 C CA . LYS A 1 351 ? -26.544 3.416 18.478 1.00 80.38 351 LYS A CA 1
ATOM 2876 C C . LYS A 1 351 ? -25.068 3.530 18.100 1.00 80.38 351 LYS A C 1
ATOM 2878 O O . LYS A 1 351 ? -24.666 4.578 17.610 1.00 80.38 351 LYS A O 1
ATOM 2883 N N . SER A 1 352 ? -24.302 2.461 18.298 1.00 79.62 352 SER A N 1
ATOM 2884 C CA . SER A 1 352 ? -22.843 2.454 18.136 1.00 79.62 352 SER A CA 1
ATOM 2885 C C . SER A 1 352 ? -22.401 1.933 16.767 1.00 79.62 352 SER A C 1
ATOM 2887 O O . SER A 1 352 ? -21.439 2.426 16.181 1.00 79.62 352 SER A O 1
ATOM 2889 N N . ILE A 1 353 ? -23.116 0.948 16.210 1.00 88.19 353 ILE A N 1
ATOM 2890 C CA . ILE A 1 353 ? -22.787 0.330 14.925 1.00 88.19 353 ILE A CA 1
ATOM 2891 C C . ILE A 1 353 ? -24.015 -0.196 14.161 1.00 88.19 353 ILE A C 1
ATOM 2893 O O . ILE A 1 353 ? -24.890 -0.901 14.678 1.00 88.19 353 ILE A O 1
ATOM 2897 N N . SER A 1 354 ? -24.048 0.095 12.857 1.00 91.75 354 SER A N 1
ATOM 2898 C CA . SER A 1 354 ? -25.040 -0.464 11.937 1.00 91.75 354 SER A CA 1
ATOM 2899 C C . SER A 1 354 ? -24.829 -1.966 11.718 1.00 91.75 354 SER A C 1
ATOM 2901 O O . SER A 1 354 ? -23.717 -2.488 11.801 1.00 91.75 354 SER A O 1
ATOM 2903 N N . GLN A 1 355 ? -25.901 -2.681 11.374 1.00 93.00 355 GLN A N 1
ATOM 2904 C CA . GLN A 1 355 ? -25.822 -4.107 11.047 1.00 93.00 355 GLN A CA 1
ATOM 2905 C C . GLN A 1 355 ? -24.845 -4.369 9.890 1.00 93.00 355 GLN A C 1
ATOM 2907 O O . GLN A 1 355 ? -24.117 -5.359 9.901 1.00 93.00 355 GLN A O 1
ATOM 2912 N N . GLU A 1 356 ? -24.838 -3.497 8.884 1.00 93.00 356 GLU A N 1
ATOM 2913 C CA . GLU A 1 356 ? -23.987 -3.611 7.704 1.00 93.00 356 GLU A CA 1
ATOM 2914 C C . GLU A 1 356 ? -22.507 -3.480 8.078 1.00 93.00 356 GLU A C 1
ATOM 2916 O O . GLU A 1 356 ? -21.715 -4.345 7.700 1.00 93.00 356 GLU A O 1
ATOM 2921 N N . ARG A 1 357 ? -22.139 -2.464 8.873 1.00 92.19 357 ARG A N 1
ATOM 2922 C CA . ARG A 1 357 ? -20.757 -2.289 9.346 1.00 92.19 357 ARG A CA 1
ATOM 2923 C C . ARG A 1 357 ? -20.346 -3.428 10.280 1.00 92.19 357 ARG A C 1
ATOM 2925 O O . ARG A 1 357 ? -19.250 -3.952 10.134 1.00 92.19 357 ARG A O 1
ATOM 2932 N N . PHE A 1 358 ? -21.240 -3.905 11.150 1.00 92.62 358 PHE A N 1
ATOM 2933 C CA . PHE A 1 358 ? -20.953 -5.055 12.017 1.00 92.62 358 PHE A CA 1
ATOM 2934 C C . PHE A 1 358 ? -20.594 -6.311 11.214 1.00 92.62 358 PHE A C 1
ATOM 2936 O O . PHE A 1 358 ? -19.647 -7.017 11.547 1.00 92.62 358 PHE A O 1
ATOM 2943 N N . ILE A 1 359 ? -21.334 -6.596 10.135 1.00 94.44 359 ILE A N 1
ATOM 2944 C CA . ILE A 1 359 ? -21.049 -7.754 9.277 1.00 94.44 359 ILE A CA 1
ATOM 2945 C C . ILE A 1 359 ? -19.679 -7.617 8.602 1.00 94.44 359 ILE A C 1
ATOM 2947 O O . ILE A 1 359 ? -18.977 -8.623 8.498 1.00 94.44 359 ILE A O 1
ATOM 2951 N N . LYS A 1 360 ? -19.308 -6.405 8.163 1.00 93.00 360 LYS A N 1
ATOM 2952 C CA . LYS A 1 360 ? -17.995 -6.135 7.557 1.00 93.00 360 LYS A CA 1
ATOM 2953 C C . LYS A 1 360 ? -16.856 -6.389 8.547 1.00 93.00 360 LYS A C 1
ATOM 2955 O O . LYS A 1 360 ? -15.944 -7.159 8.256 1.00 93.00 360 LYS A O 1
ATOM 2960 N N . LEU A 1 361 ? -16.961 -5.798 9.739 1.00 93.56 361 LEU A N 1
ATOM 2961 C CA . LEU A 1 361 ? -15.901 -5.817 10.750 1.00 93.56 361 LEU A CA 1
ATOM 2962 C C . LEU A 1 361 ? -15.777 -7.146 11.501 1.00 93.56 361 LEU A C 1
ATOM 2964 O O . LEU A 1 361 ? -14.752 -7.393 12.128 1.00 93.56 361 LEU A O 1
ATOM 2968 N N . TYR A 1 362 ? -16.785 -8.020 11.450 1.00 94.38 362 TYR A N 1
ATOM 2969 C CA . TYR A 1 362 ? -16.751 -9.296 12.164 1.00 94.38 362 TYR A CA 1
ATOM 2970 C C . TYR A 1 362 ? -15.474 -10.108 11.840 1.00 94.38 362 TYR A C 1
ATOM 2972 O O . TYR A 1 362 ? -15.188 -10.318 10.652 1.00 94.38 362 TYR A O 1
ATOM 2980 N N . PRO A 1 363 ? -14.739 -10.620 12.855 1.00 94.69 363 PRO A N 1
ATOM 2981 C CA . PRO A 1 363 ? -15.115 -10.784 14.268 1.00 94.69 363 PRO A CA 1
ATOM 2982 C C . PRO A 1 363 ? -14.643 -9.664 15.216 1.00 94.69 363 PRO A C 1
ATOM 2984 O O . PRO A 1 363 ? -14.641 -9.861 16.432 1.00 94.69 363 PRO A O 1
ATOM 2987 N N . PHE A 1 364 ? -14.227 -8.512 14.698 1.00 94.56 364 PHE A N 1
ATOM 2988 C CA . PHE A 1 364 ? -13.777 -7.390 15.517 1.00 94.56 364 PHE A CA 1
ATOM 2989 C C . PHE A 1 364 ? -14.948 -6.561 16.042 1.00 94.56 364 PHE A C 1
ATOM 2991 O O . PHE A 1 364 ? -15.937 -6.318 15.344 1.00 94.56 364 PHE A O 1
ATOM 2998 N N . HIS A 1 365 ? -14.818 -6.092 17.280 1.00 92.19 365 HIS A N 1
ATOM 2999 C CA . HIS A 1 365 ? -15.638 -5.010 17.796 1.00 92.19 365 HIS A CA 1
ATOM 3000 C C . HIS A 1 365 ? -15.279 -3.703 17.073 1.00 92.19 365 HIS A C 1
ATOM 3002 O O . HIS A 1 365 ? -14.117 -3.474 16.741 1.00 92.19 365 HIS A O 1
ATOM 3008 N N . HIS A 1 366 ? -16.252 -2.820 16.836 1.00 90.25 366 HIS A N 1
ATOM 3009 C CA . HIS A 1 366 ? -15.999 -1.582 16.084 1.00 90.25 366 HIS A CA 1
ATOM 3010 C C . HIS A 1 366 ? -14.953 -0.696 16.755 1.00 90.25 366 HIS A C 1
ATOM 3012 O O . HIS A 1 366 ? -14.156 -0.060 16.079 1.00 90.25 366 HIS A O 1
ATOM 3018 N N . GLU A 1 367 ? -14.926 -0.710 18.085 1.00 90.69 367 GLU A N 1
ATOM 3019 C CA . GLU A 1 367 ? -13.986 0.091 18.853 1.00 90.69 367 GLU A CA 1
ATOM 3020 C C . GLU A 1 367 ? -12.544 -0.416 18.762 1.00 90.69 367 GLU A C 1
ATOM 3022 O O . GLU A 1 367 ? -11.611 0.383 18.771 1.00 90.69 367 GLU A O 1
ATOM 3027 N N . PHE A 1 368 ? -12.355 -1.727 18.584 1.00 93.56 368 PHE A N 1
ATOM 3028 C CA . PHE A 1 368 ? -11.048 -2.276 18.227 1.00 93.56 368 PHE A CA 1
ATOM 3029 C C . PHE A 1 368 ? -10.590 -1.700 16.884 1.00 93.56 368 PHE A C 1
ATOM 3031 O O . PHE A 1 368 ? -9.476 -1.206 16.772 1.00 93.56 368 PHE A O 1
ATOM 3038 N N . VAL A 1 369 ? -11.460 -1.708 15.870 1.00 91.19 369 VAL A N 1
ATOM 3039 C CA . VAL A 1 369 ? -11.094 -1.256 14.520 1.00 91.19 369 VAL A CA 1
ATOM 3040 C C . VAL A 1 369 ? -10.847 0.255 14.477 1.00 91.19 369 VAL A C 1
ATOM 3042 O O . VAL A 1 369 ? -9.838 0.676 13.921 1.00 91.19 369 VAL A O 1
ATOM 3045 N N . ASN A 1 370 ? -11.695 1.058 15.128 1.00 89.44 370 ASN A N 1
ATOM 3046 C CA . ASN A 1 370 ? -11.510 2.507 15.272 1.00 89.44 370 ASN A CA 1
ATOM 3047 C C . ASN A 1 370 ? -10.131 2.836 15.871 1.00 89.44 370 ASN A C 1
ATOM 3049 O O . ASN A 1 370 ? -9.358 3.605 15.300 1.00 89.44 370 ASN A O 1
ATOM 3053 N N . SER A 1 371 ? -9.808 2.207 17.006 1.00 90.12 371 SER A N 1
ATOM 3054 C CA . SER A 1 371 ? -8.534 2.407 17.699 1.00 90.12 371 SER A CA 1
ATOM 3055 C C . SER A 1 371 ? -7.350 1.898 16.886 1.00 90.12 371 SER A C 1
ATOM 3057 O O . SER A 1 371 ? -6.331 2.576 16.819 1.00 90.12 371 SER A O 1
ATOM 3059 N N . LEU A 1 372 ? -7.479 0.748 16.220 1.00 88.94 372 LEU A N 1
ATOM 3060 C CA . LEU A 1 372 ? -6.446 0.211 15.340 1.00 88.94 372 LEU A CA 1
ATOM 3061 C C . LEU A 1 372 ? -6.127 1.191 14.206 1.00 88.94 372 LEU A C 1
ATOM 3063 O O . LEU A 1 372 ? -4.958 1.488 13.980 1.00 88.94 372 LEU A O 1
ATOM 3067 N N . VAL A 1 373 ? -7.149 1.711 13.517 1.00 83.94 373 VAL A N 1
ATOM 3068 C CA . VAL A 1 373 ? -6.988 2.677 12.420 1.00 83.94 373 VAL A CA 1
ATOM 3069 C C . VAL A 1 373 ? -6.250 3.913 12.914 1.00 83.94 373 VAL A C 1
ATOM 3071 O O . VAL A 1 373 ? -5.182 4.234 12.391 1.00 83.94 373 VAL A O 1
ATOM 3074 N N . GLN A 1 374 ? -6.759 4.549 13.970 1.00 83.00 374 GLN A N 1
ATOM 3075 C CA . GLN A 1 374 ? -6.180 5.784 14.489 1.00 83.00 374 GLN A CA 1
ATOM 3076 C C . GLN A 1 374 ? -4.751 5.575 15.000 1.00 83.00 374 GLN A C 1
ATOM 3078 O O . GLN A 1 374 ? -3.867 6.365 14.674 1.00 83.00 374 GLN A O 1
ATOM 3083 N N . LEU A 1 375 ? -4.486 4.488 15.731 1.00 83.31 375 LEU A N 1
ATOM 3084 C CA . LEU A 1 375 ? -3.154 4.200 16.271 1.00 83.31 375 LEU A CA 1
ATOM 3085 C C . LEU A 1 375 ? -2.161 3.762 15.186 1.00 83.31 375 LEU A C 1
ATOM 3087 O O . LEU A 1 375 ? -0.969 4.030 15.296 1.00 83.31 375 LEU A O 1
ATOM 3091 N N . SER A 1 376 ? -2.633 3.141 14.106 1.00 79.12 376 SER A N 1
ATOM 3092 C CA . SER A 1 376 ? -1.783 2.755 12.975 1.00 79.12 376 SER A CA 1
ATOM 3093 C C . SER A 1 376 ? -1.349 3.928 12.095 1.00 79.12 376 SER A C 1
ATOM 3095 O O . SER A 1 376 ? -0.369 3.797 11.357 1.00 79.12 376 SER A O 1
ATOM 3097 N N . SER A 1 377 ? -2.037 5.073 12.183 1.00 73.38 377 SER A N 1
ATOM 3098 C CA . SER A 1 377 ? -1.618 6.292 11.484 1.00 73.38 377 SER A CA 1
ATOM 3099 C C . SER A 1 377 ? -0.282 6.825 12.023 1.00 73.38 377 SER A C 1
ATOM 3101 O O . SER A 1 377 ? 0.544 7.340 11.262 1.00 73.38 377 SER A O 1
ATOM 3103 N N . TYR A 1 378 ? 0.013 6.585 13.308 1.00 71.69 378 TYR A N 1
ATOM 3104 C CA . TYR A 1 378 ? 1.314 6.890 13.901 1.00 71.69 378 TYR A CA 1
ATOM 3105 C C . TYR A 1 378 ? 2.427 6.063 13.244 1.00 71.69 378 TYR A C 1
ATOM 3107 O O . TYR A 1 378 ? 2.446 4.833 13.295 1.00 71.69 378 TYR A O 1
ATOM 3115 N N . GLY A 1 379 ? 3.385 6.756 12.624 1.00 62.72 379 GLY A N 1
ATOM 3116 C CA . GLY A 1 379 ? 4.528 6.127 11.956 1.00 62.72 379 GLY A CA 1
ATOM 3117 C C . GLY A 1 379 ? 4.188 5.384 10.657 1.00 62.72 379 GLY A C 1
ATOM 3118 O O . GLY A 1 379 ? 4.999 4.573 10.215 1.00 62.72 379 GLY A O 1
ATOM 3119 N N . SER A 1 380 ? 3.016 5.635 10.056 1.00 67.31 380 SER A N 1
ATOM 3120 C CA . SER A 1 380 ? 2.572 5.026 8.788 1.00 67.31 380 SER A CA 1
ATOM 3121 C C . SER A 1 380 ? 2.558 3.488 8.804 1.00 67.31 380 SER A C 1
ATOM 3123 O O . SER A 1 380 ? 3.167 2.808 7.970 1.00 67.31 380 SER A O 1
ATOM 3125 N N . ARG A 1 381 ? 1.866 2.924 9.800 1.00 71.94 381 ARG A N 1
ATOM 3126 C CA . ARG A 1 381 ? 1.878 1.494 10.143 1.00 71.94 381 ARG A CA 1
ATOM 3127 C C . ARG A 1 381 ? 0.609 0.745 9.748 1.00 71.94 381 ARG A C 1
ATOM 3129 O O . ARG A 1 381 ? 0.339 -0.338 10.264 1.00 71.94 381 ARG A O 1
ATOM 3136 N N . GLN A 1 382 ? -0.137 1.248 8.772 1.00 74.44 382 GLN A N 1
ATOM 3137 C CA . GLN A 1 382 ? -1.374 0.626 8.287 1.00 74.44 382 GLN A CA 1
ATOM 3138 C C . GLN A 1 382 ? -1.152 -0.822 7.813 1.00 74.44 382 GLN A C 1
ATOM 3140 O O . GLN A 1 382 ? -1.989 -1.694 8.033 1.00 74.44 382 GLN A O 1
ATOM 3145 N N . ARG A 1 383 ? 0.016 -1.126 7.227 1.00 73.38 383 ARG A N 1
ATOM 3146 C CA . ARG A 1 383 ? 0.378 -2.507 6.848 1.00 73.38 383 ARG A CA 1
ATOM 3147 C C . ARG A 1 383 ? 0.528 -3.428 8.053 1.00 73.38 383 ARG A C 1
ATOM 3149 O O . ARG A 1 383 ? 0.059 -4.563 8.007 1.00 73.38 383 ARG A O 1
ATOM 3156 N N . ALA A 1 384 ? 1.168 -2.937 9.114 1.00 78.81 384 ALA A N 1
ATOM 3157 C CA . ALA A 1 384 ? 1.303 -3.693 10.349 1.00 78.81 384 ALA A CA 1
ATOM 3158 C C . ALA A 1 384 ? -0.082 -3.939 10.951 1.00 78.81 384 ALA A C 1
ATOM 3160 O O . ALA A 1 384 ? -0.413 -5.082 11.213 1.00 78.81 384 ALA A O 1
ATOM 3161 N N . ALA A 1 385 ? -0.949 -2.927 11.023 1.00 83.44 385 ALA A N 1
ATOM 3162 C CA . ALA A 1 385 ? -2.317 -3.089 11.520 1.00 83.44 385 ALA A CA 1
ATOM 3163 C C . ALA A 1 385 ? -3.113 -4.203 10.812 1.00 83.44 385 ALA A C 1
ATOM 3165 O O . ALA A 1 385 ? -3.792 -5.001 11.462 1.00 83.44 385 ALA A O 1
ATOM 3166 N N . VAL A 1 386 ? -2.994 -4.307 9.484 1.00 85.75 386 VAL A N 1
ATOM 3167 C CA . VAL A 1 386 ? -3.609 -5.393 8.701 1.00 85.75 386 VAL A CA 1
ATOM 3168 C C . VAL A 1 386 ? -3.004 -6.757 9.060 1.00 85.75 386 VAL A C 1
ATOM 3170 O O . VAL A 1 386 ? -3.738 -7.737 9.209 1.00 85.75 386 VAL A O 1
ATOM 3173 N N . ARG A 1 387 ? -1.677 -6.833 9.228 1.00 86.38 387 ARG A N 1
ATOM 3174 C CA . ARG A 1 387 ? -0.968 -8.049 9.657 1.00 86.38 387 ARG A CA 1
ATOM 3175 C C . ARG A 1 387 ? -1.396 -8.482 11.058 1.00 86.38 387 ARG A C 1
ATOM 3177 O O . ARG A 1 387 ? -1.776 -9.635 11.227 1.00 86.38 387 ARG A O 1
ATOM 3184 N N . GLU A 1 388 ? -1.395 -7.571 12.024 1.00 88.19 388 GLU A N 1
ATOM 3185 C CA . GLU A 1 388 ? -1.786 -7.844 13.412 1.00 88.19 388 GLU A CA 1
ATOM 3186 C C . GLU A 1 388 ? -3.239 -8.321 13.499 1.00 88.19 388 GLU A C 1
ATOM 3188 O O . GLU A 1 388 ? -3.542 -9.301 14.179 1.00 88.19 388 GLU A O 1
ATOM 3193 N N . SER A 1 389 ? -4.129 -7.706 12.711 1.00 91.31 389 SER A N 1
ATOM 3194 C CA . SER A 1 389 ? -5.520 -8.152 12.566 1.00 91.31 389 SER A CA 1
ATOM 3195 C C . SER A 1 389 ? -5.611 -9.590 12.047 1.00 91.31 389 SER A C 1
ATOM 3197 O O . SER A 1 389 ? -6.407 -10.388 12.545 1.00 91.31 389 SER A O 1
ATOM 3199 N N . TRP A 1 390 ? -4.793 -9.954 11.055 1.00 93.62 390 TRP A N 1
ATOM 3200 C CA . TRP A 1 390 ? -4.730 -11.332 10.567 1.00 93.62 390 TRP A CA 1
ATOM 3201 C C . TRP A 1 390 ? -4.206 -12.283 11.654 1.00 93.62 390 TRP A C 1
ATOM 3203 O O . TRP A 1 390 ? -4.798 -13.341 11.879 1.00 93.62 390 TRP A O 1
ATOM 3213 N N . GLU A 1 391 ? -3.135 -11.909 12.361 1.00 93.25 391 GLU A N 1
ATOM 3214 C CA . GLU A 1 391 ? -2.486 -12.754 13.370 1.00 93.25 391 GLU A CA 1
ATOM 3215 C C . GLU A 1 391 ? -3.424 -13.087 14.529 1.00 93.25 391 GLU A C 1
ATOM 3217 O O . GLU A 1 391 ? -3.619 -14.268 14.843 1.00 93.25 391 GLU A O 1
ATOM 3222 N N . ILE A 1 392 ? -4.088 -12.084 15.105 1.00 93.75 392 ILE A N 1
ATOM 3223 C CA . ILE A 1 392 ? -5.014 -12.308 16.217 1.00 93.75 392 ILE A CA 1
ATOM 3224 C C . ILE A 1 392 ? -6.200 -13.195 15.819 1.00 93.75 392 ILE A C 1
ATOM 3226 O O . ILE A 1 392 ? -6.607 -14.072 16.587 1.00 93.75 392 ILE A O 1
ATOM 3230 N N . VAL A 1 393 ? -6.732 -13.034 14.603 1.00 94.81 393 VAL A N 1
ATOM 3231 C CA . VAL A 1 393 ? -7.828 -13.874 14.101 1.00 94.81 393 VAL A CA 1
ATOM 3232 C C . VAL A 1 393 ? -7.347 -15.299 13.849 1.00 94.81 393 VAL A C 1
ATOM 3234 O O . VAL A 1 393 ? -8.032 -16.244 14.248 1.00 94.81 393 VAL A O 1
ATOM 3237 N N . SER A 1 394 ? -6.163 -15.467 13.252 1.00 95.38 394 SER A N 1
ATOM 3238 C CA . SER A 1 394 ? -5.571 -16.781 12.967 1.00 95.38 394 SER A CA 1
ATOM 3239 C C . SER A 1 394 ? -5.409 -17.625 14.236 1.00 95.38 394 SER A C 1
ATOM 3241 O O . SER A 1 394 ? -5.772 -18.803 14.258 1.00 95.38 394 SER A O 1
ATOM 3243 N N . ASN A 1 395 ? -4.994 -16.991 15.337 1.00 94.31 395 ASN A N 1
ATOM 3244 C CA . ASN A 1 395 ? -4.816 -17.631 16.638 1.00 94.31 395 ASN A CA 1
ATOM 3245 C C . ASN A 1 395 ? -6.149 -17.958 17.337 1.00 94.31 395 ASN A C 1
ATOM 3247 O O . ASN A 1 395 ? -6.183 -18.751 18.279 1.00 94.31 395 ASN A O 1
ATOM 3251 N N . ARG A 1 396 ? -7.265 -17.374 16.879 1.00 93.94 396 ARG A N 1
ATOM 3252 C CA . ARG A 1 396 ? -8.591 -17.460 17.515 1.00 93.94 396 ARG A CA 1
ATOM 3253 C C . ARG A 1 396 ? -9.648 -18.150 16.647 1.00 93.94 396 ARG A C 1
ATOM 3255 O O . ARG A 1 396 ? -10.826 -18.102 16.984 1.00 93.94 396 ARG A O 1
ATOM 3262 N N . LEU A 1 397 ? -9.268 -18.864 15.585 1.00 93.38 397 LEU A N 1
ATOM 3263 C CA . LEU A 1 397 ? -10.207 -19.528 14.658 1.00 93.38 397 LEU A CA 1
ATOM 3264 C C . LEU A 1 397 ? -11.188 -20.528 15.313 1.00 93.38 397 LEU A C 1
ATOM 3266 O O . LEU A 1 397 ? -12.275 -20.779 14.780 1.00 93.38 397 LEU A O 1
ATOM 3270 N N . ASN A 1 398 ? -10.832 -21.085 16.475 1.00 91.94 398 ASN A N 1
ATOM 3271 C CA . ASN A 1 398 ? -11.675 -22.008 17.248 1.00 91.94 398 ASN A CA 1
ATOM 3272 C C . ASN A 1 398 ? -12.525 -21.314 18.328 1.00 91.94 398 ASN A C 1
ATOM 3274 O O . ASN A 1 398 ? -13.264 -21.978 19.058 1.00 91.94 398 ASN A O 1
ATOM 3278 N N . THR A 1 399 ? -12.439 -19.989 18.440 1.00 89.69 399 THR A N 1
ATOM 3279 C CA . THR A 1 399 ? -13.203 -19.199 19.406 1.00 89.69 399 THR A CA 1
ATOM 3280 C C . THR A 1 399 ? -14.686 -19.203 19.054 1.00 89.69 399 THR A C 1
ATOM 3282 O O . THR A 1 399 ? -15.077 -19.242 17.886 1.00 89.69 399 THR A O 1
ATOM 3285 N N . SER A 1 400 ? -15.531 -19.184 20.088 1.00 89.31 400 SER A N 1
ATOM 3286 C CA . SER A 1 400 ? -16.983 -19.066 19.948 1.00 89.31 400 SER A CA 1
ATOM 3287 C C . SER A 1 400 ? -17.353 -17.861 19.090 1.00 89.31 400 SER A C 1
ATOM 3289 O O . SER A 1 400 ? -16.929 -16.748 19.374 1.00 89.31 400 SER A O 1
ATOM 3291 N N . ALA A 1 401 ? -18.252 -18.072 18.133 1.00 87.25 401 ALA A N 1
ATOM 3292 C CA . ALA A 1 401 ? -18.780 -17.043 17.247 1.00 87.25 401 ALA A CA 1
ATOM 3293 C C . ALA A 1 401 ? -19.374 -15.819 17.964 1.00 87.25 401 ALA A C 1
ATOM 3295 O O . ALA A 1 401 ? -19.514 -14.754 17.366 1.00 87.25 401 ALA A O 1
ATOM 3296 N N . LYS A 1 402 ? -19.791 -15.988 19.222 1.00 82.81 402 LYS A N 1
ATOM 3297 C CA . LYS A 1 402 ? -20.345 -14.894 20.014 1.00 82.81 402 LYS A CA 1
ATOM 3298 C C . LYS A 1 402 ? -19.265 -14.035 20.651 1.00 82.81 402 LYS A C 1
ATOM 3300 O O . LYS A 1 402 ? -19.539 -12.878 20.865 1.00 82.81 402 LYS A O 1
ATOM 3305 N N . LYS A 1 403 ? -18.068 -14.540 20.943 1.00 86.94 403 LYS A N 1
ATOM 3306 C CA . LYS A 1 403 ? -17.005 -13.693 21.501 1.00 86.94 403 LYS A CA 1
ATOM 3307 C C . LYS A 1 403 ? -16.433 -12.852 20.362 1.00 86.94 403 LYS A C 1
ATOM 3309 O O . LYS A 1 403 ? -16.171 -13.418 19.314 1.00 86.94 403 LYS A O 1
ATOM 3314 N N . LEU A 1 404 ? -16.320 -11.538 20.538 1.00 90.25 404 LEU A N 1
ATOM 3315 C CA . LEU A 1 404 ? -15.659 -10.651 19.575 1.00 90.25 404 LEU A CA 1
ATOM 3316 C C . LEU A 1 404 ? -14.227 -10.380 20.037 1.00 90.25 404 LEU A C 1
ATOM 3318 O O . LEU A 1 404 ? -13.902 -10.599 21.201 1.00 90.25 404 LEU A O 1
ATOM 3322 N N . ILE A 1 405 ? -13.392 -9.915 19.115 1.00 93.81 405 ILE A N 1
ATOM 3323 C CA . ILE A 1 405 ? -12.070 -9.350 19.415 1.00 93.81 405 ILE A CA 1
ATOM 3324 C C . ILE A 1 405 ? -12.281 -7.888 19.814 1.00 93.81 405 ILE A C 1
ATOM 3326 O O . ILE A 1 405 ? -12.958 -7.155 19.089 1.00 93.81 405 ILE A O 1
ATOM 3330 N N . THR A 1 406 ? -11.777 -7.485 20.975 1.00 93.62 406 THR A N 1
ATOM 3331 C CA . THR A 1 406 ? -12.148 -6.230 21.649 1.00 93.62 406 THR A CA 1
ATOM 3332 C C . THR A 1 406 ? -10.933 -5.337 21.882 1.00 93.62 406 THR A C 1
ATOM 3334 O O . THR A 1 406 ? -9.802 -5.755 21.667 1.00 93.62 406 THR A O 1
ATOM 3337 N N . ILE A 1 407 ? -11.156 -4.066 22.235 1.00 94.19 407 ILE A N 1
ATOM 3338 C CA . ILE A 1 407 ? -10.104 -3.029 22.282 1.00 94.19 407 ILE A CA 1
ATOM 3339 C C . ILE A 1 407 ? -8.899 -3.399 23.169 1.00 94.19 407 ILE A C 1
ATOM 3341 O O . ILE A 1 407 ? -7.782 -2.993 22.866 1.00 94.19 407 ILE A O 1
ATOM 3345 N N . ASP A 1 408 ? -9.104 -4.181 24.230 1.00 94.62 408 ASP A N 1
ATOM 3346 C CA . ASP A 1 408 ? -8.059 -4.673 25.136 1.00 94.62 408 ASP A CA 1
ATOM 3347 C C . ASP A 1 408 ? -6.977 -5.474 24.412 1.00 94.62 408 ASP A C 1
ATOM 3349 O O . ASP A 1 408 ? -5.804 -5.377 24.766 1.00 94.62 408 ASP A O 1
ATOM 3353 N N . ASP A 1 409 ? -7.349 -6.187 23.349 1.00 94.12 409 ASP A N 1
ATOM 3354 C CA . ASP A 1 409 ? -6.414 -6.956 22.535 1.00 94.12 409 ASP A CA 1
ATOM 3355 C C . ASP A 1 409 ? -5.354 -6.075 21.846 1.00 94.12 409 ASP A C 1
ATOM 3357 O O . ASP A 1 409 ? -4.265 -6.553 21.528 1.00 94.12 409 ASP A O 1
ATOM 3361 N N . LEU A 1 410 ? -5.642 -4.784 21.624 1.00 92.94 410 LEU A N 1
ATOM 3362 C CA . LEU A 1 410 ? -4.677 -3.853 21.031 1.00 92.94 410 LEU A CA 1
ATOM 3363 C C . LEU A 1 410 ? -3.500 -3.552 21.956 1.00 92.94 410 LEU A C 1
ATOM 3365 O O . LEU A 1 410 ? -2.425 -3.241 21.454 1.00 92.94 410 LEU A O 1
ATOM 3369 N N . TYR A 1 411 ? -3.680 -3.653 23.278 1.00 92.62 411 TYR A N 1
ATOM 3370 C CA . TYR A 1 411 ? -2.576 -3.482 24.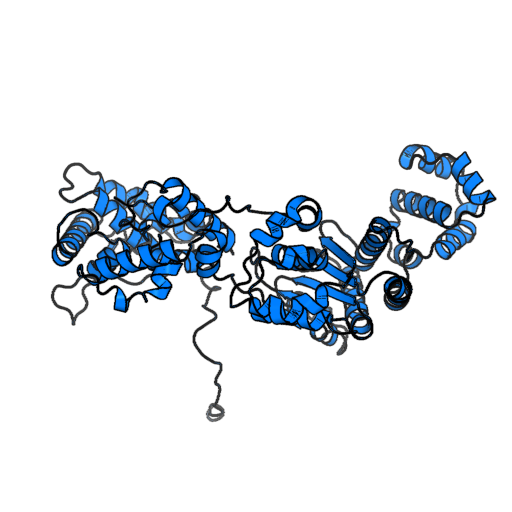224 1.00 92.62 411 TYR A CA 1
ATOM 3371 C C . TYR A 1 411 ? -1.476 -4.504 23.946 1.00 92.62 411 TYR A C 1
ATOM 3373 O O . TYR A 1 411 ? -0.321 -4.129 23.773 1.00 92.62 411 TYR A O 1
ATOM 3381 N N . ASP A 1 412 ? -1.853 -5.777 23.825 1.00 89.31 412 ASP A N 1
ATOM 3382 C CA . ASP A 1 412 ? -0.898 -6.862 23.594 1.00 89.31 412 ASP A CA 1
ATOM 3383 C C . ASP A 1 412 ? -0.289 -6.776 22.183 1.00 89.31 412 ASP A C 1
ATOM 3385 O O . ASP A 1 412 ? 0.903 -7.005 22.004 1.00 89.31 412 ASP A O 1
ATOM 3389 N N . ILE A 1 413 ? -1.084 -6.382 21.178 1.00 88.12 413 ILE A N 1
ATOM 3390 C CA . ILE A 1 413 ? -0.609 -6.179 19.798 1.00 88.12 413 ILE A CA 1
ATOM 3391 C C . ILE A 1 413 ? 0.487 -5.105 19.726 1.00 88.12 413 ILE A C 1
ATOM 3393 O O . ILE A 1 413 ? 1.452 -5.243 18.978 1.00 88.12 413 ILE A O 1
ATOM 3397 N N . PHE A 1 414 ? 0.337 -4.021 20.485 1.00 85.12 414 PHE A N 1
ATOM 3398 C CA . PHE A 1 414 ? 1.242 -2.877 20.423 1.00 85.12 414 PHE A CA 1
ATOM 3399 C C . PHE A 1 414 ? 2.367 -2.909 21.470 1.00 85.12 414 PHE A C 1
ATOM 3401 O O . PHE A 1 414 ? 3.206 -2.007 21.469 1.00 85.12 414 PHE A O 1
ATOM 3408 N N . GLU A 1 415 ? 2.423 -3.929 22.335 1.00 80.19 415 GLU A N 1
ATOM 3409 C CA . GLU A 1 415 ? 3.401 -4.035 23.428 1.00 80.19 415 GLU A CA 1
ATOM 3410 C C . GLU A 1 415 ? 4.855 -4.132 22.928 1.00 80.19 415 GLU A C 1
ATOM 3412 O O . GLU A 1 415 ? 5.752 -3.548 23.537 1.00 80.19 415 GLU A O 1
ATOM 3417 N N . ASP A 1 416 ? 5.080 -4.809 21.800 1.00 68.06 416 ASP A N 1
ATOM 3418 C CA . ASP A 1 416 ? 6.403 -4.999 21.179 1.00 68.06 416 ASP A CA 1
ATOM 3419 C C . ASP A 1 416 ? 6.635 -4.065 19.975 1.00 68.06 416 ASP A C 1
ATOM 3421 O O . ASP A 1 416 ? 7.460 -4.318 19.091 1.00 68.06 416 ASP A O 1
ATOM 3425 N N . ASP A 1 417 ? 5.883 -2.969 19.923 1.00 68.62 417 ASP A N 1
ATOM 3426 C CA . ASP A 1 417 ? 5.758 -2.125 18.747 1.00 68.62 417 ASP A CA 1
ATOM 3427 C C . ASP A 1 417 ? 6.426 -0.741 18.917 1.00 68.62 417 ASP A C 1
ATOM 3429 O O . ASP A 1 417 ? 6.704 -0.276 20.016 1.00 68.62 417 ASP A O 1
ATOM 3433 N N . VAL A 1 418 ? 6.662 -0.003 17.831 1.00 63.81 418 VAL A N 1
ATOM 3434 C CA . VAL A 1 418 ? 7.049 1.419 17.859 1.00 63.81 418 VAL A CA 1
ATOM 3435 C C . VAL A 1 418 ? 6.049 2.249 18.671 1.00 63.81 418 VAL A C 1
ATOM 3437 O O . VAL A 1 418 ? 6.455 3.192 19.345 1.00 63.81 418 VAL A O 1
ATOM 3440 N N . ILE A 1 419 ? 4.770 1.859 18.676 1.00 72.12 419 ILE A N 1
ATOM 3441 C CA . ILE A 1 419 ? 3.726 2.474 19.507 1.00 72.12 419 ILE A CA 1
ATOM 3442 C C . ILE A 1 419 ? 4.078 2.383 20.998 1.00 72.12 419 ILE A C 1
ATOM 3444 O O . ILE A 1 419 ? 3.920 3.373 21.710 1.00 72.12 419 ILE A O 1
ATOM 3448 N N . TYR A 1 420 ? 4.636 1.259 21.464 1.00 77.25 420 TYR A N 1
ATOM 3449 C CA . TYR A 1 420 ? 5.152 1.151 22.830 1.00 77.25 420 TYR A CA 1
ATOM 3450 C C . TYR A 1 420 ? 6.215 2.212 23.107 1.00 77.25 420 TYR A C 1
ATOM 3452 O O . TYR A 1 420 ? 6.173 2.856 24.145 1.00 77.25 420 TYR A O 1
ATOM 3460 N N . ASN A 1 421 ? 7.153 2.442 22.185 1.00 76.44 421 ASN A N 1
ATOM 3461 C CA . ASN A 1 421 ? 8.201 3.442 22.400 1.00 76.44 421 ASN A CA 1
ATOM 3462 C C . ASN A 1 421 ? 7.648 4.873 22.443 1.00 76.44 421 ASN A C 1
ATOM 3464 O O . ASN A 1 421 ? 8.150 5.683 23.218 1.00 76.44 421 ASN A O 1
ATOM 3468 N N . SER A 1 422 ? 6.626 5.180 21.639 1.00 80.50 422 SER A N 1
ATOM 3469 C CA . SER A 1 422 ? 5.989 6.503 21.604 1.00 80.50 422 SER A CA 1
ATOM 3470 C C . SER A 1 422 ? 5.083 6.791 22.803 1.00 80.50 422 SER A C 1
ATOM 3472 O O . SER A 1 422 ? 4.883 7.957 23.121 1.00 80.50 422 SER A O 1
ATOM 3474 N N . PHE A 1 423 ? 4.540 5.756 23.449 1.00 86.25 423 PHE A N 1
ATOM 3475 C CA . PHE A 1 423 ? 3.589 5.880 24.563 1.00 86.25 423 PHE A CA 1
ATOM 3476 C C . PHE A 1 423 ? 4.006 5.041 25.769 1.00 86.25 423 PHE A C 1
ATOM 3478 O O . PHE A 1 423 ? 3.169 4.504 26.504 1.00 86.25 423 PHE A O 1
ATOM 3485 N N . LYS A 1 424 ? 5.317 4.889 25.955 1.00 87.06 424 LYS A N 1
ATOM 3486 C CA . LYS A 1 424 ? 5.915 3.973 26.926 1.00 87.06 424 LYS A CA 1
ATOM 3487 C C . LYS A 1 424 ? 5.380 4.209 28.330 1.00 87.06 424 LYS A C 1
ATOM 3489 O O . LYS A 1 424 ? 5.157 3.262 29.072 1.00 87.06 424 LYS A O 1
ATOM 3494 N N . GLU A 1 425 ? 5.120 5.460 28.675 1.00 87.62 425 GLU A N 1
ATOM 3495 C CA . GLU A 1 425 ? 4.574 5.876 29.956 1.00 87.62 425 GLU A CA 1
ATOM 3496 C C . GLU A 1 425 ? 3.210 5.238 30.272 1.00 87.62 425 GLU A C 1
ATOM 3498 O O . GLU A 1 425 ? 2.966 4.866 31.419 1.00 87.62 425 GLU A O 1
ATOM 3503 N N . TYR A 1 426 ? 2.348 5.024 29.274 1.00 91.00 426 TYR A N 1
ATOM 3504 C CA . TYR A 1 426 ? 1.075 4.325 29.460 1.00 91.00 426 TYR A CA 1
ATOM 3505 C C . TYR A 1 426 ? 1.295 2.826 29.701 1.00 91.00 426 TYR A C 1
ATOM 3507 O O . TYR A 1 426 ? 0.705 2.239 30.611 1.00 91.00 426 TYR A O 1
ATOM 3515 N N . TYR A 1 427 ? 2.183 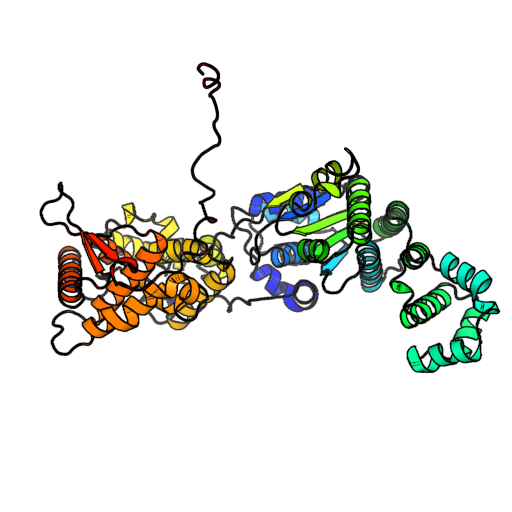2.197 28.929 1.00 90.75 427 TYR A N 1
ATOM 3516 C CA . TYR A 1 427 ? 2.495 0.776 29.097 1.00 90.75 427 TYR A CA 1
ATOM 3517 C C . TYR A 1 427 ? 3.209 0.495 30.423 1.00 90.75 427 TYR A C 1
ATOM 3519 O O . TYR A 1 427 ? 2.885 -0.483 31.096 1.00 90.75 427 TYR A O 1
ATOM 3527 N N . ASP A 1 428 ? 4.132 1.365 30.832 1.00 88.56 428 ASP A N 1
ATOM 3528 C CA . ASP A 1 428 ? 4.846 1.272 32.104 1.00 88.56 428 ASP A CA 1
ATOM 3529 C C . ASP A 1 428 ? 3.892 1.430 33.296 1.00 88.56 428 ASP A C 1
ATOM 3531 O O . ASP A 1 428 ? 4.079 0.747 34.307 1.00 88.56 428 ASP A O 1
ATOM 3535 N N . LEU A 1 429 ? 2.854 2.273 33.195 1.00 90.56 429 LEU A N 1
ATOM 3536 C CA . LEU A 1 429 ? 1.801 2.355 34.213 1.00 90.56 429 LEU A CA 1
ATOM 3537 C C . LEU A 1 429 ? 1.056 1.028 34.359 1.00 90.56 429 LEU A C 1
ATOM 3539 O O . LEU A 1 429 ? 0.873 0.546 35.477 1.00 90.56 429 LEU A O 1
ATOM 3543 N N . TYR A 1 430 ? 0.676 0.396 33.251 1.00 92.88 430 TYR A N 1
ATOM 3544 C CA . TYR A 1 430 ? 0.072 -0.929 33.318 1.00 92.88 430 TYR A CA 1
ATOM 3545 C C . TYR A 1 430 ? 1.016 -1.937 33.987 1.00 92.88 430 TYR A C 1
ATOM 3547 O O . TYR A 1 430 ? 0.662 -2.503 35.021 1.00 92.88 430 TYR A O 1
ATOM 3555 N N . LYS A 1 431 ? 2.234 -2.119 33.455 1.00 89.81 431 LYS A N 1
ATOM 3556 C CA . LYS A 1 431 ? 3.150 -3.187 33.895 1.00 89.81 431 LYS A CA 1
ATOM 3557 C C . LYS A 1 431 ? 3.599 -3.015 35.343 1.00 89.81 431 LYS A C 1
ATOM 3559 O O . LYS A 1 431 ? 3.653 -3.988 36.084 1.00 89.81 431 LYS A O 1
ATOM 3564 N N . ASN A 1 432 ? 3.916 -1.786 35.751 1.00 87.31 432 ASN A N 1
ATOM 3565 C CA . ASN A 1 432 ? 4.569 -1.525 37.036 1.00 87.31 432 ASN A CA 1
ATOM 3566 C C . ASN A 1 432 ? 3.606 -1.060 38.137 1.00 87.31 432 ASN A C 1
ATOM 3568 O O . ASN A 1 432 ? 4.005 -0.992 39.302 1.00 87.31 432 ASN A O 1
ATOM 3572 N N . VAL A 1 433 ? 2.374 -0.670 37.790 1.00 90.38 433 VAL A N 1
ATOM 3573 C CA . VAL A 1 433 ? 1.427 -0.081 38.747 1.00 90.38 433 VAL A CA 1
ATOM 3574 C C . VAL A 1 433 ? 0.107 -0.838 38.762 1.00 90.38 433 VAL A C 1
ATOM 3576 O O . VAL A 1 433 ? -0.271 -1.362 39.809 1.00 90.38 433 VAL A O 1
ATOM 3579 N N . TYR A 1 434 ? -0.602 -0.897 37.636 1.00 93.38 434 TYR A N 1
ATOM 3580 C CA . TYR A 1 434 ? -1.960 -1.448 37.614 1.00 93.38 434 TYR A CA 1
ATOM 3581 C C . TYR A 1 434 ? -1.969 -2.974 37.671 1.00 93.38 434 TYR A C 1
ATOM 3583 O O . TYR A 1 434 ? -2.704 -3.543 38.474 1.00 93.38 434 TYR A O 1
ATOM 3591 N N . HIS A 1 435 ? -1.106 -3.640 36.903 1.00 92.75 435 HIS A N 1
ATOM 3592 C CA . HIS A 1 435 ? -1.005 -5.096 36.910 1.00 92.75 435 HIS A CA 1
ATOM 3593 C C . HIS A 1 435 ? -0.620 -5.623 38.301 1.00 92.75 435 HIS A C 1
ATOM 3595 O O . HIS A 1 435 ? -1.261 -6.549 38.800 1.00 92.75 435 HIS A O 1
ATOM 3601 N N . GLU A 1 436 ? 0.350 -4.984 38.963 1.00 91.50 436 GLU A N 1
ATOM 3602 C CA . GLU A 1 436 ? 0.756 -5.299 40.340 1.00 91.50 436 GLU A CA 1
ATOM 3603 C C . GLU A 1 436 ? -0.406 -5.159 41.338 1.00 91.50 436 GLU A C 1
ATOM 3605 O O . GLU A 1 436 ? -0.546 -5.978 42.247 1.00 91.50 436 GLU A O 1
ATOM 3610 N N . ALA A 1 437 ? -1.280 -4.160 41.160 1.00 90.94 437 ALA A N 1
ATOM 3611 C CA . ALA A 1 437 ? -2.473 -3.996 41.990 1.00 90.94 437 ALA A CA 1
ATOM 3612 C C . ALA A 1 437 ? -3.510 -5.109 41.757 1.00 90.94 437 ALA A C 1
ATOM 3614 O O . ALA A 1 437 ? -4.133 -5.564 42.715 1.00 90.94 437 ALA A O 1
ATOM 3615 N N . ILE A 1 438 ? -3.658 -5.582 40.515 1.00 92.31 438 ILE A N 1
ATOM 3616 C CA . ILE A 1 438 ? -4.602 -6.648 40.140 1.00 92.31 438 ILE A CA 1
ATOM 3617 C C . ILE A 1 438 ? -4.156 -8.016 40.682 1.00 92.31 438 ILE A C 1
ATOM 3619 O O . ILE A 1 438 ? -4.988 -8.789 41.154 1.00 92.31 438 ILE A O 1
ATOM 3623 N N . ILE A 1 439 ? -2.853 -8.327 40.652 1.00 92.44 439 ILE A N 1
ATOM 3624 C CA . ILE A 1 439 ? -2.330 -9.641 41.087 1.00 92.44 439 ILE A CA 1
ATOM 3625 C C . ILE A 1 439 ? -1.998 -9.720 42.578 1.00 92.44 439 ILE A C 1
ATOM 3627 O O . ILE A 1 439 ? -1.599 -10.783 43.071 1.00 92.44 439 ILE A O 1
ATOM 3631 N N . LYS A 1 440 ? -2.119 -8.611 43.316 1.00 88.75 440 LYS A N 1
ATOM 3632 C CA . LYS A 1 440 ? -1.769 -8.586 44.736 1.00 88.75 440 LYS A CA 1
ATOM 3633 C C . LYS A 1 440 ? -2.649 -9.573 45.530 1.00 88.75 440 LYS A C 1
ATOM 3635 O O . LYS A 1 440 ? -3.854 -9.687 45.285 1.00 88.75 440 LYS A O 1
ATOM 3640 N N . PRO A 1 441 ? -2.107 -10.228 46.570 1.00 86.06 441 PRO A N 1
ATOM 3641 C CA . PRO A 1 441 ? -2.925 -11.011 47.488 1.00 86.06 441 PRO A CA 1
ATOM 3642 C C . PRO A 1 441 ? -4.016 -10.147 48.144 1.00 86.06 441 PRO A C 1
ATOM 3644 O O . PRO A 1 441 ? -3.711 -9.140 48.784 1.00 86.06 441 PRO A O 1
ATOM 3647 N N . GLY A 1 442 ? -5.280 -10.560 48.019 1.00 82.88 442 GLY A N 1
ATOM 3648 C CA . GLY A 1 442 ? -6.432 -9.851 48.593 1.00 82.88 442 GLY A CA 1
ATOM 3649 C C . GLY A 1 442 ? -7.146 -8.883 47.645 1.00 82.88 442 GLY A C 1
ATOM 3650 O O . GLY A 1 442 ? -8.000 -8.129 48.107 1.00 82.88 442 GLY A O 1
ATOM 3651 N N . PHE A 1 443 ? -6.818 -8.891 46.349 1.00 89.00 443 PHE A N 1
ATOM 3652 C CA . PHE A 1 443 ? -7.720 -8.372 45.321 1.00 89.00 443 PHE A CA 1
ATOM 3653 C C . PHE A 1 443 ? -8.966 -9.272 45.266 1.00 89.00 443 PHE A C 1
ATOM 3655 O O . PHE A 1 443 ? -8.840 -10.483 45.085 1.00 89.00 443 PHE A O 1
ATOM 3662 N N . ASN A 1 444 ? -10.146 -8.703 45.529 1.00 86.62 444 ASN A N 1
ATOM 3663 C CA . ASN A 1 444 ? -11.387 -9.469 45.720 1.00 86.62 444 ASN A CA 1
ATOM 3664 C C . ASN A 1 444 ? -12.322 -9.442 44.500 1.00 86.62 444 ASN A C 1
ATOM 3666 O O . ASN A 1 444 ? -13.357 -10.102 44.542 1.00 86.62 444 ASN A O 1
ATOM 3670 N N . GLU A 1 445 ? -11.955 -8.705 43.450 1.00 89.12 445 GLU A N 1
ATOM 3671 C CA . GLU A 1 445 ? -12.721 -8.602 42.203 1.00 89.12 445 GLU A CA 1
ATOM 3672 C C . GLU A 1 445 ? -12.217 -9.603 41.148 1.00 89.12 445 GLU A C 1
ATOM 3674 O O . GLU A 1 445 ? -11.182 -10.252 41.337 1.00 89.12 445 GLU A O 1
ATOM 3679 N N . ASP A 1 446 ? -12.922 -9.726 40.018 1.00 89.19 446 ASP A N 1
ATOM 3680 C CA . ASP A 1 446 ? -12.487 -10.553 38.885 1.00 89.19 446 ASP A CA 1
ATOM 3681 C C . ASP A 1 446 ? -11.205 -9.983 38.251 1.00 89.19 446 ASP A C 1
ATOM 3683 O O . ASP A 1 446 ? -11.222 -8.975 37.541 1.00 89.19 446 ASP A O 1
ATOM 3687 N N . SER A 1 447 ? -10.072 -10.643 38.507 1.00 90.06 447 SER A N 1
ATOM 3688 C CA . SER A 1 447 ? -8.767 -10.242 37.978 1.00 90.06 447 SER A CA 1
ATOM 3689 C C . SER A 1 447 ? -8.675 -10.308 36.450 1.00 90.06 447 SER A C 1
ATOM 3691 O O . SER A 1 447 ? -7.948 -9.506 35.875 1.00 90.06 447 SER A O 1
ATOM 3693 N N . GLU A 1 448 ? -9.379 -11.233 35.784 1.00 90.31 448 GLU A N 1
ATOM 3694 C CA . GLU A 1 448 ? -9.359 -11.341 34.316 1.00 90.31 448 GLU A CA 1
ATOM 3695 C C . GLU A 1 448 ? -10.116 -10.165 33.695 1.00 90.31 448 GLU A C 1
ATOM 3697 O O . GLU A 1 448 ? -9.627 -9.522 32.765 1.00 90.31 448 GLU A O 1
ATOM 3702 N N . LEU A 1 449 ? -11.289 -9.832 34.242 1.00 90.62 449 LEU A N 1
ATOM 3703 C CA . LEU A 1 449 ? -12.028 -8.648 33.814 1.00 90.62 449 LEU A CA 1
ATOM 3704 C C . LEU A 1 449 ? -11.249 -7.363 34.124 1.00 90.62 449 LEU A C 1
ATOM 3706 O O . LEU A 1 449 ? -11.199 -6.469 33.282 1.00 90.62 449 LEU A O 1
ATOM 3710 N N . ALA A 1 450 ? -10.606 -7.284 35.290 1.00 93.88 450 ALA A N 1
ATOM 3711 C CA . ALA A 1 450 ? -9.799 -6.136 35.685 1.00 93.88 450 ALA A CA 1
ATOM 3712 C C . ALA A 1 450 ? -8.628 -5.872 34.732 1.00 93.88 450 ALA A C 1
ATOM 3714 O O . ALA A 1 450 ? -8.407 -4.726 34.338 1.00 93.88 450 ALA A O 1
ATOM 3715 N N . ASP A 1 451 ? -7.925 -6.927 34.318 1.00 93.75 451 ASP A N 1
ATOM 3716 C CA . ASP A 1 451 ? -6.835 -6.857 33.342 1.00 93.75 451 ASP A CA 1
ATOM 3717 C C . ASP A 1 451 ? -7.314 -6.233 32.024 1.00 93.75 451 ASP A C 1
ATOM 3719 O O . ASP A 1 451 ? -6.780 -5.223 31.557 1.00 93.75 451 ASP A O 1
ATOM 3723 N N . ARG A 1 452 ? -8.419 -6.765 31.489 1.00 94.38 452 ARG A N 1
ATOM 3724 C CA . ARG A 1 452 ? -9.039 -6.298 30.242 1.00 94.38 452 ARG A CA 1
ATOM 3725 C C . ARG A 1 452 ? -9.538 -4.857 30.342 1.00 94.38 452 ARG A C 1
ATOM 3727 O O . ARG A 1 452 ? -9.330 -4.074 29.418 1.00 94.38 452 ARG A O 1
ATOM 3734 N N . VAL A 1 453 ? -10.164 -4.488 31.462 1.00 95.12 453 VAL A N 1
ATOM 3735 C CA . VAL A 1 453 ? -10.644 -3.122 31.735 1.00 95.12 453 VAL A CA 1
ATOM 3736 C C . VAL A 1 453 ? -9.499 -2.119 31.700 1.00 95.12 453 VAL A C 1
ATOM 3738 O O . VAL A 1 453 ? -9.611 -1.100 31.017 1.00 95.12 453 VAL A O 1
ATOM 3741 N N . ILE A 1 454 ? -8.385 -2.403 32.375 1.00 95.44 454 ILE A N 1
ATOM 3742 C CA . ILE A 1 454 ? -7.247 -1.484 32.373 1.00 95.44 454 ILE A CA 1
ATOM 3743 C C . ILE A 1 454 ? -6.582 -1.432 30.995 1.00 95.44 454 ILE A C 1
ATOM 3745 O O . ILE A 1 454 ? -6.275 -0.335 30.534 1.00 95.44 454 ILE A O 1
ATOM 3749 N N . LYS A 1 455 ? -6.395 -2.561 30.300 1.00 95.50 455 LYS A N 1
ATOM 3750 C CA . LYS A 1 455 ? -5.843 -2.559 28.931 1.00 95.50 455 LYS A CA 1
ATOM 3751 C C . LYS A 1 455 ? -6.683 -1.714 27.973 1.00 95.50 455 LYS A C 1
ATOM 3753 O O . LYS A 1 455 ? -6.136 -0.885 27.245 1.00 95.50 455 LYS A O 1
ATOM 3758 N N . ALA A 1 456 ? -8.007 -1.863 28.018 1.00 95.44 456 ALA A N 1
ATOM 3759 C CA . ALA A 1 456 ? -8.932 -1.037 27.246 1.00 95.44 456 ALA A CA 1
ATOM 3760 C C . ALA A 1 456 ? -8.795 0.452 27.590 1.00 95.44 456 ALA A C 1
ATOM 3762 O O . ALA A 1 456 ? -8.709 1.286 26.689 1.00 95.44 456 ALA A O 1
ATOM 3763 N N . LEU A 1 457 ? -8.724 0.779 28.884 1.00 95.19 457 LEU A N 1
ATOM 3764 C CA . LEU A 1 457 ? -8.563 2.149 29.363 1.00 95.19 457 LEU A CA 1
ATOM 3765 C C . LEU A 1 457 ? -7.227 2.768 28.920 1.00 95.19 457 LEU A C 1
ATOM 3767 O O . LEU A 1 457 ? -7.189 3.946 28.576 1.00 95.19 457 LEU A O 1
ATOM 3771 N N . ILE A 1 458 ? -6.145 1.983 28.883 1.00 93.69 458 ILE A N 1
ATOM 3772 C CA . ILE A 1 458 ? -4.841 2.415 28.367 1.00 93.69 458 ILE A CA 1
ATOM 3773 C C . ILE A 1 458 ? -4.931 2.760 26.882 1.00 93.69 458 ILE A C 1
ATOM 3775 O O . ILE A 1 458 ? -4.551 3.863 26.495 1.00 93.69 458 ILE A O 1
ATOM 3779 N N . ILE A 1 459 ? -5.449 1.849 26.056 1.00 93.94 459 ILE A N 1
ATOM 3780 C CA . ILE A 1 459 ? -5.551 2.072 24.608 1.00 93.94 459 ILE A CA 1
ATOM 3781 C C . ILE A 1 459 ? -6.446 3.273 24.298 1.00 93.94 459 ILE A C 1
ATOM 3783 O O . ILE A 1 459 ? -6.076 4.123 23.488 1.00 93.94 459 ILE A O 1
ATOM 3787 N N . TYR A 1 460 ? -7.582 3.388 24.984 1.00 93.06 460 TYR A N 1
ATOM 3788 C CA . TYR A 1 460 ? -8.470 4.541 24.857 1.00 93.06 460 TYR A CA 1
ATOM 3789 C C . TYR A 1 460 ? -7.794 5.844 25.320 1.00 93.06 460 TYR A C 1
ATOM 3791 O O . TYR A 1 460 ? -7.874 6.867 24.642 1.00 93.06 460 TYR A O 1
ATOM 3799 N N . GLY A 1 461 ? -7.059 5.801 26.435 1.00 90.69 461 GLY A N 1
ATOM 3800 C CA . GLY A 1 461 ? -6.313 6.939 26.974 1.00 90.69 461 GLY A CA 1
ATOM 3801 C C . GLY A 1 461 ? -5.201 7.436 26.048 1.00 90.69 461 GLY A C 1
ATOM 3802 O O . GLY A 1 461 ? -5.019 8.643 25.926 1.00 90.69 461 GLY A O 1
ATOM 3803 N N . ILE A 1 462 ? -4.504 6.535 25.346 1.00 89.06 462 ILE A N 1
ATOM 3804 C CA . ILE A 1 462 ? -3.519 6.898 24.313 1.00 89.06 462 ILE A CA 1
ATOM 3805 C C . ILE A 1 462 ? -4.206 7.620 23.146 1.00 89.06 462 ILE A C 1
ATOM 3807 O O . ILE A 1 462 ? -3.680 8.614 22.642 1.00 89.06 462 ILE A O 1
ATOM 3811 N N . ARG A 1 463 ? -5.373 7.116 22.726 1.00 87.06 463 ARG A N 1
ATOM 3812 C CA . ARG A 1 463 ? -6.097 7.576 21.539 1.00 87.06 463 ARG A CA 1
ATOM 3813 C C . ARG A 1 463 ? -6.764 8.940 21.727 1.00 87.06 463 ARG A C 1
ATOM 3815 O O . ARG A 1 463 ? -6.496 9.852 20.949 1.00 87.06 463 ARG A O 1
ATOM 3822 N N . ASP A 1 464 ? -7.619 9.064 22.741 1.00 80.56 464 ASP A N 1
ATOM 3823 C CA . ASP A 1 464 ? -8.509 10.223 22.899 1.00 80.56 464 ASP A CA 1
ATOM 3824 C C . ASP A 1 464 ? -8.091 11.141 24.043 1.00 80.56 464 ASP A C 1
ATOM 3826 O O . ASP A 1 464 ? -8.386 12.331 24.010 1.00 80.56 464 ASP A O 1
ATOM 3830 N N . LYS A 1 465 ? -7.392 10.605 25.054 1.00 79.75 465 LYS A N 1
ATOM 3831 C CA . LYS A 1 465 ? -7.055 11.321 26.297 1.00 79.75 465 LYS A CA 1
ATOM 3832 C C . LYS A 1 465 ? -8.283 11.934 26.987 1.00 79.75 465 LYS A C 1
ATOM 3834 O O . LYS A 1 465 ? -8.151 12.934 27.684 1.00 79.75 465 LYS A O 1
ATOM 3839 N N . GLU A 1 466 ? -9.447 11.308 26.835 1.00 86.38 466 GLU A N 1
ATOM 3840 C CA . GLU A 1 466 ? -10.705 11.724 27.457 1.00 86.38 466 GLU A CA 1
ATOM 3841 C C . GLU A 1 466 ? -11.162 10.717 28.529 1.00 86.38 466 GLU A C 1
ATOM 3843 O O . GLU A 1 466 ? -10.828 9.528 28.442 1.00 86.38 466 GLU A O 1
ATOM 3848 N N . PRO A 1 467 ? -11.937 11.151 29.540 1.00 90.50 467 PRO A N 1
ATOM 3849 C CA . PRO A 1 467 ? -12.516 10.255 30.534 1.00 90.50 467 PRO A CA 1
ATOM 3850 C C . PRO A 1 467 ? -13.584 9.324 29.941 1.00 90.50 467 PRO A C 1
ATOM 3852 O O . PRO A 1 467 ? -14.398 9.733 29.113 1.00 90.50 467 PRO A O 1
ATOM 3855 N N . VAL A 1 468 ? -13.640 8.080 30.419 1.00 92.69 468 VAL A N 1
ATOM 3856 C CA . VAL A 1 468 ? -14.605 7.062 29.974 1.00 92.69 468 VAL A CA 1
ATOM 3857 C C . VAL A 1 468 ? -15.380 6.470 31.152 1.00 92.69 468 VAL A C 1
ATOM 3859 O O . VAL A 1 468 ? -14.847 6.293 32.247 1.00 92.69 468 VAL A O 1
ATOM 3862 N N . SER A 1 469 ? -16.661 6.174 30.947 1.00 92.06 469 SER A N 1
ATOM 3863 C CA . SER A 1 469 ? -17.515 5.553 31.967 1.00 92.06 469 SER A CA 1
ATOM 3864 C C . SER A 1 469 ? -17.383 4.023 31.997 1.00 92.06 469 SER A C 1
ATOM 3866 O O . SER A 1 469 ? -17.022 3.390 31.001 1.00 92.06 469 SER A O 1
ATOM 3868 N N . ALA A 1 470 ? -17.761 3.399 33.118 1.00 90.31 470 ALA A N 1
ATOM 3869 C CA . ALA A 1 470 ? -17.840 1.939 33.224 1.00 90.31 470 ALA A CA 1
ATOM 3870 C C . ALA A 1 470 ? -18.818 1.312 32.206 1.00 90.31 470 ALA A C 1
ATOM 3872 O O . ALA A 1 470 ? -18.578 0.209 31.721 1.00 90.31 470 ALA A O 1
ATOM 3873 N N . GLU A 1 471 ? -19.891 2.024 31.838 1.00 86.31 471 GLU A N 1
ATOM 3874 C CA . GLU A 1 471 ? -20.840 1.588 30.802 1.00 86.31 471 GLU A CA 1
ATOM 3875 C C . GLU A 1 471 ? -20.172 1.499 29.423 1.00 86.31 471 GLU A C 1
ATOM 3877 O O . GLU A 1 471 ? -20.315 0.487 28.736 1.00 86.31 471 GLU A O 1
ATOM 3882 N N . GLN A 1 472 ? -19.394 2.516 29.046 1.00 88.25 472 GLN A N 1
ATOM 3883 C CA . GLN A 1 472 ? -18.642 2.517 27.788 1.00 88.25 472 GLN A CA 1
ATOM 3884 C C . GLN A 1 472 ? -17.552 1.437 27.775 1.00 88.25 472 GLN A C 1
ATOM 3886 O O . GLN A 1 472 ? -17.410 0.723 26.788 1.00 88.25 472 GLN A O 1
ATOM 3891 N N . LEU A 1 473 ? -16.819 1.243 28.877 1.00 90.19 473 LEU A N 1
ATOM 3892 C CA . LEU A 1 473 ? -15.828 0.163 28.975 1.00 90.19 473 LEU A CA 1
ATOM 3893 C C . LEU A 1 473 ? -16.477 -1.226 28.866 1.00 90.19 473 LEU A C 1
ATOM 3895 O O . LEU A 1 473 ? -15.954 -2.104 28.176 1.00 90.19 473 LEU A O 1
ATOM 3899 N N . GLY A 1 474 ? -17.643 -1.420 29.491 1.00 87.44 474 GLY A N 1
ATOM 3900 C CA . GLY A 1 474 ? -18.428 -2.648 29.364 1.00 87.44 474 GLY A CA 1
ATOM 3901 C C . GLY A 1 474 ? -18.865 -2.928 27.925 1.00 87.44 474 GLY A C 1
ATOM 3902 O O . GLY A 1 474 ? -18.825 -4.082 27.482 1.00 87.44 474 GLY A O 1
ATOM 3903 N N . GLU A 1 475 ? -19.218 -1.879 27.178 1.00 86.12 475 GLU A N 1
ATOM 3904 C CA . GLU A 1 475 ? -19.484 -1.947 25.741 1.00 86.12 475 GLU A CA 1
ATOM 3905 C C . GLU A 1 475 ? -18.232 -2.337 24.947 1.00 86.12 475 GLU A C 1
ATOM 3907 O O . GLU A 1 475 ? -18.259 -3.330 24.221 1.00 86.12 475 GLU A O 1
ATOM 3912 N N . PHE A 1 476 ? -17.124 -1.613 25.123 1.00 88.62 476 PHE A N 1
ATOM 3913 C CA . PHE A 1 476 ? -15.888 -1.829 24.366 1.00 88.62 476 PHE A CA 1
ATOM 3914 C C . PHE A 1 476 ? -15.335 -3.253 24.506 1.00 88.62 476 PHE A C 1
ATOM 3916 O O . PHE A 1 476 ? -14.740 -3.781 23.564 1.00 88.62 476 PHE A O 1
ATOM 3923 N N . LEU A 1 477 ? -15.548 -3.870 25.672 1.00 87.81 477 LEU A N 1
ATOM 3924 C CA . LEU A 1 477 ? -15.100 -5.220 26.018 1.00 87.81 477 LEU A CA 1
ATOM 3925 C C . LEU A 1 477 ? -16.125 -6.317 25.726 1.00 87.81 477 LEU A C 1
ATOM 3927 O O . LEU A 1 477 ? -15.810 -7.502 25.896 1.00 87.81 477 LEU A O 1
ATOM 3931 N N . MET A 1 478 ? -17.354 -5.949 25.349 1.00 79.38 478 MET A N 1
ATOM 3932 C CA . MET A 1 478 ? -18.491 -6.866 25.236 1.00 79.38 478 MET A CA 1
ATOM 3933 C C . MET A 1 478 ? -18.586 -7.828 26.438 1.00 79.38 478 MET A C 1
ATOM 3935 O O . MET A 1 478 ? -18.802 -9.037 26.279 1.00 79.38 478 MET A O 1
ATOM 3939 N N . ALA A 1 479 ? -18.376 -7.299 27.647 1.00 59.91 479 ALA A N 1
ATOM 3940 C CA . ALA A 1 479 ? -18.034 -8.083 28.837 1.00 59.91 479 ALA A CA 1
ATOM 3941 C C . ALA A 1 479 ? -19.116 -9.111 29.260 1.00 59.91 479 ALA A C 1
ATOM 3943 O O . ALA A 1 479 ? -18.799 -10.132 29.866 1.00 59.91 479 ALA A O 1
ATOM 3944 N N . ASP A 1 480 ? -20.377 -8.926 28.847 1.00 58.12 480 ASP A N 1
ATOM 3945 C CA . ASP A 1 480 ? -21.522 -9.805 29.172 1.00 58.12 480 ASP A CA 1
ATOM 3946 C C . ASP A 1 480 ? -21.626 -11.081 28.285 1.00 58.12 480 ASP A C 1
ATOM 3948 O O . ASP A 1 480 ? -22.533 -11.902 28.409 1.00 58.12 480 ASP A O 1
ATOM 3952 N N . MET A 1 481 ? -20.690 -11.350 27.368 1.00 51.06 481 MET A N 1
ATOM 3953 C CA . MET A 1 481 ? -20.823 -12.498 26.445 1.00 51.06 481 MET A CA 1
ATOM 3954 C C . MET A 1 481 ? -20.394 -13.871 26.993 1.00 51.06 481 MET A C 1
ATOM 3956 O O . MET A 1 481 ? -20.138 -14.804 26.220 1.00 51.06 481 MET A O 1
ATOM 3960 N N . GLY A 1 482 ? -20.361 -14.038 28.318 1.00 44.25 482 GLY A N 1
ATOM 3961 C CA . GLY A 1 482 ? -19.953 -15.300 28.942 1.00 44.25 482 GLY A CA 1
ATOM 3962 C C . GLY A 1 482 ? -20.386 -15.568 30.383 1.00 44.25 482 GLY A C 1
ATOM 3963 O O . GLY A 1 482 ? -20.280 -16.722 30.789 1.00 44.25 482 GLY A O 1
ATOM 3964 N N . MET A 1 483 ? -20.895 -14.588 31.140 1.00 38.50 483 MET A N 1
ATOM 3965 C CA . MET A 1 483 ? -21.126 -14.770 32.585 1.00 38.50 483 MET A CA 1
ATOM 3966 C C . MET A 1 483 ? -22.591 -14.776 33.036 1.00 38.50 483 MET A C 1
ATOM 3968 O O . MET A 1 483 ? -22.848 -14.929 34.219 1.00 38.50 483 MET A O 1
ATOM 3972 N N . GLY A 1 484 ? -23.584 -14.697 32.142 1.00 44.62 484 GLY A N 1
ATOM 3973 C CA . GLY A 1 484 ? -24.998 -14.817 32.549 1.00 44.62 484 GLY A CA 1
ATOM 3974 C C . GLY A 1 484 ? -25.465 -13.725 33.528 1.00 44.62 484 GLY A C 1
ATOM 3975 O O . GLY A 1 484 ? -26.491 -13.887 34.192 1.00 44.62 484 GLY A O 1
ATOM 3976 N N . VAL A 1 485 ? -24.717 -12.626 33.600 1.00 50.41 485 VAL A N 1
ATOM 3977 C CA . VAL A 1 485 ? -24.887 -11.499 34.511 1.00 50.41 485 VAL A CA 1
ATOM 3978 C C . VAL A 1 485 ? -25.263 -10.300 33.650 1.00 50.41 485 VAL A C 1
ATOM 3980 O O . VAL A 1 485 ? -24.417 -9.732 32.983 1.00 50.41 485 VAL A O 1
ATOM 3983 N N . GLY A 1 486 ? -26.546 -9.929 33.620 1.00 59.47 486 GLY A N 1
ATOM 3984 C CA . GLY A 1 486 ? -27.009 -8.907 32.676 1.00 59.47 486 GLY A CA 1
ATOM 3985 C C . GLY A 1 486 ? -26.280 -7.564 32.824 1.00 59.47 486 GLY A C 1
ATOM 3986 O O . GLY A 1 486 ? -26.079 -7.121 33.947 1.00 59.47 486 GLY A O 1
ATOM 3987 N N . LEU A 1 487 ? -25.997 -6.896 31.701 1.00 62.91 487 LEU A N 1
ATOM 3988 C CA . LEU A 1 487 ? -25.312 -5.596 31.523 1.00 62.91 487 LEU A CA 1
ATOM 3989 C C . LEU A 1 487 ? -25.312 -4.575 32.677 1.00 62.91 487 LEU A C 1
ATOM 3991 O O . LEU A 1 487 ? -24.310 -3.922 32.935 1.00 62.91 487 LEU A O 1
ATOM 3995 N N . SER A 1 488 ? -26.418 -4.390 33.393 1.00 66.94 488 SER A N 1
ATOM 3996 C CA . SER A 1 488 ? -26.432 -3.478 34.543 1.00 66.94 488 SER A CA 1
ATOM 3997 C C . SER A 1 488 ? -25.477 -3.917 35.657 1.00 66.94 488 SER A C 1
ATOM 3999 O O . SER A 1 488 ? -24.951 -3.081 36.374 1.00 66.94 488 SER A O 1
ATOM 4001 N N . MET A 1 489 ? -25.277 -5.223 35.818 1.00 74.06 489 MET A N 1
ATOM 4002 C CA . MET A 1 489 ? -24.442 -5.803 36.862 1.00 74.06 489 MET A CA 1
ATOM 4003 C C . MET A 1 489 ? -22.967 -5.866 36.442 1.00 74.06 489 MET A C 1
ATOM 4005 O O . MET A 1 489 ? -22.123 -5.606 37.287 1.00 74.06 489 MET A O 1
ATOM 4009 N N . ILE A 1 490 ? -22.656 -6.061 35.150 1.00 81.62 490 ILE A N 1
ATOM 4010 C CA . ILE A 1 490 ? -21.265 -5.962 34.666 1.00 81.62 490 ILE A CA 1
ATOM 4011 C C . ILE A 1 490 ? -20.735 -4.525 34.753 1.00 81.62 490 ILE A C 1
ATOM 4013 O O . ILE A 1 490 ? -19.588 -4.317 35.118 1.00 81.62 490 ILE A O 1
ATOM 4017 N N . ASN A 1 491 ? -21.577 -3.517 34.493 1.00 85.12 491 ASN A N 1
ATOM 4018 C CA . ASN A 1 491 ? -21.170 -2.115 34.633 1.00 85.12 491 ASN A CA 1
ATOM 4019 C C . ASN A 1 491 ? -20.840 -1.766 36.093 1.00 85.12 491 ASN A C 1
ATOM 4021 O O . ASN A 1 491 ? -19.915 -1.001 36.344 1.00 85.12 491 ASN A O 1
ATOM 4025 N N . ILE A 1 492 ? -21.584 -2.337 37.049 1.00 87.12 492 ILE A N 1
ATOM 4026 C CA . ILE A 1 492 ? -21.302 -2.185 38.484 1.00 87.12 492 ILE A CA 1
ATOM 4027 C C . ILE A 1 492 ? -19.983 -2.876 38.837 1.00 87.12 492 ILE A C 1
ATOM 4029 O O . ILE A 1 492 ? -19.157 -2.276 39.510 1.00 87.12 492 ILE A O 1
ATOM 4033 N N . GLU A 1 493 ? -19.762 -4.092 38.339 1.00 89.62 493 GLU A N 1
ATOM 4034 C CA . GLU A 1 493 ? -18.527 -4.846 38.574 1.00 89.62 493 GLU A CA 1
ATOM 4035 C C . GLU A 1 493 ? -17.292 -4.116 38.017 1.00 89.62 493 GLU A C 1
ATOM 4037 O O . GLU A 1 493 ? -16.295 -3.963 38.716 1.00 89.62 493 GLU A O 1
ATOM 4042 N N . ILE A 1 494 ? -17.372 -3.567 36.799 1.00 91.88 494 ILE A N 1
ATOM 4043 C CA . ILE A 1 494 ? -16.306 -2.737 36.208 1.00 91.88 494 ILE A CA 1
ATOM 4044 C C . ILE A 1 494 ? -16.027 -1.502 37.077 1.00 91.88 494 ILE A C 1
ATOM 4046 O O . ILE A 1 494 ? -14.873 -1.152 37.320 1.00 91.88 494 ILE A O 1
ATOM 4050 N N . GLU A 1 495 ? -17.075 -0.843 37.565 1.00 92.44 495 GLU A N 1
ATOM 4051 C CA . GLU A 1 495 ? -16.957 0.327 38.432 1.00 92.44 495 GLU A CA 1
ATOM 4052 C C . GLU A 1 495 ? -16.324 -0.022 39.799 1.00 92.44 495 GLU A C 1
ATOM 4054 O O . GLU A 1 495 ? -15.502 0.737 40.317 1.00 92.44 495 GLU A O 1
ATOM 4059 N N . GLU A 1 496 ? -16.661 -1.178 40.380 1.00 92.62 496 GLU A N 1
ATOM 4060 C CA . GLU A 1 496 ? -16.064 -1.699 41.620 1.00 92.62 496 GLU A CA 1
ATOM 4061 C C . GLU A 1 496 ? -14.587 -2.082 41.430 1.00 92.62 496 GLU A C 1
ATOM 4063 O O . GLU A 1 496 ? -13.744 -1.718 42.258 1.00 92.62 496 GLU A O 1
ATOM 4068 N N . ILE A 1 497 ? -14.247 -2.710 40.300 1.00 94.19 497 ILE A N 1
ATOM 4069 C CA . ILE A 1 497 ? -12.868 -2.993 39.879 1.00 94.19 497 ILE A CA 1
ATOM 4070 C C . ILE A 1 497 ? -12.049 -1.702 39.814 1.00 94.19 497 ILE A C 1
ATOM 4072 O O . ILE A 1 497 ? -10.990 -1.605 40.442 1.00 94.19 497 ILE A O 1
ATOM 4076 N N . LEU A 1 498 ? -12.536 -0.689 39.093 1.00 94.56 498 LEU A N 1
ATOM 4077 C CA . LEU A 1 498 ? -11.816 0.573 38.907 1.00 94.56 498 LEU A CA 1
ATOM 4078 C C . LEU A 1 498 ? -11.630 1.314 40.234 1.00 94.56 498 LEU A C 1
ATOM 4080 O O . LEU A 1 498 ? -10.536 1.811 40.517 1.00 94.56 498 LEU A O 1
ATOM 4084 N N . LYS A 1 499 ? -12.648 1.316 41.105 1.00 93.56 499 LYS A N 1
ATOM 4085 C CA . LYS A 1 499 ? -12.542 1.858 42.471 1.00 93.56 499 LYS A CA 1
ATOM 4086 C C . LYS A 1 499 ? -11.496 1.130 43.304 1.00 93.56 499 LYS A C 1
ATOM 4088 O O . LYS A 1 499 ? -10.710 1.795 43.981 1.00 93.56 499 LYS A O 1
ATOM 4093 N N . THR A 1 500 ? -11.469 -0.198 43.249 1.00 93.88 500 THR A N 1
ATOM 4094 C CA . THR A 1 500 ? -10.500 -1.018 43.986 1.00 93.88 500 THR A CA 1
ATOM 4095 C C . THR A 1 500 ? -9.077 -0.728 43.518 1.00 93.88 500 THR A C 1
ATOM 4097 O O . THR A 1 500 ? -8.220 -0.408 44.342 1.00 93.88 500 THR A O 1
ATOM 4100 N N . ILE A 1 501 ? -8.831 -0.725 42.203 1.00 93.12 501 ILE A N 1
ATOM 4101 C CA . ILE A 1 501 ? -7.509 -0.416 41.642 1.00 93.12 501 ILE A CA 1
ATOM 4102 C C . ILE A 1 501 ? -7.096 1.014 42.009 1.00 93.12 501 ILE A C 1
ATOM 4104 O O . ILE A 1 501 ? -5.993 1.226 42.509 1.00 93.12 501 ILE A O 1
ATOM 4108 N N . ASN A 1 502 ? -7.980 2.000 41.842 1.00 92.94 502 ASN A N 1
ATOM 4109 C CA . ASN A 1 502 ? -7.683 3.401 42.148 1.00 92.94 502 ASN A CA 1
ATOM 4110 C C . ASN A 1 502 ? -7.337 3.642 43.626 1.00 92.94 502 ASN A C 1
ATOM 4112 O O . ASN A 1 502 ? -6.482 4.470 43.939 1.00 92.94 502 ASN A O 1
ATOM 4116 N N . GLN A 1 503 ? -7.958 2.909 44.554 1.00 91.19 503 GLN A N 1
ATOM 4117 C CA . GLN A 1 503 ? -7.592 2.983 45.971 1.00 91.19 503 GLN A CA 1
ATOM 4118 C C . GLN A 1 503 ? -6.147 2.532 46.219 1.00 91.19 503 GLN A C 1
ATOM 4120 O O . GLN A 1 503 ? -5.449 3.154 47.023 1.00 91.19 503 GLN A O 1
ATOM 4125 N N . ASP A 1 504 ? -5.683 1.507 45.505 1.00 87.81 504 ASP A N 1
ATOM 4126 C CA . ASP A 1 504 ? -4.322 0.978 45.632 1.00 87.81 504 ASP A CA 1
ATOM 4127 C C . ASP A 1 504 ? -3.268 1.847 44.954 1.00 87.81 504 ASP A C 1
ATOM 4129 O O . ASP A 1 504 ? -2.143 1.987 45.443 1.00 87.81 504 ASP A O 1
ATOM 4133 N N . VAL A 1 505 ? -3.627 2.433 43.813 1.00 88.25 505 VAL A N 1
ATOM 4134 C CA . VAL A 1 505 ? -2.702 3.174 42.946 1.00 88.25 505 VAL A CA 1
ATOM 4135 C C . VAL A 1 505 ? -2.904 4.682 43.038 1.00 88.25 505 VAL A C 1
ATOM 4137 O O . VAL A 1 505 ? -2.450 5.427 42.174 1.00 88.25 505 VAL A O 1
ATOM 4140 N N . ARG A 1 506 ? -3.568 5.153 44.096 1.00 85.00 506 ARG A N 1
ATOM 4141 C CA . ARG A 1 506 ? -3.957 6.554 44.270 1.00 85.00 506 ARG A CA 1
ATOM 4142 C C . ARG A 1 506 ? -2.792 7.513 44.002 1.00 85.00 506 ARG A C 1
ATOM 4144 O O . ARG A 1 506 ? -1.750 7.438 44.652 1.00 85.00 506 ARG A O 1
ATOM 4151 N N . GLY A 1 507 ? -2.997 8.441 43.065 1.00 80.38 507 GLY A N 1
ATOM 4152 C CA . GLY A 1 507 ? -1.984 9.422 42.654 1.00 80.38 507 GLY A CA 1
ATOM 4153 C C . GLY A 1 507 ? -0.920 8.883 41.689 1.00 80.38 507 GLY A C 1
ATOM 4154 O O . GLY A 1 507 ? 0.057 9.571 41.427 1.00 80.38 507 GLY A O 1
ATOM 4155 N N . LYS A 1 508 ? -1.090 7.670 41.153 1.00 84.50 508 LYS A N 1
ATOM 4156 C CA . LYS A 1 508 ? -0.207 7.060 40.146 1.00 84.50 508 LYS A CA 1
ATOM 4157 C C . LYS A 1 508 ? -0.902 6.969 38.784 1.00 84.50 508 LYS A C 1
ATOM 4159 O O . LYS A 1 508 ? -0.902 5.928 38.137 1.00 84.50 508 LYS A O 1
ATOM 4164 N N . GLY A 1 509 ? -1.545 8.062 38.382 1.00 85.25 509 GLY A N 1
ATOM 4165 C CA . GLY A 1 509 ? -2.063 8.246 37.026 1.00 85.25 509 GLY A CA 1
ATOM 4166 C C . GLY A 1 509 ? -3.411 7.608 36.689 1.00 85.25 509 GLY A C 1
ATOM 4167 O O . GLY A 1 509 ? -3.855 7.812 35.572 1.00 85.25 509 GLY A O 1
ATOM 4168 N N . LEU A 1 510 ? -4.081 6.878 37.592 1.00 92.38 510 LEU A N 1
ATOM 4169 C CA . LEU A 1 510 ? -5.494 6.511 37.396 1.00 92.38 510 LEU A CA 1
ATOM 4170 C C . LEU A 1 510 ? -6.368 7.565 38.080 1.00 92.38 510 LEU A C 1
ATOM 4172 O O . LEU A 1 510 ? -6.304 7.725 39.299 1.00 92.38 510 LEU A O 1
ATOM 4176 N N . GLU A 1 511 ? -7.143 8.307 37.297 1.00 90.94 511 GLU A N 1
ATOM 4177 C CA . GLU A 1 511 ? -7.970 9.411 37.776 1.00 90.94 511 GLU A CA 1
ATOM 4178 C C . GLU A 1 511 ? -9.449 9.028 37.775 1.00 90.94 511 GLU A C 1
ATOM 4180 O O . GLU A 1 511 ? -9.953 8.416 36.834 1.00 90.94 511 GLU A O 1
ATOM 4185 N N . MET A 1 512 ? -10.135 9.403 38.856 1.00 91.25 512 MET A N 1
ATOM 4186 C CA . MET A 1 512 ? -11.577 9.249 39.026 1.00 91.25 512 MET A CA 1
ATOM 4187 C C . MET A 1 512 ? -12.204 10.639 39.034 1.00 91.25 512 MET A C 1
ATOM 4189 O O . MET A 1 512 ? -11.932 11.437 39.935 1.00 91.25 512 MET A O 1
ATOM 4193 N N . ILE A 1 513 ? -13.033 10.915 38.035 1.00 89.50 513 ILE A N 1
ATOM 4194 C CA . ILE A 1 513 ? -13.599 12.232 37.751 1.00 89.50 513 ILE A CA 1
ATOM 4195 C C . ILE A 1 513 ? -15.111 12.173 37.976 1.00 89.50 513 ILE A C 1
ATOM 4197 O O . ILE A 1 513 ? -15.794 11.295 37.452 1.00 89.50 513 ILE A O 1
ATOM 4201 N N . SER A 1 514 ? -15.636 13.112 38.764 1.00 83.56 514 SER A N 1
ATOM 4202 C CA . SER A 1 514 ? -17.076 13.314 38.965 1.00 83.56 514 SER A CA 1
ATOM 4203 C C . SER A 1 514 ? -17.533 14.552 38.199 1.00 83.56 514 SER A C 1
ATOM 4205 O O . SER A 1 514 ? -16.912 15.606 38.340 1.00 83.56 514 SER A O 1
ATOM 4207 N N . ILE A 1 515 ? -18.623 14.450 37.440 1.00 75.38 515 ILE A N 1
ATOM 4208 C CA . ILE A 1 515 ? -19.209 15.581 36.706 1.00 75.38 515 ILE A CA 1
ATOM 4209 C C . ILE A 1 515 ? -20.362 16.162 37.536 1.00 75.38 515 ILE A C 1
ATOM 4211 O O . ILE A 1 515 ? -21.216 15.411 38.000 1.00 75.38 515 ILE A O 1
ATOM 4215 N N . GLU A 1 516 ? -20.381 17.488 37.733 1.00 59.44 516 GLU A N 1
ATOM 4216 C CA . GLU A 1 516 ? -21.291 18.189 38.668 1.00 59.44 516 GLU A CA 1
ATOM 4217 C C . GLU A 1 516 ? -22.794 17.957 38.395 1.00 59.44 516 GLU A C 1
ATOM 4219 O O . GLU A 1 516 ? -23.598 18.093 39.315 1.00 59.44 516 GLU A O 1
ATOM 4224 N N . ASP A 1 517 ? -23.167 17.553 37.175 1.00 61.53 517 ASP A N 1
ATOM 4225 C CA . ASP A 1 517 ? -24.557 17.359 36.734 1.00 61.53 517 ASP A CA 1
ATOM 4226 C C . ASP A 1 517 ? -25.030 15.885 36.705 1.00 61.53 517 ASP A C 1
ATOM 4228 O O . ASP A 1 517 ? -26.191 15.616 36.386 1.00 61.53 517 ASP A O 1
ATOM 4232 N N . GLU A 1 518 ? -24.171 14.915 37.045 1.00 65.69 518 GLU A N 1
ATOM 4233 C CA . GLU A 1 518 ? -24.524 13.488 37.106 1.00 65.69 518 GLU A CA 1
ATOM 4234 C C . GLU A 1 518 ? -24.196 12.893 38.488 1.00 65.69 518 GLU A C 1
ATOM 4236 O O . GLU A 1 518 ? -23.129 12.313 38.698 1.00 65.69 518 GLU A O 1
ATOM 4241 N N . GLU A 1 519 ? -25.124 13.021 39.447 1.00 57.34 519 GLU A N 1
ATOM 4242 C CA . GLU A 1 519 ? -24.993 12.362 40.757 1.00 57.34 519 GLU A CA 1
ATOM 4243 C C . GLU A 1 519 ? -24.767 10.843 40.571 1.00 57.34 519 GLU A C 1
ATOM 4245 O O . GLU A 1 519 ? -25.487 10.178 39.825 1.00 57.34 519 GLU A O 1
ATOM 4250 N N . ASP A 1 520 ? -23.744 10.308 41.245 1.00 65.44 520 ASP A N 1
ATOM 4251 C CA . ASP A 1 520 ? -23.330 8.893 41.265 1.00 65.44 520 ASP A CA 1
ATOM 4252 C C . ASP A 1 520 ? -22.708 8.297 39.981 1.00 65.44 520 ASP A C 1
ATOM 4254 O O . ASP A 1 520 ? -22.482 7.083 39.931 1.00 65.44 520 ASP A O 1
ATOM 4258 N N . LYS A 1 521 ? -22.342 9.105 38.972 1.00 77.12 521 LYS A N 1
ATOM 4259 C CA . LYS A 1 521 ? -21.531 8.635 37.830 1.00 77.12 521 LYS A CA 1
ATOM 4260 C C . LYS A 1 521 ? -20.072 9.077 37.925 1.00 77.12 521 LYS A C 1
ATOM 4262 O O . LYS A 1 521 ? -19.767 10.254 38.111 1.00 77.12 521 LYS A O 1
ATOM 4267 N N . PHE A 1 522 ? -19.172 8.115 37.738 1.00 88.75 522 PHE A N 1
ATOM 4268 C CA . PHE A 1 522 ? -17.734 8.345 37.678 1.00 88.75 522 PHE A CA 1
ATOM 4269 C C . PHE A 1 522 ? -17.213 8.093 36.270 1.00 88.75 522 PHE A C 1
ATOM 4271 O O . PHE A 1 522 ? -17.660 7.183 35.566 1.00 88.75 522 PHE A O 1
ATOM 4278 N N . TYR A 1 523 ? -16.241 8.909 35.890 1.00 92.38 523 TYR A N 1
ATOM 4279 C CA . TYR A 1 523 ? -15.475 8.756 34.669 1.00 92.38 523 TYR A CA 1
ATOM 4280 C C . TYR A 1 523 ? -14.018 8.499 35.021 1.00 92.38 523 TYR A C 1
ATOM 4282 O O . TYR A 1 523 ? -13.495 9.015 36.012 1.00 92.38 523 TYR A O 1
ATOM 4290 N N . TRP A 1 524 ? -13.374 7.686 34.200 1.00 94.62 524 TRP A N 1
ATOM 4291 C CA . TRP A 1 524 ? -12.057 7.139 34.462 1.00 94.62 524 TRP A CA 1
ATOM 4292 C C . TRP A 1 524 ? -11.101 7.536 33.356 1.00 94.62 524 TRP A C 1
ATOM 4294 O O . TRP A 1 524 ? -11.443 7.468 32.178 1.00 94.62 524 TRP A O 1
ATOM 4304 N N . GLN A 1 525 ? -9.898 7.945 33.736 1.00 93.06 525 GLN A N 1
ATOM 4305 C CA . GLN A 1 525 ? -8.873 8.366 32.792 1.00 93.06 525 GLN A CA 1
ATOM 4306 C C . GLN A 1 525 ? -7.498 7.907 33.266 1.00 93.06 525 GLN A C 1
ATOM 4308 O O . GLN A 1 525 ? -7.208 7.920 34.464 1.00 93.06 525 GLN A O 1
ATOM 4313 N N . VAL A 1 526 ? -6.639 7.528 32.317 1.00 91.06 526 VAL A N 1
ATOM 4314 C CA . VAL A 1 526 ? -5.212 7.335 32.582 1.00 91.06 526 VAL A CA 1
ATOM 4315 C C . VAL A 1 526 ? -4.456 8.599 32.191 1.00 91.06 526 VAL A C 1
ATOM 4317 O O . VAL A 1 526 ? -4.513 9.040 31.047 1.00 91.06 526 VAL A O 1
ATOM 4320 N N . ASN A 1 527 ? -3.726 9.160 33.149 1.00 86.25 527 ASN A N 1
ATOM 4321 C CA . ASN A 1 527 ? -2.899 10.345 32.997 1.00 86.25 527 ASN A CA 1
ATOM 4322 C C . ASN A 1 527 ? -1.466 10.061 33.485 1.00 86.25 527 ASN A C 1
ATOM 4324 O O . ASN A 1 527 ? -1.179 10.154 34.686 1.00 86.25 527 ASN A O 1
ATOM 4328 N N . PRO A 1 528 ? -0.527 9.758 32.574 1.00 82.44 528 PRO A N 1
ATOM 4329 C CA . PRO A 1 528 ? 0.862 9.501 32.938 1.00 82.44 528 PRO A CA 1
ATOM 4330 C C . PRO A 1 528 ? 1.555 10.679 33.625 1.00 82.44 528 PRO A C 1
ATOM 4332 O O . PRO A 1 528 ? 2.387 10.465 34.505 1.00 82.44 528 PRO A O 1
ATOM 4335 N N . ASN A 1 529 ? 1.173 11.922 33.317 1.00 72.75 529 ASN A N 1
ATOM 4336 C CA . ASN A 1 529 ? 1.813 13.119 33.875 1.00 72.75 529 ASN A CA 1
ATOM 4337 C C . ASN A 1 529 ? 1.536 13.302 35.375 1.00 72.75 529 ASN A C 1
ATOM 4339 O O . ASN A 1 529 ? 2.350 13.879 36.097 1.00 72.75 529 ASN A O 1
ATOM 4343 N N . ALA A 1 530 ? 0.414 12.779 35.874 1.00 62.06 530 ALA A N 1
ATOM 4344 C CA . ALA A 1 530 ? 0.059 12.842 37.291 1.00 62.06 530 ALA A CA 1
ATOM 4345 C C . ALA A 1 530 ? 0.928 11.925 38.178 1.00 62.06 530 ALA A C 1
ATOM 4347 O O . ALA A 1 530 ? 0.912 12.057 39.400 1.00 62.06 530 ALA A O 1
ATOM 4348 N N . SER A 1 531 ? 1.706 11.010 37.583 1.00 53.59 531 SER A N 1
ATOM 4349 C CA . SER A 1 531 ? 2.501 10.001 38.298 1.00 53.59 531 SER A CA 1
ATOM 4350 C C . SER A 1 531 ? 3.886 10.480 38.772 1.00 53.59 531 SER A C 1
ATOM 4352 O O . SER A 1 531 ? 4.575 9.751 39.487 1.00 53.59 531 SER A O 1
ATOM 4354 N N . GLY A 1 532 ? 4.311 11.697 38.402 1.00 45.25 532 GLY A N 1
ATOM 4355 C CA . GLY A 1 532 ? 5.655 12.211 38.708 1.00 45.25 532 GLY A CA 1
ATOM 4356 C C . GLY A 1 532 ? 6.777 11.629 37.834 1.00 45.25 532 GLY A C 1
ATOM 4357 O O . GLY A 1 532 ? 7.953 11.816 38.149 1.00 45.25 532 GLY A O 1
ATOM 4358 N N . ILE A 1 533 ? 6.432 10.935 36.745 1.00 44.50 533 ILE A N 1
ATOM 4359 C CA . ILE A 1 533 ? 7.359 10.497 35.695 1.00 44.50 533 ILE A CA 1
ATOM 4360 C C . ILE A 1 533 ? 7.644 11.702 34.783 1.00 44.50 533 ILE A C 1
ATOM 4362 O O . ILE A 1 533 ? 6.723 12.344 34.286 1.00 44.50 533 ILE A O 1
ATOM 4366 N N . ASN A 1 534 ? 8.922 12.058 34.622 1.00 34.34 534 ASN A N 1
ATOM 4367 C CA . ASN A 1 534 ? 9.340 13.231 33.853 1.00 34.34 534 ASN A CA 1
ATOM 4368 C C . ASN A 1 534 ? 9.185 12.950 32.350 1.00 34.34 534 ASN A C 1
ATOM 4370 O O . ASN A 1 534 ? 9.814 12.023 31.840 1.00 34.34 534 ASN A O 1
ATOM 4374 N N . VAL A 1 535 ? 8.361 13.741 31.665 1.00 39.44 535 VAL A N 1
ATOM 4375 C CA . VAL A 1 535 ? 8.116 13.625 30.223 1.00 39.44 535 VAL A CA 1
ATOM 4376 C C . VAL A 1 535 ? 9.032 14.602 29.494 1.00 39.44 535 VAL A C 1
ATOM 4378 O O . VAL A 1 535 ? 8.903 15.814 29.659 1.00 39.44 535 VAL A O 1
ATOM 4381 N N . GLU A 1 536 ? 9.958 14.092 28.680 1.00 34.44 536 GLU A N 1
ATOM 4382 C CA . GLU A 1 536 ? 10.528 14.899 27.600 1.00 34.44 536 GLU A CA 1
ATOM 4383 C C . GLU A 1 536 ? 9.450 15.031 26.527 1.00 34.44 536 GLU A C 1
ATOM 4385 O O . GLU A 1 536 ? 9.161 14.112 25.767 1.00 34.44 536 GLU A O 1
ATOM 4390 N N . SER A 1 537 ? 8.785 16.182 26.532 1.00 35.66 537 SER A N 1
ATOM 4391 C CA . SER A 1 537 ? 7.831 16.578 25.510 1.00 35.66 537 SER A CA 1
ATOM 4392 C C . SER A 1 537 ? 8.583 16.919 24.226 1.00 35.66 537 SER A C 1
ATOM 4394 O O . SER A 1 537 ? 8.836 18.090 23.950 1.00 35.66 537 SER A O 1
ATOM 4396 N N . GLU A 1 538 ? 8.948 15.910 23.442 1.00 35.22 538 GLU A N 1
ATOM 4397 C CA . GLU A 1 538 ? 9.347 16.111 22.054 1.00 35.22 538 GLU A CA 1
ATOM 4398 C C . GLU A 1 538 ? 8.400 15.348 21.119 1.00 35.22 538 GLU A C 1
ATOM 4400 O O . GLU A 1 538 ? 8.289 14.128 21.167 1.00 35.22 538 GLU A O 1
ATOM 4405 N N . LEU A 1 539 ? 7.744 16.131 20.249 1.00 34.41 539 LEU A N 1
ATOM 4406 C CA . LEU A 1 539 ? 7.012 15.742 19.033 1.00 34.41 539 LEU A CA 1
ATOM 4407 C C . LEU A 1 539 ? 5.571 15.223 19.190 1.00 34.41 539 LEU A C 1
ATOM 4409 O O . LEU A 1 539 ? 5.236 14.131 18.743 1.00 34.41 539 LEU A O 1
ATOM 4413 N N . LEU A 1 540 ? 4.669 16.074 19.690 1.00 34.56 540 LEU A N 1
ATOM 4414 C CA . LEU A 1 540 ? 3.212 15.865 19.581 1.00 34.56 540 LEU A CA 1
ATOM 4415 C C . LEU A 1 540 ? 2.462 17.014 18.875 1.00 34.56 540 LEU A C 1
ATOM 4417 O O . LEU A 1 540 ? 1.263 17.173 19.067 1.00 34.56 540 LEU A O 1
ATOM 4421 N N . GLU A 1 541 ? 3.141 17.794 18.025 1.00 33.50 541 GLU A N 1
ATOM 4422 C CA . GLU A 1 541 ? 2.533 18.944 17.321 1.00 33.50 541 GLU A CA 1
ATOM 4423 C C . GLU A 1 541 ? 2.316 18.770 15.803 1.00 33.50 541 GLU A C 1
ATOM 4425 O O . GLU A 1 541 ? 1.979 19.734 15.127 1.00 33.50 541 GLU A O 1
ATOM 4430 N N . ALA A 1 542 ? 2.437 17.569 15.225 1.00 31.59 542 ALA A N 1
ATOM 4431 C CA . ALA A 1 542 ? 2.355 17.414 13.760 1.00 31.59 542 ALA A CA 1
ATOM 4432 C C . ALA A 1 542 ? 1.315 16.416 13.225 1.00 31.59 542 ALA A C 1
ATOM 4434 O O . ALA A 1 542 ? 1.384 16.048 12.055 1.00 31.59 542 ALA A O 1
ATOM 4435 N N . VAL A 1 543 ? 0.328 16.000 14.023 1.00 32.62 543 VAL A N 1
ATOM 4436 C CA . VAL A 1 543 ? -0.800 15.199 13.512 1.00 32.62 543 VAL A CA 1
ATOM 4437 C C . VAL A 1 543 ? -2.113 15.818 13.981 1.00 32.62 543 VAL A C 1
ATOM 4439 O O . VAL A 1 543 ? -2.853 15.254 14.779 1.00 32.62 543 VAL A O 1
ATOM 4442 N N . HIS A 1 544 ? -2.394 17.028 13.494 1.00 31.14 544 HIS A N 1
ATOM 4443 C CA . HIS A 1 544 ? -3.779 17.468 13.407 1.00 31.14 544 HIS A CA 1
ATOM 4444 C C . HIS A 1 544 ? -4.448 16.711 12.258 1.00 31.14 544 HIS A C 1
ATOM 4446 O O . HIS A 1 544 ? -3.987 16.748 11.118 1.00 31.14 544 HIS A O 1
ATOM 4452 N N . LEU A 1 545 ? -5.531 16.024 12.613 1.00 30.56 545 LEU A N 1
ATOM 4453 C CA . LEU A 1 545 ? -6.554 15.454 11.747 1.00 30.56 545 LEU A CA 1
ATOM 4454 C C . LEU A 1 545 ? -6.795 16.316 10.497 1.00 30.56 545 LEU A C 1
ATOM 4456 O O . LEU A 1 545 ? -7.403 17.383 10.574 1.00 30.56 545 LEU A O 1
ATOM 4460 N N . LEU A 1 546 ? -6.406 15.813 9.325 1.00 29.44 546 LEU A N 1
ATOM 4461 C CA . LEU A 1 546 ? -7.145 16.125 8.107 1.00 29.44 546 LEU A CA 1
ATOM 4462 C C . LEU A 1 546 ? -8.407 15.267 8.121 1.00 29.44 546 LEU A C 1
ATOM 4464 O O . LEU A 1 546 ? -8.402 14.139 7.635 1.00 29.44 546 LEU A O 1
ATOM 4468 N N . ASN A 1 547 ? -9.450 15.795 8.757 1.00 31.23 547 ASN A N 1
ATOM 4469 C CA . ASN A 1 547 ? -10.794 15.934 8.194 1.00 31.23 547 ASN A CA 1
ATOM 4470 C C . ASN A 1 547 ? -11.817 16.089 9.315 1.00 31.23 547 ASN A C 1
ATOM 4472 O O . ASN A 1 547 ? -12.078 15.144 10.045 1.00 31.23 547 ASN A O 1
ATOM 4476 N N . GLU A 1 548 ? -12.452 17.256 9.357 1.00 29.55 548 GLU A N 1
ATOM 4477 C CA . GLU A 1 548 ? -13.908 17.374 9.445 1.00 29.55 548 GLU A CA 1
ATOM 4478 C C . GLU A 1 548 ? -14.284 18.813 9.051 1.00 29.55 548 GLU A C 1
ATOM 4480 O O . GLU A 1 548 ? -14.015 19.764 9.782 1.00 29.55 548 GLU A O 1
ATOM 4485 N N . ASN A 1 549 ? -14.919 18.938 7.878 1.00 30.98 549 ASN A N 1
ATOM 4486 C CA . ASN A 1 549 ? -15.472 20.142 7.239 1.00 30.98 549 ASN A CA 1
ATOM 4487 C C . ASN A 1 549 ? -14.535 20.939 6.318 1.00 30.98 549 ASN A C 1
ATOM 4489 O O . ASN A 1 549 ? -13.634 21.658 6.738 1.00 30.98 549 ASN A O 1
ATOM 4493 N N . ASP A 1 550 ? -14.849 20.855 5.025 1.00 36.28 550 ASP A N 1
ATOM 4494 C CA . ASP A 1 550 ? -15.265 22.017 4.243 1.00 36.28 550 ASP A CA 1
ATOM 4495 C C . ASP A 1 550 ? -14.548 23.333 4.569 1.00 36.28 550 ASP A C 1
ATOM 4497 O O . ASP A 1 550 ? -14.946 24.108 5.441 1.00 36.28 550 ASP A O 1
ATOM 4501 N N . ILE A 1 551 ? -13.556 23.650 3.737 1.00 29.33 551 ILE A N 1
ATOM 4502 C CA . ILE A 1 551 ? -13.169 25.029 3.454 1.00 29.33 551 ILE A CA 1
ATOM 4503 C C . ILE A 1 551 ? -14.392 25.718 2.820 1.00 29.33 551 ILE A C 1
ATOM 4505 O O . ILE A 1 551 ? -14.537 25.789 1.603 1.00 29.33 551 ILE A O 1
ATOM 4509 N N . MET A 1 552 ? -15.292 26.234 3.653 1.00 31.36 552 MET A N 1
ATOM 4510 C CA . MET A 1 552 ? -15.994 27.473 3.353 1.00 31.36 552 MET A CA 1
ATOM 4511 C C . MET A 1 552 ? -15.212 28.615 3.998 1.00 31.36 552 MET A C 1
ATOM 4513 O O . MET A 1 552 ? -15.134 28.687 5.224 1.00 31.36 552 MET A O 1
ATOM 4517 N N . PRO A 1 553 ? -14.726 29.576 3.204 1.00 35.94 553 PRO A N 1
ATOM 4518 C CA . PRO A 1 553 ? -14.510 30.916 3.690 1.00 35.94 553 PRO A CA 1
ATOM 4519 C C . PRO A 1 553 ? -15.377 31.857 2.861 1.00 35.94 553 PRO A C 1
ATOM 4521 O O . PRO A 1 553 ? -14.949 32.389 1.841 1.00 35.94 553 PRO A O 1
ATOM 4524 N N . ASP A 1 554 ? -16.595 32.093 3.334 1.00 36.09 554 ASP A N 1
ATOM 4525 C CA . ASP A 1 554 ? -17.359 33.284 2.974 1.00 36.09 554 ASP A CA 1
ATOM 4526 C C . ASP A 1 554 ? -17.224 34.295 4.121 1.00 36.09 554 ASP A C 1
ATOM 4528 O O . ASP A 1 554 ? -18.161 34.496 4.883 1.00 36.09 554 ASP A O 1
ATOM 4532 N N . ILE A 1 555 ? -16.046 34.916 4.294 1.00 27.33 555 ILE A N 1
ATOM 4533 C CA . ILE A 1 555 ? -15.916 36.160 5.080 1.00 27.33 555 ILE A CA 1
ATOM 4534 C C . ILE A 1 555 ? -14.772 37.042 4.538 1.00 27.33 555 ILE A C 1
ATOM 4536 O O . ILE A 1 555 ? -13.605 36.794 4.838 1.00 27.33 555 ILE A O 1
ATOM 4540 N N . PRO A 1 556 ? -15.076 38.179 3.885 1.00 31.27 556 PRO A N 1
ATOM 4541 C CA . PRO A 1 556 ? -14.264 39.380 3.989 1.00 31.27 556 PRO A CA 1
ATOM 4542 C C . PRO A 1 556 ? -14.920 40.356 4.979 1.00 31.27 556 PRO A C 1
ATOM 4544 O O . PRO A 1 556 ? -15.738 41.193 4.606 1.00 31.27 556 PRO A O 1
ATOM 4547 N N . SER A 1 557 ? -14.543 40.276 6.257 1.00 36.03 557 SER A N 1
ATOM 4548 C CA . SER A 1 557 ? -14.829 41.326 7.246 1.00 36.03 557 SER A CA 1
ATOM 4549 C C . SER A 1 557 ? -13.839 41.327 8.418 1.00 36.03 557 SER A C 1
ATOM 4551 O O . SER A 1 557 ? -14.243 41.392 9.572 1.00 36.03 557 SER A O 1
ATOM 4553 N N . PHE A 1 558 ? -12.537 41.286 8.127 1.00 29.00 558 PHE A N 1
ATOM 4554 C CA . PHE A 1 558 ? -11.487 41.708 9.067 1.00 29.00 558 PHE A CA 1
ATOM 4555 C C . PHE A 1 558 ? -10.408 42.535 8.346 1.00 29.00 558 PHE A C 1
ATOM 4557 O O . PHE A 1 558 ? -9.213 42.310 8.466 1.00 29.00 558 PHE A O 1
ATOM 4564 N N . ILE A 1 559 ? -10.851 43.540 7.587 1.00 35.31 559 ILE A N 1
ATOM 4565 C CA . ILE A 1 559 ? -10.085 44.774 7.366 1.00 35.31 559 ILE A CA 1
ATOM 4566 C C . ILE A 1 559 ? -11.023 45.908 7.760 1.00 35.31 559 ILE A C 1
ATOM 4568 O O . ILE A 1 559 ? -11.796 46.396 6.944 1.00 35.31 559 ILE A O 1
ATOM 4572 N N . ASN A 1 560 ? -11.043 46.214 9.056 1.00 34.78 560 ASN A N 1
ATOM 4573 C CA . ASN A 1 560 ? -11.393 47.514 9.632 1.00 34.78 560 ASN A CA 1
ATOM 4574 C C . ASN A 1 560 ? -11.297 47.401 11.158 1.00 34.78 560 ASN A C 1
ATOM 4576 O O . ASN A 1 560 ? -12.288 47.111 11.824 1.00 34.78 560 ASN A O 1
ATOM 4580 N N . ASN A 1 561 ? -10.090 47.588 11.696 1.00 33.22 561 ASN A N 1
ATOM 4581 C CA . ASN A 1 561 ? -9.792 48.558 12.758 1.00 33.22 561 ASN A CA 1
ATOM 4582 C C . ASN A 1 561 ? -8.465 48.218 13.455 1.00 33.22 561 ASN A C 1
ATOM 4584 O O . ASN A 1 561 ? -8.381 47.218 14.163 1.00 33.22 561 ASN A O 1
ATOM 4588 N N . ASN A 1 562 ? -7.539 49.175 13.319 1.00 33.44 562 ASN A N 1
ATOM 4589 C CA . ASN A 1 562 ? -6.261 49.387 14.012 1.00 33.44 562 ASN A CA 1
ATOM 4590 C C . ASN A 1 562 ? -5.043 48.614 13.516 1.00 33.44 562 ASN A C 1
ATOM 4592 O O . ASN A 1 562 ? -4.859 47.445 13.909 1.00 33.44 562 ASN A O 1
#

Radius of gyration: 31.04 Å; chains: 1; bounding box: 80×73×88 Å

Secondary structure (DSSP, 8-state):
--BGGGT-EE-PPPPS---HHHHHHH-HHHHHHH----HHHHHHHHHHHHHHTSSS--EEEEE--TTSSHHHHHHHHHHHHT-GGGGGGS-HHHHHHHHHHHTT--EEEEEEE-TT-S-HHHHHHHHHHHHHHHTT-----S-HHHHHHHHHHHTGGGS-HHHHHHHHHHHH---HHHHHHHHHTT-HHHHHHHHHHHHHHTTGGG-HHHHHHHS--HHHHHHHHHHHHHHH-SEEEEEEESHHHHHHT--SHHHHHHHHHHHHHHHHHGGGTTEEEEEEESS-HHHHS-GGG--STTSHHHHTTEEEEE-----HHHHIIIIIEE--HHHHHHHHHHHHHHHHTT--HHHH--HHHHHHHTTB-HHHHHHHHHHHHTTT-HHHHHHHHHHHHHHTTTSBTTPPB-TTHHHHHHTTSHHHHHTHHHHHHIIIIIHHHHHSTT--S-HHHHHHHHHHHHHHHHHT---EEHHHHHHHTTTTSSS---HHHHHHHHHHHHHHHHHHSTTSSEEEEE-TTSTT-EEEEE-GGGGT------S-SS---S-SS----------S--

Sequence (562 aa):
MKTYSDLFELSQKPQEVITMDEAVINSREQVINDYVVTSQIKKEFKNVLHSLTLDKGQGFWVQGAYGSGKSHFMSYITVLLQGSKYWANLADDIQEEYLDFFADKNYLTVNFTLSEVNNLKVKLFDEIEKEFKNNGVNLTIKKDAKIVKQFLNNEYEGLKKEWFYDILENSLDVSAAEWKEALEADATSRLAEIIIAYRKERGSFSQKEYREIIYPNMNEGLEQISSVLAANFDGLVIFIDELSEFLQKKKSKNEESESLETLQALGQRIKELPIWLLAAVQKNPAEIIDEELYIGDEEEKVFDRFEPINLSEADIEEIIDQRIIIKNENQRKSIKSIYKDLKNNKFNLEKSISQERFIKLYPFHHEFVNSLVQLSSYGSRQRAAVRESWEIVSNRLNTSAKKLITIDDLYDIFEDDVIYNSFKEYYDLYKNVYHEAIIKPGFNEDSELADRVIKALIIYGIRDKEPVSAEQLGEFLMADMGMGVGLSMINIEIEEILKTINQDVRGKGLEMISIEDEEDKFYWQVNPNASGINVESELLEAVHLLNENDIMPDIPSFINNN

pLDDT: mean 82.31, std 16.12, range [27.33, 97.56]

Foldseek 3Di:
DDFLLNQFDFFPFDDDDDALVNLQPPNLLVLLQQDDCFPQLVVVLVVVLVQLLDQFAAEEAAAAAPQLCQSSSLSNVSSVLCALVSCPSPDPVSCVVRSVVSHPFHEQEQEDECPPPQADVVVVLVSLQVSCVVVVHHAAQWPLVLLLVCCVPPPPVVDPVVVLQCCCVVPPVHHPVNQVVCVVVVVSVVNSVSSVSSVVVVVVVNPPVVVCSTGPDLVSSVVSSQVRCVVPGSAYEYEYEPPAVNLLPDPDLVSNVNRLSNLQSCLVCSRNHRYYYYYYDHDQVVVSDDPVSPPDPCSVVSSVSHHYSYSDRRQLLSSCQSNGTGGDPVSLVVQLVLVVVLVVQDPPVVVVDDSVSSSSNPLADVQLSVLLSQLCVVVVNSVLSSSLSNVVCVVRRRPDRNFHHFNLVVLVSCCPHVSCVVLVLLVCCVPPAQLCLLPDPPNPADSVLLSSLSSNQSSVCVRPVDWAFLLVSCSRRVVPSPDVQRSVVSSVSSVVSLVSSCVRRPQQFWDWDDDPPDPPTTTIHGDSVSRVPDDPPDDPPPDDDPDDDDPDDPDDDPPDDD